Protein AF-A0A838GE31-F1 (afdb_monomer_lite)

Structure (mmCIF, N/CA/C/O backbone):
data_AF-A0A838GE31-F1
#
_entry.id   AF-A0A838GE31-F1
#
loop_
_atom_site.group_PDB
_atom_site.id
_atom_site.type_symbol
_atom_site.label_atom_id
_atom_site.label_alt_id
_atom_site.label_comp_id
_atom_site.label_asym_id
_atom_site.label_entity_id
_atom_site.label_seq_id
_atom_site.pdbx_PDB_ins_code
_atom_site.Cartn_x
_atom_site.Cartn_y
_atom_site.Cartn_z
_atom_site.occupancy
_atom_site.B_iso_or_equiv
_atom_site.auth_seq_id
_atom_site.auth_comp_id
_atom_site.auth_asym_id
_atom_site.auth_atom_id
_atom_site.pdbx_PDB_model_num
ATOM 1 N N . MET A 1 1 ? -0.822 -21.594 9.511 1.00 54.28 1 MET A N 1
ATOM 2 C CA . MET A 1 1 ? -0.424 -20.736 10.646 1.00 54.28 1 MET A CA 1
ATOM 3 C C . MET A 1 1 ? -1.630 -20.541 11.552 1.00 54.28 1 MET A C 1
ATOM 5 O O . MET A 1 1 ? -2.746 -20.704 11.071 1.00 54.28 1 MET A O 1
ATOM 9 N N . GLU A 1 2 ? -1.417 -20.247 12.836 1.00 62.16 2 GLU A N 1
ATOM 10 C CA . GLU A 1 2 ? -2.482 -19.768 13.731 1.00 62.16 2 GLU A CA 1
ATOM 11 C C . GLU A 1 2 ? -3.099 -18.493 13.133 1.00 62.16 2 GLU A C 1
ATOM 13 O O . GLU A 1 2 ? -2.367 -17.633 12.643 1.00 62.16 2 GLU A O 1
ATOM 18 N N . TRP A 1 3 ? -4.428 -18.372 13.136 1.00 70.81 3 TRP A N 1
ATOM 19 C CA . TRP A 1 3 ? -5.084 -17.131 12.733 1.00 70.81 3 TRP A CA 1
ATOM 20 C C . TRP A 1 3 ? -4.933 -16.102 13.855 1.00 70.81 3 TRP A C 1
ATOM 22 O O . TRP A 1 3 ? -5.543 -16.234 14.917 1.00 70.81 3 TRP A O 1
ATOM 32 N N . ILE A 1 4 ? -4.100 -15.088 13.633 1.00 71.12 4 ILE A N 1
ATOM 33 C CA . ILE A 1 4 ? -3.834 -14.041 14.619 1.00 71.12 4 ILE A CA 1
ATOM 34 C C . ILE A 1 4 ? -4.877 -12.938 14.432 1.00 71.12 4 ILE A C 1
ATOM 36 O O . ILE A 1 4 ? -4.842 -12.205 13.447 1.00 71.12 4 ILE A O 1
ATOM 40 N N . GLN A 1 5 ? -5.821 -12.826 15.369 1.00 69.88 5 GLN A N 1
ATOM 41 C CA . GLN A 1 5 ? -6.787 -11.726 15.380 1.00 69.88 5 GLN A CA 1
ATOM 42 C C . GLN A 1 5 ? -6.198 -10.488 16.059 1.00 69.88 5 GLN A C 1
ATOM 44 O O . GLN A 1 5 ? -5.710 -10.569 17.189 1.00 69.88 5 GLN A O 1
ATOM 49 N N . GLY A 1 6 ? -6.287 -9.343 15.383 1.00 76.88 6 GLY A N 1
ATOM 50 C CA . GLY A 1 6 ? -5.852 -8.056 15.915 1.00 76.88 6 GLY A CA 1
ATOM 51 C C . GLY A 1 6 ? -5.566 -7.021 14.826 1.00 76.88 6 GLY A C 1
ATOM 52 O O . GLY A 1 6 ? -5.401 -7.397 13.666 1.00 76.88 6 GLY A O 1
ATOM 53 N N . PRO A 1 7 ? -5.523 -5.720 15.165 1.00 85.69 7 PRO A N 1
ATOM 54 C CA . PRO A 1 7 ? -5.084 -4.686 14.235 1.00 85.69 7 PRO A CA 1
ATOM 55 C C . PRO A 1 7 ? -3.575 -4.785 13.985 1.00 85.69 7 PRO A C 1
ATOM 57 O O . PRO A 1 7 ? -2.829 -5.315 14.812 1.00 85.69 7 PRO A O 1
ATOM 60 N N . THR A 1 8 ? -3.104 -4.207 12.884 1.00 91.19 8 THR A N 1
ATOM 61 C CA . THR A 1 8 ? -1.662 -3.998 12.688 1.00 91.19 8 THR A CA 1
ATOM 62 C C . THR A 1 8 ? -1.122 -2.967 13.684 1.00 91.19 8 THR A C 1
ATOM 64 O O . THR A 1 8 ? -1.875 -2.148 14.221 1.00 91.19 8 THR A O 1
ATOM 67 N N . LEU A 1 9 ? 0.191 -2.955 13.924 1.00 93.38 9 LEU A N 1
ATOM 68 C CA . LEU A 1 9 ? 0.849 -1.940 14.744 1.00 93.38 9 LEU A CA 1
ATOM 69 C C . LEU A 1 9 ? 0.579 -0.542 14.166 1.00 93.38 9 LEU A C 1
ATOM 71 O O . LEU A 1 9 ? 0.251 0.371 14.920 1.00 93.38 9 LEU A O 1
ATOM 75 N N . LEU A 1 10 ? 0.610 -0.389 12.837 1.00 93.81 10 LEU A N 1
ATOM 76 C CA . LEU A 1 10 ? 0.242 0.857 12.153 1.00 93.81 10 LEU A CA 1
ATOM 77 C C . LEU A 1 10 ? -1.173 1.337 12.525 1.00 93.81 10 LEU A C 1
ATOM 79 O O . LEU A 1 10 ? -1.356 2.508 12.868 1.00 93.81 10 LEU A O 1
ATOM 83 N N . GLN A 1 11 ? -2.162 0.441 12.484 1.00 89.25 11 GLN A N 1
ATOM 84 C CA . GLN A 1 11 ? -3.554 0.740 12.836 1.00 89.25 11 GLN A CA 1
ATOM 85 C C . GLN A 1 11 ? -3.720 1.042 14.331 1.00 89.25 11 GLN A C 1
ATOM 87 O O . GLN A 1 11 ? -4.424 1.983 14.703 1.00 89.25 11 GLN A O 1
ATOM 92 N N . GLY A 1 12 ? -3.056 0.268 15.194 1.00 85.69 12 GLY A N 1
ATOM 93 C CA . GLY A 1 12 ? -3.068 0.475 16.641 1.00 85.69 12 GLY A CA 1
ATOM 94 C C . GLY A 1 12 ? -2.509 1.844 17.031 1.00 85.69 12 GLY A C 1
ATOM 95 O O . GLY A 1 12 ? -3.125 2.561 17.821 1.00 85.69 12 GLY A O 1
ATOM 96 N N . ILE A 1 13 ? -1.388 2.242 16.423 1.00 91.62 13 ILE A N 1
ATOM 97 C CA . ILE A 1 13 ? -0.741 3.535 16.669 1.00 91.62 13 ILE A CA 1
ATOM 98 C C . ILE A 1 13 ? -1.543 4.698 16.093 1.00 91.62 13 ILE A C 1
ATOM 100 O O . ILE A 1 13 ? -1.688 5.709 16.775 1.00 91.62 13 ILE A O 1
ATOM 104 N N . ASP A 1 14 ? -2.115 4.570 14.891 1.00 90.88 14 ASP A N 1
ATOM 105 C CA . ASP A 1 14 ? -3.003 5.601 14.334 1.00 90.88 14 ASP A CA 1
ATOM 106 C C . ASP A 1 14 ? -4.206 5.860 15.257 1.00 90.88 14 ASP A C 1
ATOM 108 O O . ASP A 1 14 ? -4.477 7.007 15.624 1.00 90.88 14 ASP A O 1
ATOM 112 N N . ARG A 1 15 ? -4.870 4.796 15.732 1.00 83.62 15 ARG A N 1
ATOM 113 C CA . ARG A 1 15 ? -5.993 4.913 16.672 1.00 83.62 15 ARG A CA 1
ATOM 114 C C . ARG A 1 15 ? -5.573 5.546 17.998 1.00 83.62 15 ARG A C 1
ATOM 116 O O . ARG A 1 15 ? -6.283 6.418 18.507 1.00 83.62 15 ARG A O 1
ATOM 123 N N . ALA A 1 16 ? -4.448 5.114 18.567 1.00 76.25 16 ALA A N 1
ATOM 124 C CA . ALA A 1 16 ? -3.938 5.655 19.824 1.00 76.25 16 ALA A CA 1
ATOM 125 C C . ALA A 1 16 ? -3.561 7.138 19.684 1.00 76.25 16 ALA A C 1
ATOM 127 O O . ALA A 1 16 ? -3.911 7.946 20.541 1.00 76.25 16 ALA A O 1
ATOM 128 N N . ALA A 1 17 ? -2.943 7.526 18.569 1.00 85.25 17 ALA A N 1
ATOM 129 C CA . ALA A 1 17 ? -2.549 8.904 18.318 1.00 85.25 17 ALA A CA 1
ATOM 130 C C . ALA A 1 17 ? -3.751 9.840 18.121 1.00 85.25 17 ALA A C 1
ATOM 132 O O . ALA A 1 17 ? -3.798 10.907 18.732 1.00 85.25 17 ALA A O 1
ATOM 133 N N . ARG A 1 18 ? -4.765 9.424 17.347 1.00 83.31 18 ARG A N 1
ATOM 134 C CA . ARG A 1 18 ? -6.002 10.210 17.149 1.00 83.31 18 ARG A CA 1
ATOM 135 C C . ARG A 1 18 ? -6.793 10.420 18.435 1.00 83.31 18 ARG A C 1
ATOM 137 O O . ARG A 1 18 ? -7.471 11.430 18.577 1.00 83.31 18 ARG A O 1
ATOM 144 N N . THR A 1 19 ? -6.717 9.462 19.354 1.00 75.44 19 THR A N 1
ATOM 145 C CA . THR A 1 19 ? -7.387 9.530 20.660 1.00 75.44 19 THR A CA 1
ATOM 146 C C . THR A 1 19 ? -6.516 10.167 21.746 1.00 75.44 19 THR A C 1
ATOM 148 O O . THR A 1 19 ? -6.958 10.276 22.885 1.00 75.44 19 THR A O 1
ATOM 151 N N . GLY A 1 20 ? -5.287 10.592 21.418 1.00 79.94 20 GLY A N 1
ATOM 152 C CA . GLY A 1 20 ? -4.337 11.166 22.375 1.00 79.94 20 GLY A CA 1
ATOM 153 C C . GLY A 1 20 ? -3.854 10.179 23.446 1.00 79.94 20 GLY A C 1
ATOM 154 O O . GLY A 1 20 ? -3.353 10.596 24.488 1.00 79.94 20 GLY A O 1
ATOM 155 N N . ASN A 1 21 ? -4.006 8.872 23.220 1.00 75.50 21 ASN A N 1
ATOM 156 C CA . ASN A 1 21 ? -3.692 7.833 24.194 1.00 75.50 21 ASN A CA 1
ATOM 157 C C . ASN A 1 21 ? -2.203 7.449 24.154 1.00 75.50 21 ASN A C 1
ATOM 159 O O . ASN A 1 21 ? -1.806 6.422 23.598 1.00 75.50 21 ASN A O 1
ATOM 163 N N . VAL A 1 22 ? -1.377 8.298 24.764 1.00 80.50 22 VAL A N 1
ATOM 164 C CA . VAL A 1 22 ? 0.085 8.138 24.840 1.00 80.50 22 VAL A CA 1
ATOM 165 C C . VAL A 1 22 ? 0.502 6.843 25.546 1.00 80.50 22 VAL A C 1
ATOM 167 O O . VAL A 1 22 ? 1.491 6.226 25.157 1.00 80.50 22 VAL A O 1
ATOM 170 N N . GLU A 1 23 ? -0.252 6.385 26.547 1.00 70.06 23 GLU A N 1
ATOM 171 C CA . GLU A 1 23 ? 0.080 5.162 27.290 1.00 70.06 23 GLU A CA 1
ATOM 172 C C . GLU A 1 23 ? -0.009 3.909 26.411 1.00 70.06 23 GLU A C 1
ATOM 174 O O . GLU A 1 23 ? 0.851 3.033 26.495 1.00 70.06 23 GLU A O 1
ATOM 179 N N . VAL A 1 24 ? -0.978 3.851 25.490 1.00 78.06 24 VAL A N 1
ATOM 180 C CA . VAL A 1 24 ? -1.054 2.766 24.498 1.00 78.06 24 VAL A CA 1
ATOM 181 C C . VAL A 1 24 ? 0.125 2.820 23.526 1.00 78.06 24 VAL A C 1
ATOM 183 O O . VAL A 1 24 ? 0.697 1.778 23.214 1.00 78.06 24 VAL A O 1
ATOM 186 N N . ILE A 1 25 ? 0.544 4.013 23.088 1.00 82.31 25 ILE A N 1
ATOM 187 C CA . ILE A 1 25 ? 1.724 4.172 22.217 1.00 82.31 25 ILE A CA 1
ATOM 188 C C . ILE A 1 25 ? 2.987 3.673 22.933 1.00 82.31 25 ILE A C 1
ATOM 190 O O . ILE A 1 25 ? 3.771 2.920 22.353 1.00 82.31 25 ILE A O 1
ATOM 194 N N . ARG A 1 26 ? 3.161 4.019 24.214 1.00 78.06 26 ARG A N 1
ATOM 195 C CA . ARG A 1 26 ? 4.279 3.539 25.043 1.00 78.06 26 ARG A CA 1
ATOM 196 C C . ARG A 1 26 ? 4.239 2.028 25.250 1.00 78.06 26 ARG A C 1
ATOM 198 O O . ARG A 1 26 ? 5.275 1.378 25.128 1.00 78.06 26 ARG A O 1
ATOM 205 N N . ALA A 1 27 ? 3.064 1.461 25.517 1.00 74.06 27 ALA A N 1
ATOM 206 C CA . ALA A 1 27 ? 2.894 0.021 25.681 1.00 74.06 27 ALA A CA 1
ATOM 207 C C . ALA A 1 27 ? 3.233 -0.746 24.392 1.00 74.06 27 ALA A C 1
ATOM 209 O O . ALA A 1 27 ? 3.962 -1.735 24.439 1.00 74.06 27 ALA A O 1
ATOM 210 N N . LEU A 1 28 ? 2.777 -0.257 23.236 1.00 81.00 28 LEU A N 1
ATOM 211 C CA . LEU A 1 28 ? 3.095 -0.843 21.931 1.00 81.00 28 LEU A CA 1
ATOM 212 C C . LEU A 1 28 ? 4.575 -0.680 21.564 1.00 81.00 28 LEU A C 1
ATOM 214 O O . LEU A 1 28 ? 5.165 -1.599 21.005 1.00 81.00 28 LEU A O 1
ATOM 218 N N . SER A 1 29 ? 5.198 0.440 21.937 1.00 85.44 29 SER A N 1
ATOM 219 C CA . SER A 1 29 ? 6.649 0.636 21.815 1.00 85.44 29 SER A CA 1
ATOM 220 C C . SER A 1 29 ? 7.434 -0.378 22.652 1.00 85.44 29 SER A C 1
ATOM 222 O O . SER A 1 29 ? 8.360 -1.020 22.156 1.00 85.44 29 SER A O 1
ATOM 224 N N . ALA A 1 30 ? 7.013 -0.617 23.896 1.00 77.56 30 ALA A N 1
ATOM 225 C CA . ALA A 1 30 ? 7.620 -1.641 24.741 1.00 77.56 30 ALA A CA 1
ATOM 226 C C . ALA A 1 30 ? 7.423 -3.057 24.170 1.00 77.56 30 ALA A C 1
ATOM 228 O O . ALA A 1 30 ? 8.367 -3.848 24.158 1.00 77.56 30 ALA A O 1
ATOM 229 N N . ALA A 1 31 ? 6.228 -3.367 23.655 1.00 81.56 31 ALA A N 1
ATOM 230 C CA . ALA A 1 31 ? 5.942 -4.644 23.004 1.00 81.56 31 ALA A CA 1
ATOM 231 C C . ALA A 1 31 ? 6.783 -4.849 21.731 1.00 81.56 31 ALA A C 1
ATOM 233 O O . ALA A 1 31 ? 7.245 -5.961 21.482 1.00 81.56 31 ALA A O 1
ATOM 234 N N . PHE A 1 32 ? 7.035 -3.780 20.968 1.00 91.31 32 PHE A N 1
ATOM 235 C CA . PHE A 1 32 ? 7.923 -3.787 19.804 1.00 91.31 32 PHE A CA 1
ATOM 236 C C . PHE A 1 32 ? 9.370 -4.110 20.171 1.00 91.31 32 PHE A C 1
ATOM 238 O O . PHE A 1 32 ? 9.970 -5.011 19.588 1.00 91.31 32 PHE A O 1
ATOM 245 N N . VAL A 1 33 ? 9.922 -3.426 21.175 1.00 86.25 33 VAL A N 1
ATOM 246 C CA . VAL A 1 33 ? 11.281 -3.718 21.652 1.00 86.25 33 VAL A CA 1
ATOM 247 C C . VAL A 1 33 ? 11.375 -5.156 22.170 1.00 86.25 33 VAL A C 1
ATOM 249 O O . VAL A 1 33 ? 12.377 -5.828 21.938 1.00 86.25 33 VAL A O 1
ATOM 252 N N . GLN A 1 34 ? 10.329 -5.653 22.837 1.00 81.50 34 GLN A N 1
ATOM 253 C CA . GLN A 1 34 ? 10.292 -7.026 23.333 1.00 81.50 34 GLN A CA 1
ATOM 254 C C . GLN A 1 34 ? 10.328 -8.055 22.194 1.00 81.50 34 GLN A C 1
ATOM 256 O O . GLN A 1 34 ? 11.232 -8.886 22.185 1.00 81.50 34 GLN A O 1
ATOM 261 N N . ILE A 1 35 ? 9.412 -7.977 21.217 1.00 87.38 35 ILE A N 1
ATOM 262 C CA . ILE A 1 35 ? 9.395 -8.938 20.101 1.00 87.38 35 ILE A CA 1
ATOM 263 C C . ILE A 1 35 ? 10.687 -8.870 19.282 1.00 87.38 35 ILE A C 1
ATOM 265 O O . ILE A 1 35 ? 11.224 -9.910 18.917 1.00 87.38 35 ILE A O 1
ATOM 269 N N . TRP A 1 36 ? 11.235 -7.672 19.058 1.00 88.56 36 TRP A N 1
ATOM 270 C CA . TRP A 1 36 ? 12.509 -7.507 18.360 1.00 88.56 36 TRP A CA 1
ATOM 271 C C . TRP A 1 36 ? 13.638 -8.280 19.052 1.00 88.56 36 TRP A C 1
ATOM 273 O O . TRP A 1 36 ? 14.364 -9.037 18.414 1.00 88.56 36 TRP A O 1
ATOM 283 N N . ASN A 1 37 ? 13.758 -8.137 20.372 1.00 83.69 37 ASN A N 1
ATOM 284 C CA . ASN A 1 37 ? 14.782 -8.834 21.145 1.00 83.69 37 ASN A CA 1
ATOM 285 C C . ASN A 1 37 ? 14.597 -10.346 21.164 1.00 83.69 37 ASN A C 1
ATOM 287 O O . ASN A 1 37 ? 15.590 -11.077 21.154 1.00 83.69 37 ASN A O 1
ATOM 291 N N . ASP A 1 38 ? 13.346 -10.797 21.230 1.00 84.00 38 ASP A N 1
ATOM 292 C CA . ASP A 1 38 ? 13.025 -12.217 21.205 1.00 84.00 38 ASP A CA 1
ATOM 293 C C . ASP A 1 38 ? 13.447 -12.814 19.855 1.00 84.00 38 ASP A C 1
ATOM 295 O O . ASP A 1 38 ? 14.166 -13.809 19.836 1.00 84.00 38 ASP A O 1
ATOM 299 N N . LEU A 1 39 ? 13.116 -12.158 18.735 1.00 85.12 39 LEU A N 1
ATOM 300 C CA . LEU A 1 39 ? 13.509 -12.579 17.384 1.00 85.12 39 LEU A CA 1
ATOM 301 C C . LEU A 1 39 ? 15.026 -12.528 17.161 1.00 85.12 39 LEU A C 1
ATOM 303 O O . LEU A 1 39 ? 15.606 -13.494 16.662 1.00 85.12 39 LEU A O 1
ATOM 307 N N . ALA A 1 40 ? 15.687 -11.453 17.595 1.00 80.56 40 ALA A N 1
ATOM 308 C CA . ALA A 1 40 ? 17.141 -11.327 17.516 1.00 80.56 40 ALA A CA 1
ATOM 309 C C . ALA A 1 40 ? 17.856 -12.451 18.289 1.00 80.56 40 ALA A C 1
ATOM 311 O O . ALA A 1 40 ? 18.908 -12.925 17.865 1.00 80.56 40 ALA A O 1
ATOM 312 N N . GLY A 1 41 ? 17.270 -12.930 19.394 1.00 79.00 41 GLY A N 1
ATOM 313 C CA . GLY A 1 41 ? 17.779 -14.071 20.159 1.00 79.00 41 GLY A CA 1
ATOM 314 C C . GLY A 1 41 ? 17.783 -15.404 19.400 1.00 79.00 41 GLY A C 1
ATOM 315 O O . GLY A 1 41 ? 18.551 -16.293 19.764 1.00 79.00 41 GLY A O 1
ATOM 316 N N . PHE A 1 42 ? 16.974 -15.534 18.345 1.00 81.44 42 PHE A N 1
ATOM 317 C CA . PHE A 1 42 ? 16.889 -16.722 17.487 1.00 81.44 42 PHE A CA 1
ATOM 318 C C . PHE A 1 42 ? 17.565 -16.539 16.125 1.00 81.44 42 PHE A C 1
ATOM 320 O O . PHE A 1 42 ? 17.391 -17.381 15.245 1.00 81.44 42 PHE A O 1
ATOM 327 N N . ASP A 1 43 ? 18.320 -15.451 15.946 1.00 80.94 43 ASP A N 1
ATOM 328 C CA . ASP A 1 43 ? 18.912 -15.078 14.659 1.00 80.94 43 ASP A CA 1
ATOM 329 C C . ASP A 1 43 ? 17.862 -15.002 13.535 1.00 80.94 43 ASP A C 1
ATOM 331 O O . ASP A 1 43 ? 18.103 -15.378 12.389 1.00 80.94 43 ASP A O 1
ATOM 335 N N . PHE A 1 44 ? 16.649 -14.574 13.897 1.00 85.94 44 PHE A N 1
ATOM 336 C CA . PHE A 1 44 ? 15.526 -14.470 12.981 1.00 85.94 44 PHE A CA 1
ATOM 337 C C . PHE A 1 44 ? 15.592 -13.154 12.206 1.00 85.94 44 PHE A C 1
ATOM 339 O O . PHE A 1 44 ? 15.663 -12.072 12.790 1.00 85.94 44 PHE A O 1
ATOM 346 N N . ILE A 1 45 ? 15.507 -13.267 10.887 1.00 87.56 45 ILE A N 1
ATOM 347 C CA . ILE A 1 45 ? 15.432 -12.175 9.923 1.00 87.56 45 ILE A CA 1
ATOM 348 C C . ILE A 1 45 ? 14.071 -12.293 9.242 1.00 87.56 45 ILE A C 1
ATOM 350 O O . ILE A 1 45 ? 13.721 -13.349 8.725 1.00 87.56 45 ILE A O 1
ATOM 354 N N . HIS A 1 46 ? 13.299 -11.218 9.231 1.00 88.06 46 HIS A N 1
ATOM 355 C CA . HIS A 1 46 ? 11.999 -11.151 8.579 1.00 88.06 46 HIS A CA 1
ATOM 356 C C . HIS A 1 46 ? 12.114 -10.860 7.079 1.00 88.06 46 HIS A C 1
ATOM 358 O O . HIS A 1 46 ? 11.345 -11.396 6.286 1.00 88.06 46 HIS A O 1
ATOM 364 N N . GLY A 1 47 ? 13.042 -9.983 6.685 1.00 83.19 47 GLY A N 1
ATOM 365 C CA . GLY A 1 47 ? 13.324 -9.637 5.288 1.00 83.19 47 GLY A CA 1
ATOM 366 C C . GLY A 1 47 ? 12.433 -8.551 4.666 1.00 83.19 47 GLY A C 1
ATOM 367 O O . GLY A 1 47 ? 12.789 -8.044 3.597 1.00 83.19 47 GLY A O 1
ATOM 368 N N . ASP A 1 48 ? 11.334 -8.172 5.327 1.00 85.69 48 ASP A N 1
ATOM 369 C CA . ASP A 1 48 ? 10.493 -6.999 5.018 1.00 85.69 48 ASP A CA 1
ATOM 370 C C . ASP A 1 48 ? 9.781 -6.497 6.288 1.00 85.69 48 ASP A C 1
ATOM 372 O O . ASP A 1 48 ? 8.560 -6.578 6.457 1.00 85.69 48 ASP A O 1
ATOM 376 N N . TYR A 1 49 ? 10.585 -6.056 7.255 1.00 89.06 49 TYR A N 1
ATOM 377 C CA . TYR A 1 49 ? 10.100 -5.647 8.568 1.00 89.06 49 TYR A CA 1
ATOM 378 C C . TYR A 1 49 ? 9.389 -4.281 8.506 1.00 89.06 49 TYR A C 1
ATOM 380 O O . TYR A 1 49 ? 10.020 -3.249 8.292 1.00 89.06 49 TYR A O 1
ATOM 388 N N . THR A 1 50 ? 8.067 -4.248 8.704 1.00 92.25 50 THR A N 1
ATOM 389 C CA . THR A 1 50 ? 7.257 -3.012 8.672 1.00 92.25 50 THR A CA 1
ATOM 390 C C . THR A 1 50 ? 6.237 -2.973 9.811 1.00 92.25 50 THR A C 1
ATOM 392 O O . THR A 1 50 ? 5.886 -4.000 10.391 1.00 92.25 50 THR A O 1
ATOM 395 N N . ALA A 1 51 ? 5.690 -1.791 10.121 1.00 92.38 51 ALA A N 1
ATOM 396 C CA . ALA A 1 51 ? 4.609 -1.670 11.107 1.00 92.38 51 ALA A CA 1
ATOM 397 C C . ALA A 1 51 ? 3.277 -2.304 10.649 1.00 92.38 51 ALA A C 1
ATOM 399 O O . ALA A 1 51 ? 2.372 -2.492 11.464 1.00 92.38 51 ALA A O 1
ATOM 400 N N . GLN A 1 52 ? 3.126 -2.616 9.359 1.00 90.62 52 GLN A N 1
ATOM 401 C CA . GLN A 1 52 ? 1.962 -3.335 8.842 1.00 90.62 52 GLN A CA 1
ATOM 402 C C . GLN A 1 52 ? 2.104 -4.851 9.032 1.00 90.62 52 GLN A C 1
ATOM 404 O O . GLN A 1 52 ? 1.113 -5.516 9.326 1.00 90.62 52 GLN A O 1
ATOM 409 N N . ASN A 1 53 ? 3.338 -5.362 8.984 1.00 92.50 53 ASN A N 1
ATOM 410 C CA . ASN A 1 53 ? 3.672 -6.779 9.166 1.00 92.50 53 ASN A CA 1
ATOM 411 C C . ASN A 1 53 ? 3.766 -7.201 10.645 1.00 92.50 53 ASN A C 1
ATOM 413 O O . ASN A 1 53 ? 4.227 -8.291 10.977 1.00 92.50 53 ASN A O 1
ATOM 417 N N . LEU A 1 54 ? 3.290 -6.347 11.554 1.00 92.69 54 LEU A N 1
ATOM 418 C CA . LEU A 1 54 ? 3.212 -6.602 12.988 1.00 92.69 54 LEU A CA 1
ATOM 419 C C . LEU A 1 54 ? 1.755 -6.506 13.431 1.00 92.69 54 LEU A C 1
ATOM 421 O O . LEU A 1 54 ? 1.162 -5.435 13.352 1.00 92.69 54 LEU A O 1
ATOM 425 N N . LEU A 1 55 ? 1.178 -7.601 13.921 1.00 89.81 55 LEU A N 1
ATOM 426 C CA . LEU A 1 55 ? -0.174 -7.632 14.482 1.00 89.81 55 LEU A CA 1
ATOM 427 C C . LEU A 1 55 ? -0.149 -7.502 16.003 1.00 89.81 55 LEU A C 1
ATOM 429 O O . LEU A 1 55 ? 0.676 -8.122 16.671 1.00 89.81 55 LEU A O 1
ATOM 433 N N . VAL A 1 56 ? -1.094 -6.740 16.550 1.00 83.94 56 VAL A N 1
ATOM 434 C CA . VAL A 1 56 ? -1.316 -6.590 17.991 1.00 83.94 56 VAL A CA 1
ATOM 435 C C . VAL A 1 56 ? -2.315 -7.645 18.455 1.00 83.94 56 VAL A C 1
ATOM 437 O O . VAL A 1 56 ? -3.502 -7.560 18.153 1.00 83.94 56 VAL A O 1
ATOM 440 N N . ARG A 1 57 ? -1.854 -8.637 19.216 1.00 78.62 57 ARG A N 1
ATOM 441 C CA . ARG A 1 57 ? -2.716 -9.657 19.825 1.00 78.62 57 ARG A CA 1
ATOM 442 C C . ARG A 1 57 ? -3.612 -9.041 20.904 1.00 78.62 57 ARG A C 1
ATOM 444 O O . ARG A 1 57 ? -3.288 -8.018 21.503 1.00 78.62 57 ARG A O 1
ATOM 451 N N . SER A 1 58 ? -4.713 -9.720 21.226 1.00 71.69 58 SER A N 1
ATOM 452 C CA . SER A 1 58 ? -5.653 -9.308 22.285 1.00 71.69 58 SER A CA 1
ATOM 453 C C . SER A 1 58 ? -5.012 -9.165 23.673 1.00 71.69 58 SER A C 1
ATOM 455 O O . SER A 1 58 ? -5.504 -8.407 24.503 1.00 71.69 58 SER A O 1
ATOM 457 N N . ASN A 1 59 ? -3.896 -9.857 23.922 1.00 64.88 59 ASN A N 1
ATOM 458 C CA . ASN A 1 59 ? -3.108 -9.754 25.152 1.00 64.88 59 ASN A CA 1
ATOM 459 C C . ASN A 1 59 ? -2.062 -8.616 25.132 1.00 64.88 59 ASN A C 1
ATOM 461 O O . ASN A 1 59 ? -1.264 -8.514 26.061 1.00 64.88 59 ASN A O 1
ATOM 465 N N . GLY A 1 60 ? -2.032 -7.791 24.079 1.00 66.88 60 GLY A N 1
ATOM 466 C CA . GLY A 1 60 ? -1.098 -6.673 23.915 1.00 66.88 60 GLY A CA 1
ATOM 467 C C . GLY A 1 60 ? 0.292 -7.054 23.395 1.00 66.88 60 GLY A C 1
ATOM 468 O O . GLY A 1 60 ? 1.127 -6.171 23.215 1.00 66.88 60 GLY A O 1
ATOM 469 N N . GLN A 1 61 ? 0.560 -8.339 23.137 1.00 78.00 61 GLN A N 1
ATOM 470 C CA . GLN A 1 61 ? 1.805 -8.776 22.501 1.00 78.00 61 GLN A CA 1
ATOM 471 C C . GLN A 1 61 ? 1.759 -8.553 20.989 1.00 78.00 61 GLN A C 1
ATOM 473 O O . GLN A 1 61 ? 0.689 -8.558 20.382 1.00 78.00 61 GLN A O 1
ATOM 478 N N . LEU A 1 62 ? 2.928 -8.406 20.371 1.00 87.62 62 LEU A N 1
ATOM 479 C CA . LEU A 1 62 ? 3.039 -8.345 18.918 1.00 87.62 62 LEU A CA 1
ATOM 480 C C . LEU A 1 62 ? 3.293 -9.731 18.325 1.00 87.62 62 LEU A C 1
ATOM 482 O O . LEU A 1 62 ? 3.824 -10.623 18.988 1.00 87.62 62 LEU A O 1
ATOM 486 N N . ALA A 1 63 ? 2.930 -9.897 17.060 1.00 87.75 63 ALA A N 1
ATOM 487 C CA . ALA A 1 63 ? 3.315 -11.042 16.252 1.00 87.75 63 ALA A CA 1
ATOM 488 C C . ALA A 1 63 ? 3.664 -10.605 14.830 1.00 87.75 63 ALA A C 1
ATOM 490 O O . ALA A 1 63 ? 2.942 -9.800 14.243 1.00 87.75 63 ALA A O 1
ATOM 491 N N . CYS A 1 64 ? 4.741 -11.161 14.279 1.00 89.94 64 CYS A N 1
ATOM 492 C CA . CYS A 1 64 ? 5.100 -10.968 12.878 1.00 89.94 64 CYS A CA 1
ATOM 493 C C . CYS A 1 64 ? 4.190 -11.791 11.962 1.00 89.94 64 CYS A C 1
ATOM 495 O O . CYS A 1 64 ? 3.864 -12.943 12.264 1.00 89.94 64 CYS A O 1
ATOM 497 N N . VAL A 1 65 ? 3.810 -11.195 10.841 1.00 88.00 65 VAL A N 1
ATOM 498 C CA . VAL A 1 65 ? 3.086 -11.827 9.732 1.00 88.00 65 VAL A CA 1
ATOM 499 C C . VAL A 1 65 ? 3.806 -11.509 8.426 1.00 88.00 65 VAL A C 1
ATOM 501 O O . VAL A 1 65 ? 4.749 -10.736 8.437 1.00 88.00 65 VAL A O 1
ATOM 504 N N . ASP A 1 66 ? 3.371 -12.094 7.310 1.00 84.88 66 ASP A N 1
ATOM 505 C CA . ASP A 1 66 ? 4.040 -11.929 6.009 1.00 84.88 66 ASP A CA 1
ATOM 506 C C . ASP A 1 66 ? 5.498 -12.436 6.016 1.00 84.88 66 ASP A C 1
ATOM 508 O O . ASP A 1 66 ? 6.472 -11.720 5.801 1.00 84.88 66 ASP A O 1
ATOM 512 N N . LEU A 1 67 ? 5.648 -13.728 6.328 1.00 85.25 67 LEU A N 1
ATOM 513 C CA . LEU A 1 67 ? 6.943 -14.385 6.540 1.00 85.25 67 LEU A CA 1
ATOM 514 C C . LEU A 1 67 ? 7.577 -14.921 5.243 1.00 85.25 67 LEU A C 1
ATOM 516 O O . LEU A 1 67 ? 8.466 -15.769 5.304 1.00 85.25 67 LEU A O 1
ATOM 520 N N . ASP A 1 68 ? 7.132 -14.455 4.074 1.00 78.94 68 ASP A N 1
ATOM 521 C CA . ASP A 1 68 ? 7.585 -14.957 2.768 1.00 78.94 68 ASP A CA 1
ATOM 522 C C . ASP A 1 68 ? 9.077 -14.667 2.508 1.00 78.94 68 ASP A C 1
ATOM 524 O O . ASP A 1 68 ? 9.751 -15.413 1.791 1.00 78.94 68 ASP A O 1
ATOM 528 N N . GLY A 1 69 ? 9.607 -13.601 3.117 1.00 76.00 69 GLY A N 1
ATOM 529 C CA . GLY A 1 69 ? 11.021 -13.216 3.070 1.00 76.00 69 GLY A CA 1
ATOM 530 C C . GLY A 1 69 ? 11.864 -13.697 4.257 1.00 76.00 69 GLY A C 1
ATOM 531 O O . GLY A 1 69 ? 13.056 -13.383 4.299 1.00 76.00 69 GLY A O 1
ATOM 532 N N . ALA A 1 70 ? 11.274 -14.421 5.215 1.00 85.12 70 ALA A N 1
ATOM 533 C CA . ALA A 1 70 ? 11.920 -14.708 6.492 1.00 85.12 70 ALA A CA 1
ATOM 534 C C . ALA A 1 70 ? 13.003 -15.800 6.396 1.00 85.12 70 ALA A C 1
ATOM 536 O O . ALA A 1 70 ? 12.876 -16.777 5.657 1.00 85.12 70 ALA A O 1
ATOM 537 N N . SER A 1 71 ? 14.061 -15.663 7.196 1.00 81.56 71 SER A N 1
ATOM 538 C CA . SER A 1 71 ? 15.156 -16.630 7.345 1.00 81.56 71 SER A CA 1
ATOM 539 C C . SER A 1 71 ? 15.667 -16.668 8.789 1.00 81.56 71 SER A C 1
ATOM 541 O O . SER A 1 71 ? 15.540 -15.692 9.517 1.00 81.56 71 SER A O 1
ATOM 543 N N . TRP A 1 72 ? 16.248 -17.786 9.213 1.00 84.38 72 TRP A N 1
ATOM 544 C CA . TRP A 1 72 ? 16.876 -17.971 10.527 1.00 84.38 72 TRP A CA 1
ATOM 545 C C . TRP A 1 72 ? 18.043 -18.958 10.396 1.00 84.38 72 TRP A C 1
ATOM 547 O O . TRP A 1 72 ? 18.208 -19.546 9.327 1.00 84.38 72 TRP A O 1
ATOM 557 N N . ALA A 1 73 ? 18.826 -19.163 11.460 1.00 70.44 73 ALA A N 1
ATOM 558 C CA . ALA A 1 73 ? 20.084 -19.931 11.459 1.00 70.44 73 ALA A CA 1
ATOM 559 C C . ALA A 1 73 ? 20.072 -21.295 10.720 1.00 70.44 73 ALA A C 1
ATOM 561 O O . ALA A 1 73 ? 21.112 -21.701 10.204 1.00 70.44 73 ALA A O 1
ATOM 562 N N . ASP A 1 74 ? 18.919 -21.970 10.608 1.00 67.06 74 ASP A N 1
ATOM 563 C CA . ASP A 1 74 ? 18.772 -23.277 9.941 1.00 67.06 74 ASP A CA 1
ATOM 564 C C . ASP A 1 74 ? 17.845 -23.262 8.703 1.00 67.06 74 ASP A C 1
ATOM 566 O O . ASP A 1 74 ? 17.540 -24.316 8.138 1.00 67.06 74 ASP A O 1
ATOM 570 N N . ALA A 1 75 ? 17.367 -22.091 8.268 1.00 65.50 75 ALA A N 1
ATOM 571 C CA . ALA A 1 75 ? 16.475 -21.961 7.116 1.00 65.50 75 ALA A CA 1
ATOM 572 C C . ALA A 1 75 ? 17.199 -21.529 5.836 1.00 65.50 75 ALA A C 1
ATOM 574 O O . ALA A 1 75 ? 18.133 -20.727 5.883 1.00 65.50 75 ALA A O 1
ATOM 575 N N . PRO A 1 76 ? 16.744 -22.004 4.660 1.00 56.41 76 PRO A N 1
ATOM 576 C CA . PRO A 1 76 ? 17.209 -21.462 3.392 1.00 56.41 76 PRO A CA 1
ATOM 577 C C . PRO A 1 76 ? 16.886 -19.964 3.310 1.00 56.41 76 PRO A C 1
ATOM 579 O O . PRO A 1 76 ? 15.779 -19.545 3.641 1.00 56.41 76 PRO A O 1
ATOM 582 N N . LEU A 1 77 ? 17.852 -19.168 2.842 1.00 54.41 77 LEU A N 1
ATOM 583 C CA . LEU A 1 77 ? 17.661 -17.740 2.583 1.00 54.41 77 LEU A CA 1
ATOM 584 C C . LEU A 1 77 ? 16.506 -17.549 1.588 1.00 54.41 77 LEU A C 1
ATOM 586 O O . LEU A 1 77 ? 16.599 -17.974 0.433 1.00 54.41 77 LEU A O 1
ATOM 590 N N . GLY A 1 78 ? 15.423 -16.916 2.040 1.00 48.91 78 GLY A N 1
ATOM 591 C CA . GLY A 1 78 ? 14.325 -16.494 1.177 1.00 48.91 78 GLY A CA 1
ATOM 592 C C . GLY A 1 78 ? 14.762 -15.398 0.190 1.00 48.91 78 GLY A C 1
ATOM 593 O O . GLY A 1 78 ? 15.782 -14.731 0.402 1.00 48.91 78 GLY A O 1
ATOM 594 N N . PRO A 1 79 ? 14.028 -15.188 -0.918 1.00 48.09 79 PRO A N 1
ATOM 595 C CA . PRO A 1 79 ? 14.271 -14.066 -1.815 1.00 48.09 79 PRO A CA 1
ATOM 596 C C . PRO A 1 79 ? 13.966 -12.760 -1.080 1.00 48.09 79 PRO A C 1
ATOM 598 O O . PRO A 1 79 ? 12.818 -12.362 -0.917 1.00 48.09 79 PRO A O 1
ATOM 601 N N . ALA A 1 80 ? 15.011 -12.086 -0.623 1.00 54.12 80 ALA A N 1
ATOM 602 C CA . ALA A 1 80 ? 14.858 -10.890 0.178 1.00 54.12 80 ALA A CA 1
ATOM 603 C C . ALA A 1 80 ? 14.539 -9.689 -0.743 1.00 54.12 80 ALA A C 1
ATOM 605 O O . ALA A 1 80 ? 15.392 -9.267 -1.530 1.00 54.12 80 ALA A O 1
ATOM 606 N N . GLY A 1 81 ? 13.316 -9.149 -0.659 1.00 58.34 81 GLY A N 1
ATOM 607 C CA . GLY A 1 81 ? 12.863 -7.984 -1.433 1.00 58.34 81 GLY A CA 1
ATOM 608 C C . GLY A 1 81 ? 13.692 -6.719 -1.167 1.00 58.34 81 GLY A C 1
ATOM 609 O O . GLY A 1 81 ? 14.576 -6.704 -0.317 1.00 58.34 81 GLY A O 1
ATOM 610 N N . GLU A 1 82 ? 13.440 -5.622 -1.886 1.00 63.31 82 GLU A N 1
ATOM 611 C CA . GLU A 1 82 ? 14.201 -4.374 -1.677 1.00 63.31 82 GLU A CA 1
ATOM 612 C C . GLU A 1 82 ? 13.819 -3.615 -0.384 1.00 63.31 82 GLU A C 1
ATOM 614 O O . GLU A 1 82 ? 14.435 -2.591 -0.087 1.00 63.31 82 GLU A O 1
ATOM 619 N N . GLY A 1 83 ? 12.829 -4.110 0.372 1.00 68.31 83 GLY A N 1
ATOM 620 C CA . GLY A 1 83 ? 12.253 -3.501 1.577 1.00 68.31 83 GLY A CA 1
ATOM 621 C C . GLY A 1 83 ? 11.245 -2.388 1.275 1.00 68.31 83 GLY A C 1
ATOM 622 O O . GLY A 1 83 ? 11.304 -1.742 0.232 1.00 68.31 83 GLY A O 1
ATOM 623 N N . THR A 1 84 ? 10.314 -2.110 2.176 1.00 81.50 84 THR A N 1
ATOM 624 C CA . THR A 1 84 ? 9.342 -1.011 2.012 1.00 81.50 84 THR A CA 1
ATOM 625 C C . THR A 1 84 ? 9.996 0.385 2.032 1.00 81.50 84 THR A C 1
ATOM 627 O O . THR A 1 84 ? 10.741 0.667 2.966 1.00 81.50 84 THR A O 1
ATOM 630 N N . PRO A 1 85 ? 9.714 1.314 1.083 1.00 77.38 85 PRO A N 1
ATOM 631 C CA . PRO A 1 85 ? 10.377 2.627 1.007 1.00 77.38 85 PRO A CA 1
ATOM 632 C C . PRO A 1 85 ? 10.423 3.439 2.314 1.00 77.38 85 PRO A C 1
ATOM 634 O O . PRO A 1 85 ? 11.459 4.022 2.610 1.00 77.38 85 PRO A O 1
ATOM 637 N N . GLY A 1 86 ? 9.341 3.465 3.102 1.00 83.62 86 GLY A N 1
ATOM 638 C CA . GLY A 1 86 ? 9.273 4.192 4.383 1.00 83.62 86 GLY A CA 1
ATOM 639 C C . GLY A 1 86 ? 10.051 3.554 5.542 1.00 83.62 86 GLY A C 1
ATOM 640 O O . GLY A 1 86 ? 10.177 4.160 6.597 1.00 83.62 86 GLY A O 1
ATOM 641 N N . TYR A 1 87 ? 10.587 2.348 5.349 1.00 91.75 87 TYR A N 1
ATOM 642 C CA . TYR A 1 87 ? 11.411 1.623 6.323 1.00 91.75 87 TYR A CA 1
ATOM 643 C C . TYR A 1 87 ? 12.756 1.191 5.715 1.00 91.75 87 TYR A C 1
ATOM 645 O O . TYR A 1 87 ? 13.482 0.388 6.295 1.00 91.75 87 TYR A O 1
ATOM 653 N N . ARG A 1 88 ? 13.095 1.707 4.527 1.00 87.56 88 ARG A N 1
ATOM 654 C CA . ARG A 1 88 ? 14.283 1.323 3.762 1.00 87.56 88 ARG A CA 1
ATOM 655 C C . ARG A 1 88 ? 15.370 2.376 3.912 1.00 87.56 88 ARG A C 1
ATOM 657 O O . ARG A 1 88 ? 15.111 3.569 3.783 1.00 87.56 88 ARG A O 1
ATOM 664 N N . HIS A 1 89 ? 16.600 1.920 4.113 1.00 88.44 89 HIS A N 1
ATOM 665 C CA . HIS A 1 89 ? 17.760 2.803 4.143 1.00 88.44 89 HIS A CA 1
ATOM 666 C C . HIS A 1 89 ? 17.988 3.468 2.761 1.00 88.44 89 HIS A C 1
ATOM 668 O O . HIS A 1 89 ? 17.815 2.791 1.739 1.00 88.44 89 HIS A O 1
ATOM 674 N N . PRO A 1 90 ? 18.404 4.755 2.686 1.00 80.94 90 PRO A N 1
ATOM 675 C CA . PRO A 1 90 ? 18.642 5.453 1.411 1.00 80.94 90 PRO A CA 1
ATOM 676 C C . PRO A 1 90 ? 19.665 4.753 0.498 1.00 80.94 90 PRO A C 1
ATOM 678 O O . PRO A 1 90 ? 19.479 4.639 -0.718 1.00 80.94 90 PRO A O 1
ATOM 681 N N . THR A 1 91 ? 20.734 4.224 1.095 1.00 78.75 91 THR A N 1
ATOM 682 C CA . THR A 1 91 ? 21.647 3.258 0.463 1.00 78.75 91 THR A CA 1
ATOM 683 C C . THR A 1 91 ? 21.038 1.858 0.498 1.00 78.75 91 THR A C 1
ATOM 685 O O . THR A 1 91 ? 20.701 1.355 1.568 1.00 78.75 91 THR A O 1
ATOM 688 N N . LEU A 1 92 ? 20.948 1.200 -0.660 1.00 74.31 92 LEU A N 1
ATOM 689 C CA . LEU A 1 92 ? 20.430 -0.164 -0.765 1.00 74.31 92 LEU A CA 1
ATOM 690 C C . LEU A 1 92 ? 21.478 -1.182 -0.299 1.00 74.31 92 LEU A C 1
ATOM 692 O O . LEU A 1 92 ? 22.538 -1.311 -0.916 1.00 74.31 92 LEU A O 1
ATOM 696 N N . TYR A 1 93 ? 21.154 -1.952 0.738 1.00 78.44 93 TYR A N 1
ATOM 697 C CA . TYR A 1 93 ? 21.979 -3.058 1.230 1.00 78.44 93 TYR A CA 1
ATOM 698 C C . TYR A 1 93 ? 21.403 -4.419 0.816 1.00 78.44 93 TYR A C 1
ATOM 700 O O . TYR A 1 93 ? 20.185 -4.622 0.800 1.00 78.44 93 TYR A O 1
ATOM 708 N N . ARG A 1 94 ? 22.288 -5.365 0.469 1.00 74.94 94 ARG A N 1
ATOM 709 C CA . ARG A 1 94 ? 21.893 -6.760 0.187 1.00 74.94 94 ARG A CA 1
ATOM 710 C C . ARG A 1 94 ? 21.607 -7.570 1.446 1.00 74.94 94 ARG A C 1
ATOM 712 O O . ARG A 1 94 ? 20.839 -8.520 1.380 1.00 74.94 94 ARG A O 1
ATOM 719 N N . ASP A 1 95 ? 22.249 -7.208 2.548 1.00 79.62 95 ASP A N 1
ATOM 720 C CA . ASP A 1 95 ? 22.120 -7.892 3.829 1.00 79.62 95 ASP A CA 1
ATOM 721 C C . ASP A 1 95 ? 20.716 -7.663 4.412 1.00 79.62 95 ASP A C 1
ATOM 723 O O . ASP A 1 95 ? 20.331 -6.529 4.701 1.00 79.62 95 ASP A O 1
ATOM 727 N N . ALA A 1 96 ? 19.938 -8.739 4.541 1.00 81.69 96 ALA A N 1
ATOM 728 C CA . ALA A 1 96 ? 18.569 -8.680 5.039 1.00 81.69 96 ALA A CA 1
ATOM 729 C C . ALA A 1 96 ? 18.500 -8.362 6.543 1.00 81.69 96 ALA A C 1
ATOM 731 O O . ALA A 1 96 ? 17.601 -7.630 6.951 1.00 81.69 96 ALA A O 1
ATOM 732 N N . ALA A 1 97 ? 19.473 -8.815 7.343 1.00 84.50 97 ALA A N 1
ATOM 733 C CA . ALA A 1 97 ? 19.543 -8.489 8.767 1.00 84.50 97 ALA A CA 1
ATOM 734 C C . ALA A 1 97 ? 19.796 -6.991 8.972 1.00 84.50 97 ALA A C 1
ATOM 736 O O . ALA A 1 97 ? 19.167 -6.359 9.820 1.00 84.50 97 ALA A O 1
ATOM 737 N N . LEU A 1 98 ? 20.668 -6.395 8.149 1.00 85.94 98 LEU A N 1
ATOM 738 C CA . LEU A 1 98 ? 20.917 -4.953 8.190 1.00 85.94 98 LEU A CA 1
ATOM 739 C C . LEU A 1 98 ? 19.677 -4.138 7.798 1.00 85.94 98 LEU A C 1
ATOM 741 O O . LEU A 1 98 ? 19.412 -3.088 8.386 1.00 85.94 98 LEU A O 1
ATOM 745 N N . ARG A 1 99 ? 18.910 -4.611 6.809 1.00 88.00 99 ARG A N 1
ATOM 746 C CA . ARG A 1 99 ? 17.663 -3.948 6.404 1.00 88.00 99 ARG A CA 1
ATOM 747 C C . ARG A 1 99 ? 16.612 -3.989 7.503 1.00 88.00 99 ARG A C 1
ATOM 749 O O . ARG A 1 99 ? 16.032 -2.947 7.793 1.00 88.00 99 ARG A O 1
ATOM 756 N N . ASP A 1 100 ? 16.420 -5.138 8.143 1.00 90.12 100 ASP A N 1
ATOM 757 C CA . ASP A 1 100 ? 15.491 -5.259 9.268 1.00 90.12 100 ASP A CA 1
ATOM 758 C C . ASP A 1 100 ? 15.938 -4.404 10.460 1.00 90.12 100 ASP A C 1
ATOM 760 O O . ASP A 1 100 ? 15.105 -3.755 11.088 1.00 90.12 100 ASP A O 1
ATOM 764 N N . ALA A 1 101 ? 17.246 -4.324 10.736 1.00 91.19 101 ALA A N 1
ATOM 765 C CA . ALA A 1 101 ? 17.786 -3.456 11.783 1.00 91.19 101 ALA A CA 1
ATOM 766 C C . ALA A 1 101 ? 17.481 -1.974 11.516 1.00 91.19 101 ALA A C 1
ATOM 768 O O . ALA A 1 101 ? 17.013 -1.267 12.410 1.00 91.19 101 ALA A O 1
ATOM 769 N N . PHE A 1 102 ? 17.675 -1.507 10.278 1.00 93.38 102 PHE A N 1
ATOM 770 C CA . PHE A 1 102 ? 17.317 -0.139 9.906 1.00 93.38 102 PHE A CA 1
ATOM 771 C C . PHE A 1 102 ? 15.805 0.106 9.995 1.00 93.38 102 PHE A C 1
ATOM 773 O O . PHE A 1 102 ? 15.373 1.105 10.567 1.00 93.38 102 PHE A O 1
ATOM 780 N N . ALA A 1 103 ? 14.989 -0.815 9.485 1.00 93.94 103 ALA A N 1
ATOM 781 C CA . ALA A 1 103 ? 13.538 -0.710 9.576 1.00 93.94 103 ALA A CA 1
ATOM 782 C C . ALA A 1 103 ? 13.061 -0.641 11.034 1.00 93.94 103 ALA A C 1
ATOM 784 O O . ALA A 1 103 ? 12.207 0.174 11.388 1.00 93.94 103 ALA A O 1
ATOM 785 N N . ALA A 1 104 ? 13.656 -1.450 11.909 1.00 93.44 104 ALA A N 1
ATOM 786 C CA . ALA A 1 104 ? 13.325 -1.458 13.319 1.00 93.44 104 ALA A CA 1
ATOM 787 C C . ALA A 1 104 ? 13.768 -0.174 14.040 1.00 93.44 104 ALA A C 1
ATOM 789 O O . ALA A 1 104 ? 13.017 0.332 14.878 1.00 93.44 104 ALA A O 1
ATOM 790 N N . LEU A 1 105 ? 14.913 0.407 13.658 1.00 94.81 105 LEU A N 1
ATOM 791 C CA . LEU A 1 105 ? 15.344 1.741 14.091 1.00 94.81 105 LEU A CA 1
ATOM 792 C C . LEU A 1 105 ? 14.335 2.828 13.680 1.00 94.81 105 LEU A C 1
ATOM 794 O O . LEU A 1 105 ? 13.983 3.682 14.497 1.00 94.81 105 LEU A O 1
ATOM 798 N N . VAL A 1 106 ? 13.818 2.782 12.449 1.00 96.69 106 VAL A N 1
ATOM 799 C CA . VAL A 1 106 ? 12.765 3.703 11.987 1.00 96.69 106 VAL A CA 1
ATOM 800 C C . VAL A 1 106 ? 11.486 3.532 12.811 1.00 96.69 106 VAL A C 1
ATOM 802 O O . VAL A 1 106 ? 10.910 4.529 13.260 1.00 96.69 106 VAL A O 1
ATOM 805 N N . ILE A 1 107 ? 11.044 2.291 13.051 1.00 96.00 107 ILE A N 1
ATOM 806 C CA . ILE A 1 107 ? 9.823 2.004 13.820 1.00 96.00 107 ILE A CA 1
ATOM 807 C C . ILE A 1 107 ? 9.961 2.513 15.255 1.00 96.00 107 ILE A C 1
ATOM 809 O O . ILE A 1 107 ? 9.137 3.315 15.690 1.00 96.00 107 ILE A O 1
ATOM 813 N N . VAL A 1 108 ? 11.000 2.107 15.988 1.00 94.31 108 VAL A N 1
ATOM 814 C CA . VAL A 1 108 ? 11.150 2.477 17.405 1.00 94.31 108 VAL A CA 1
ATOM 815 C C . VAL A 1 108 ? 11.312 3.988 17.590 1.00 94.31 108 VAL A C 1
ATOM 817 O O . VAL A 1 108 ? 10.734 4.555 18.517 1.00 94.31 108 VAL A O 1
ATOM 820 N N . THR A 1 109 ? 12.012 4.659 16.669 1.00 95.88 109 THR A N 1
ATOM 821 C CA . THR A 1 109 ? 12.167 6.121 16.692 1.00 95.88 109 THR A CA 1
ATOM 822 C C . THR A 1 109 ? 10.834 6.808 16.409 1.00 95.88 109 THR A C 1
ATOM 824 O O . THR A 1 109 ? 10.449 7.722 17.136 1.00 95.88 109 THR A O 1
ATOM 827 N N . SER A 1 110 ? 10.069 6.326 15.422 1.00 97.38 110 SER A N 1
ATOM 828 C CA . SER A 1 110 ? 8.716 6.827 15.144 1.00 97.38 110 SER A CA 1
ATOM 829 C C . SER A 1 110 ? 7.800 6.663 16.359 1.00 97.38 110 SER A C 1
ATOM 831 O O . SER A 1 110 ? 7.110 7.602 16.738 1.00 97.38 110 SER A O 1
ATOM 833 N N . LEU A 1 111 ? 7.816 5.500 17.017 1.00 94.88 111 LEU A N 1
ATOM 834 C CA . LEU A 1 111 ? 7.006 5.240 18.210 1.00 94.88 111 LEU A CA 1
ATOM 835 C C . LEU A 1 111 ? 7.383 6.155 19.382 1.00 94.88 111 LEU A C 1
ATOM 837 O O . LEU A 1 111 ? 6.492 6.658 20.063 1.00 94.88 111 LEU A O 1
ATOM 841 N N . ALA A 1 112 ? 8.678 6.401 19.603 1.00 92.94 112 ALA A N 1
ATOM 842 C CA . ALA A 1 112 ? 9.145 7.322 20.638 1.00 92.94 112 ALA A CA 1
ATOM 843 C C . ALA A 1 112 ? 8.686 8.764 20.366 1.00 92.94 112 ALA A C 1
ATOM 845 O O . ALA A 1 112 ? 8.119 9.409 21.247 1.00 92.94 112 ALA A O 1
ATOM 846 N N . VAL A 1 113 ? 8.829 9.237 19.123 1.00 96.81 113 VAL A N 1
ATOM 847 C CA . VAL A 1 113 ? 8.343 10.564 18.714 1.00 96.81 113 VAL A CA 1
ATOM 848 C C . VAL A 1 113 ? 6.833 10.678 18.881 1.00 96.81 113 VAL A C 1
ATOM 850 O O . VAL A 1 113 ? 6.350 11.682 19.392 1.00 96.81 113 VAL A O 1
ATOM 853 N N . LEU A 1 114 ? 6.074 9.654 18.492 1.00 95.88 114 LEU A N 1
ATOM 854 C CA . LEU A 1 114 ? 4.618 9.665 18.620 1.00 95.88 114 LEU A CA 1
ATOM 855 C C . LEU A 1 114 ? 4.141 9.540 20.071 1.00 95.88 114 LEU A C 1
ATOM 857 O O . LEU A 1 114 ? 3.029 9.966 20.368 1.00 95.88 114 LEU A O 1
ATOM 861 N N . ALA A 1 115 ? 4.957 8.997 20.977 1.00 90.50 115 ALA A N 1
ATOM 862 C CA . ALA A 1 115 ? 4.659 9.013 22.405 1.00 90.50 115 ALA A CA 1
ATOM 863 C C . ALA A 1 115 ? 4.813 10.425 22.997 1.00 90.50 115 ALA A C 1
ATOM 865 O O . ALA A 1 115 ? 4.056 10.800 23.890 1.00 90.50 115 ALA A O 1
ATOM 866 N N . ASP A 1 116 ? 5.765 11.211 22.490 1.00 92.56 116 ASP A N 1
ATOM 867 C CA . ASP A 1 116 ? 5.991 12.595 22.923 1.00 92.56 116 ASP A CA 1
ATOM 868 C C . ASP A 1 116 ? 5.037 13.582 22.224 1.00 92.56 116 ASP A C 1
ATOM 870 O O . ASP A 1 116 ? 4.536 14.521 22.843 1.00 92.56 116 ASP A O 1
ATOM 874 N N . ALA A 1 117 ? 4.735 13.347 20.944 1.00 94.88 117 ALA A N 1
ATOM 875 C CA . ALA A 1 117 ? 3.921 14.220 20.103 1.00 94.88 117 ALA A CA 1
ATOM 876 C C . ALA A 1 117 ? 2.950 13.428 19.194 1.00 94.88 117 ALA A C 1
ATOM 878 O O . ALA A 1 117 ? 3.143 13.357 17.974 1.00 94.88 117 ALA A O 1
ATOM 879 N N . PRO A 1 118 ? 1.843 12.884 19.745 1.00 92.56 118 PRO A N 1
ATOM 880 C CA . PRO A 1 118 ? 0.907 12.038 18.994 1.00 92.56 118 PRO A CA 1
ATOM 881 C C . PRO A 1 118 ? 0.291 12.715 17.764 1.00 92.56 118 PRO A C 1
ATOM 883 O O . PRO A 1 118 ? 0.033 12.065 16.753 1.00 92.56 118 PRO A O 1
ATOM 886 N N . ALA A 1 119 ? 0.094 14.036 17.811 1.00 90.38 119 ALA A N 1
ATOM 887 C CA . ALA A 1 119 ? -0.503 14.805 16.718 1.00 90.38 119 ALA A CA 1
ATOM 888 C C . ALA A 1 119 ? 0.302 14.736 15.403 1.00 90.38 119 ALA A C 1
ATOM 890 O O . ALA A 1 119 ? -0.266 14.922 14.324 1.00 90.38 119 ALA A O 1
ATOM 891 N N . LEU A 1 120 ? 1.605 14.432 15.469 1.00 90.81 120 LEU A N 1
ATOM 892 C CA . LEU A 1 120 ? 2.443 14.266 14.279 1.00 90.81 120 LEU A CA 1
ATOM 893 C C . LEU A 1 120 ? 1.998 13.074 13.420 1.00 90.81 120 LEU A C 1
ATOM 895 O O . LEU A 1 120 ? 2.134 13.134 12.199 1.00 90.81 120 LEU A O 1
ATOM 899 N N . ARG A 1 121 ? 1.381 12.043 14.021 1.00 94.44 121 ARG A N 1
ATOM 900 C CA . ARG A 1 121 ? 0.876 10.864 13.300 1.00 94.44 121 ARG A CA 1
ATOM 901 C C . ARG A 1 121 ? -0.171 11.227 12.255 1.00 94.44 121 ARG A C 1
ATOM 903 O O . ARG A 1 121 ? -0.102 10.720 11.140 1.00 94.44 121 ARG A O 1
ATOM 910 N N . THR A 1 122 ? -1.128 12.079 12.620 1.00 85.50 122 THR A N 1
ATOM 911 C CA . THR A 1 122 ? -2.229 12.502 11.739 1.00 85.50 122 THR A CA 1
ATOM 912 C C . THR A 1 122 ? -1.743 13.456 10.650 1.00 85.50 122 THR A C 1
ATOM 914 O O . THR A 1 122 ? -2.317 13.502 9.568 1.00 85.50 122 THR A O 1
ATOM 917 N N . ARG A 1 123 ? -0.700 14.243 10.943 1.00 82.69 123 ARG A N 1
ATOM 918 C CA . ARG A 1 123 ? -0.199 15.292 10.047 1.00 82.69 123 ARG A CA 1
ATOM 919 C C . ARG A 1 123 ? 0.802 14.776 9.012 1.00 82.69 123 ARG A C 1
ATOM 921 O O . ARG A 1 123 ? 0.816 15.305 7.906 1.00 82.69 123 ARG A O 1
ATOM 928 N N . TYR A 1 124 ? 1.634 13.800 9.376 1.00 86.19 124 TYR A N 1
ATOM 929 C CA . TYR A 1 124 ? 2.770 13.366 8.552 1.00 86.19 124 TYR A CA 1
ATOM 930 C C . TYR A 1 124 ? 2.805 11.864 8.255 1.00 86.19 124 TYR A C 1
ATOM 932 O O . TYR A 1 124 ? 3.366 11.480 7.235 1.00 86.19 124 TYR A O 1
ATOM 940 N N . GLY A 1 125 ? 2.218 11.018 9.108 1.00 86.69 125 GLY A N 1
ATOM 941 C CA . GLY A 1 125 ? 2.186 9.576 8.865 1.00 86.69 125 GLY A CA 1
ATOM 942 C C . GLY A 1 125 ? 1.201 9.198 7.759 1.00 86.69 125 GLY A C 1
ATOM 943 O O . GLY A 1 125 ? 0.174 9.857 7.574 1.00 86.69 125 GLY A O 1
ATOM 944 N N . ASP A 1 126 ? 1.463 8.088 7.073 1.00 83.50 126 ASP A N 1
ATOM 945 C CA . ASP A 1 126 ? 0.569 7.598 6.024 1.00 83.50 126 ASP A CA 1
ATOM 946 C C . ASP A 1 126 ? -0.774 7.134 6.608 1.00 83.50 126 ASP A C 1
ATOM 948 O O . ASP A 1 126 ? -0.842 6.710 7.767 1.00 83.50 126 ASP A O 1
ATOM 952 N N . PRO A 1 127 ? -1.877 7.170 5.845 1.00 79.06 127 PRO A N 1
ATOM 953 C CA . PRO A 1 127 ? -3.137 6.573 6.273 1.00 79.06 127 PRO A CA 1
ATOM 954 C C . PRO A 1 127 ? -2.960 5.114 6.740 1.00 79.06 127 PRO A C 1
ATOM 956 O O . PRO A 1 127 ? -2.200 4.365 6.131 1.00 79.06 127 PRO A O 1
ATOM 959 N N . PRO A 1 128 ? -3.679 4.652 7.781 1.00 78.62 128 PRO A N 1
ATOM 960 C CA . PRO A 1 128 ? -3.585 3.264 8.252 1.00 78.62 128 PRO A CA 1
ATOM 961 C C . PRO A 1 128 ? -4.091 2.225 7.232 1.00 78.62 128 PRO A C 1
ATOM 963 O O . PRO A 1 128 ? -3.903 1.029 7.440 1.00 78.62 128 PRO A O 1
ATOM 966 N N . SER A 1 129 ? -4.753 2.670 6.158 1.00 73.75 129 SER A N 1
ATOM 967 C CA . SER A 1 129 ? -5.170 1.862 5.006 1.00 73.75 129 SER A CA 1
ATOM 968 C C . SER A 1 129 ? -4.120 1.796 3.891 1.00 73.75 129 SER A C 1
ATOM 970 O O . SER A 1 129 ? -4.299 1.032 2.941 1.00 73.75 129 SER A O 1
ATOM 972 N N . SER A 1 130 ? -3.040 2.580 3.977 1.00 72.75 130 SER A N 1
ATOM 973 C CA . SER A 1 130 ? -1.949 2.536 3.007 1.00 72.75 130 SER A CA 1
ATOM 974 C C . SER A 1 130 ? -1.221 1.204 3.096 1.00 72.75 130 SER A C 1
ATOM 976 O O . SER A 1 130 ? -0.755 0.812 4.166 1.00 72.75 130 SER A O 1
ATOM 978 N N . ILE A 1 131 ? -1.101 0.538 1.949 1.00 69.38 131 ILE A N 1
ATOM 979 C CA . ILE A 1 131 ? -0.198 -0.601 1.791 1.00 69.38 131 ILE A CA 1
ATOM 980 C C . ILE A 1 131 ? 1.223 -0.077 2.003 1.00 69.38 131 ILE A C 1
ATOM 982 O O . ILE A 1 131 ? 1.614 0.907 1.372 1.00 69.38 131 ILE A O 1
ATOM 986 N N . ASP A 1 132 ? 1.946 -0.716 2.912 1.00 70.56 132 ASP A N 1
ATOM 987 C CA . ASP A 1 132 ? 3.316 -0.413 3.305 1.00 70.56 132 ASP A CA 1
ATOM 988 C C . ASP A 1 132 ? 3.492 0.994 3.911 1.00 70.56 132 ASP A C 1
ATOM 990 O O . ASP A 1 132 ? 4.533 1.640 3.770 1.00 70.56 132 ASP A O 1
ATOM 994 N N . GLY A 1 133 ? 2.450 1.484 4.596 1.00 81.12 133 GLY A N 1
ATOM 995 C CA . GLY A 1 133 ? 2.398 2.837 5.152 1.00 81.12 133 GLY A CA 1
ATOM 996 C C . GLY A 1 133 ? 3.455 3.122 6.227 1.00 81.12 133 GLY A C 1
ATOM 997 O O . GLY A 1 133 ? 3.682 2.330 7.152 1.00 81.12 133 GLY A O 1
ATOM 998 N N . ALA A 1 134 ? 4.067 4.303 6.147 1.00 88.81 134 ALA A N 1
ATOM 999 C CA . ALA A 1 134 ? 4.986 4.807 7.157 1.00 88.81 134 ALA A CA 1
ATOM 1000 C C . ALA A 1 134 ? 4.249 5.275 8.424 1.00 88.81 134 ALA A C 1
ATOM 1002 O O . ALA A 1 134 ? 3.237 5.977 8.361 1.00 88.81 134 ALA A O 1
ATOM 1003 N N . LEU A 1 135 ? 4.801 4.944 9.598 1.00 94.12 135 LEU A N 1
ATOM 1004 C CA . LEU A 1 135 ? 4.302 5.448 10.884 1.00 94.12 135 LEU A CA 1
ATOM 1005 C C . LEU A 1 135 ? 4.424 6.973 10.997 1.00 94.12 135 LEU A C 1
ATOM 1007 O O . LEU A 1 135 ? 3.520 7.620 11.529 1.00 94.12 135 LEU A O 1
ATOM 1011 N N . LEU A 1 136 ? 5.550 7.529 10.541 1.00 95.88 136 LEU A N 1
ATOM 1012 C CA . LEU A 1 136 ? 5.848 8.955 10.666 1.00 95.88 136 LEU A CA 1
ATOM 1013 C C . LEU A 1 136 ? 6.764 9.482 9.554 1.00 95.88 136 LEU A C 1
ATOM 1015 O O . LEU A 1 136 ? 6.434 10.491 8.942 1.00 95.88 136 LEU A O 1
ATOM 1019 N N . PHE A 1 137 ? 7.903 8.827 9.313 1.00 92.12 137 PHE A N 1
ATOM 1020 C CA . PHE A 1 137 ? 8.900 9.289 8.343 1.00 92.12 137 PHE A CA 1
ATOM 1021 C C . PHE A 1 137 ? 8.681 8.649 6.976 1.00 92.12 137 PHE A C 1
ATOM 1023 O O . PHE A 1 137 ? 8.670 7.426 6.852 1.00 92.12 137 PHE A O 1
ATOM 1030 N N . SER A 1 138 ? 8.543 9.470 5.939 1.00 83.25 138 SER A N 1
ATOM 1031 C CA . SER A 1 138 ? 8.506 8.986 4.562 1.00 83.25 138 SER A CA 1
ATOM 1032 C C . SER A 1 138 ? 9.910 8.629 4.062 1.00 83.25 138 SER A C 1
ATOM 1034 O O . SER A 1 138 ? 10.922 9.040 4.630 1.00 83.25 138 SER A O 1
ATOM 1036 N N . ALA A 1 139 ? 9.990 7.941 2.920 1.00 76.38 139 ALA A N 1
ATOM 1037 C CA . ALA A 1 139 ? 11.267 7.672 2.253 1.00 76.38 139 ALA A CA 1
ATOM 1038 C C . ALA A 1 139 ? 12.075 8.955 1.954 1.00 76.38 139 ALA A C 1
ATOM 1040 O O . ALA A 1 139 ? 13.301 8.918 1.909 1.00 76.38 139 ALA A O 1
ATOM 1041 N N . TRP A 1 140 ? 11.400 10.094 1.759 1.00 65.06 140 TRP A N 1
ATOM 1042 C CA . TRP A 1 140 ? 12.049 11.382 1.501 1.00 65.06 140 TRP A CA 1
ATOM 1043 C C . TRP A 1 140 ? 12.654 11.992 2.758 1.00 65.06 140 TRP A C 1
ATOM 1045 O O . TRP A 1 140 ? 13.739 12.561 2.690 1.00 65.06 140 TRP A O 1
ATOM 1055 N N . ASP A 1 141 ? 11.979 11.833 3.896 1.00 82.88 141 ASP A N 1
ATOM 1056 C CA . ASP A 1 141 ? 12.496 12.282 5.188 1.00 82.88 141 ASP A CA 1
ATOM 1057 C C . ASP A 1 141 ? 13.757 11.507 5.568 1.00 82.88 141 ASP A C 1
ATOM 1059 O O . ASP A 1 141 ? 14.702 12.078 6.099 1.00 82.88 141 ASP A O 1
ATOM 1063 N N . LEU A 1 142 ? 13.790 10.212 5.243 1.00 86.25 142 LEU A N 1
ATOM 1064 C CA . LEU A 1 142 ? 14.951 9.356 5.467 1.00 86.25 142 LEU A CA 1
ATOM 1065 C C . LEU A 1 142 ? 16.084 9.624 4.466 1.00 86.25 142 LEU A C 1
ATOM 1067 O O . LEU A 1 142 ? 17.245 9.432 4.809 1.00 86.25 142 LEU A O 1
ATOM 1071 N N . ALA A 1 143 ? 15.777 10.067 3.242 1.00 74.94 143 ALA A N 1
ATOM 1072 C CA . ALA A 1 143 ? 16.786 10.342 2.217 1.00 74.94 143 ALA A CA 1
ATOM 1073 C C . ALA A 1 143 ? 17.674 11.554 2.541 1.00 74.94 143 ALA A C 1
ATOM 1075 O O . ALA A 1 143 ? 18.849 11.549 2.176 1.00 74.94 143 ALA A O 1
ATOM 1076 N N . ASP A 1 144 ? 17.124 12.577 3.201 1.00 76.25 144 ASP A N 1
ATOM 1077 C CA . ASP A 1 144 ? 17.888 13.713 3.728 1.00 76.25 144 ASP A CA 1
ATOM 1078 C C . ASP A 1 144 ? 17.208 14.282 4.992 1.00 76.25 144 ASP A C 1
ATOM 1080 O O . ASP A 1 144 ? 16.409 15.227 4.914 1.00 76.25 144 ASP A O 1
ATOM 1084 N N . PRO A 1 145 ? 17.514 13.721 6.177 1.00 82.31 145 PRO A N 1
ATOM 1085 C CA . PRO A 1 145 ? 16.903 14.153 7.433 1.00 82.31 145 PRO A CA 1
ATOM 1086 C C . PRO A 1 145 ? 17.218 15.609 7.792 1.00 82.31 145 PRO A C 1
ATOM 1088 O O . PRO A 1 145 ? 16.415 16.263 8.455 1.00 82.31 145 PRO A O 1
ATOM 1091 N N . THR A 1 146 ? 18.347 16.148 7.311 1.00 79.69 146 THR A N 1
ATOM 1092 C CA . THR A 1 146 ? 18.819 17.499 7.664 1.00 79.69 146 THR A CA 1
ATOM 1093 C C . THR A 1 146 ? 17.915 18.607 7.125 1.00 79.69 146 THR A C 1
ATOM 1095 O O . THR A 1 146 ? 17.845 19.694 7.701 1.00 79.69 146 THR A O 1
ATOM 1098 N N . ILE A 1 147 ? 17.195 18.329 6.034 1.00 68.62 147 ILE A N 1
ATOM 1099 C CA . ILE A 1 147 ? 16.233 19.250 5.414 1.00 68.62 147 ILE A CA 1
ATOM 1100 C C . ILE A 1 147 ? 14.777 18.823 5.629 1.00 68.62 147 ILE A C 1
ATOM 1102 O O . ILE A 1 147 ? 13.860 19.537 5.214 1.00 68.62 147 ILE A O 1
ATOM 1106 N N . SER A 1 148 ? 14.539 17.669 6.259 1.00 81.75 148 SER A N 1
ATOM 1107 C CA . SER A 1 148 ? 13.191 17.165 6.505 1.00 81.75 148 SER A CA 1
ATOM 1108 C C . SER A 1 148 ? 12.469 18.031 7.538 1.00 81.75 148 SER A C 1
ATOM 1110 O O . SER A 1 148 ? 12.859 18.141 8.704 1.00 81.75 148 SER A O 1
ATOM 1112 N N . GLY A 1 149 ? 11.338 18.605 7.120 1.00 76.12 149 GLY A N 1
ATOM 1113 C CA . GLY A 1 149 ? 10.446 19.330 8.024 1.00 76.12 149 GLY A CA 1
ATOM 1114 C C . GLY A 1 149 ? 9.855 18.433 9.117 1.00 76.12 149 GLY A C 1
ATOM 1115 O O . GLY A 1 149 ? 9.582 18.916 10.217 1.00 76.12 149 GLY A O 1
ATOM 1116 N N . VAL A 1 150 ? 9.697 17.131 8.846 1.00 88.00 150 VAL A N 1
ATOM 1117 C CA . VAL A 1 150 ? 9.203 16.153 9.824 1.00 88.00 150 VAL A CA 1
ATOM 1118 C C . VAL A 1 150 ? 10.257 15.900 10.899 1.00 88.00 150 VAL A C 1
ATOM 1120 O O . VAL A 1 150 ? 9.917 15.985 12.078 1.00 88.00 150 VAL A O 1
ATOM 1123 N N . PHE A 1 151 ? 11.528 15.685 10.529 1.00 90.69 151 PHE A N 1
ATOM 1124 C CA . PHE A 1 151 ? 12.634 15.554 11.493 1.00 90.69 151 PHE A CA 1
ATOM 1125 C C . PHE A 1 151 ? 12.796 16.811 12.343 1.00 90.69 151 PHE A C 1
ATOM 1127 O O . PHE A 1 151 ? 12.825 16.716 13.569 1.00 90.69 151 PHE A O 1
ATOM 1134 N N . ALA A 1 152 ? 12.813 17.994 11.723 1.00 89.00 152 ALA A N 1
ATOM 1135 C CA . ALA A 1 152 ? 12.920 19.256 12.453 1.00 89.00 152 ALA A CA 1
ATOM 1136 C C . ALA A 1 152 ? 11.762 19.437 13.452 1.00 89.00 152 ALA A C 1
ATOM 1138 O O . ALA A 1 152 ? 11.968 19.828 14.606 1.00 89.00 152 ALA A O 1
ATOM 1139 N N . LYS A 1 153 ? 10.531 19.107 13.036 1.00 91.38 153 LYS A N 1
ATOM 1140 C CA . LYS A 1 153 ? 9.358 19.204 13.908 1.00 91.38 153 LYS A CA 1
ATOM 1141 C C . LYS A 1 153 ? 9.402 18.176 15.038 1.00 91.38 153 LYS A C 1
ATOM 1143 O O . LYS A 1 153 ? 9.160 18.561 16.181 1.00 91.38 153 LYS A O 1
ATOM 1148 N N . ALA A 1 154 ? 9.755 16.927 14.736 1.00 94.12 154 ALA A N 1
ATOM 1149 C CA . ALA A 1 154 ? 9.940 15.864 15.718 1.00 94.12 154 ALA A CA 1
ATOM 1150 C C . ALA A 1 154 ? 10.999 16.256 16.757 1.00 94.12 154 ALA A C 1
ATOM 1152 O O . ALA A 1 154 ? 10.716 16.223 17.949 1.00 94.12 154 ALA A O 1
ATOM 1153 N N . MET A 1 155 ? 12.162 16.746 16.318 1.00 94.69 155 MET A N 1
ATOM 1154 C CA . MET A 1 155 ? 13.254 17.192 17.188 1.00 94.69 155 MET A CA 1
ATOM 1155 C C . MET A 1 155 ? 12.814 18.303 18.152 1.00 94.69 155 MET A C 1
ATOM 1157 O O . MET A 1 155 ? 13.135 18.267 19.339 1.00 94.69 155 MET A O 1
ATOM 1161 N N . SER A 1 156 ? 12.017 19.263 17.667 1.00 92.94 156 SER A N 1
ATOM 1162 C CA . SER A 1 156 ? 11.514 20.380 18.483 1.00 92.94 156 SER A CA 1
ATOM 1163 C C . SER A 1 156 ? 10.467 19.987 19.535 1.00 92.94 156 SER A C 1
ATOM 1165 O O . SER A 1 156 ? 10.240 20.747 20.474 1.00 92.94 156 SER A O 1
ATOM 1167 N N . GLN A 1 157 ? 9.799 18.842 19.361 1.00 91.94 157 GLN A N 1
ATOM 1168 C CA . GLN A 1 157 ? 8.714 18.372 20.235 1.00 91.94 157 GLN A CA 1
ATOM 1169 C C . GLN A 1 157 ? 9.100 17.142 21.066 1.00 91.94 157 GLN A C 1
ATOM 1171 O O . GLN A 1 157 ? 8.363 16.761 21.972 1.00 91.94 157 GLN A O 1
ATOM 1176 N N . ALA A 1 158 ? 10.244 16.532 20.763 1.00 92.31 158 ALA A N 1
ATOM 1177 C CA . ALA A 1 158 ? 10.763 15.346 21.420 1.00 92.31 158 ALA A CA 1
ATOM 1178 C C . ALA A 1 158 ? 11.372 15.658 22.795 1.00 92.31 158 ALA A C 1
ATOM 1180 O O . ALA A 1 158 ? 12.002 16.694 23.011 1.00 92.31 158 ALA A O 1
ATOM 1181 N N . THR A 1 159 ? 11.243 14.707 23.719 1.00 91.75 159 THR A N 1
ATOM 1182 C CA . THR A 1 159 ? 12.028 14.682 24.959 1.00 91.75 159 THR A CA 1
ATOM 1183 C C . THR A 1 159 ? 13.507 14.426 24.663 1.00 91.75 159 THR A C 1
ATOM 1185 O O . THR A 1 159 ? 13.847 13.866 23.624 1.00 91.75 159 THR A O 1
ATOM 1188 N N . GLN A 1 160 ? 14.403 14.748 25.604 1.00 88.19 160 GLN A N 1
ATOM 1189 C CA . GLN A 1 160 ? 15.848 14.524 25.433 1.00 88.19 160 GLN A CA 1
ATOM 1190 C C . GLN A 1 160 ? 16.187 13.072 25.048 1.00 88.19 160 GLN A C 1
ATOM 1192 O O . GLN A 1 160 ? 17.056 12.838 24.215 1.00 88.19 160 GLN A O 1
ATOM 1197 N N . SER A 1 161 ? 15.492 12.089 25.629 1.00 86.25 161 SER A N 1
ATOM 1198 C CA . SER A 1 161 ? 15.668 10.673 25.284 1.00 86.25 161 SER A CA 1
ATOM 1199 C C . SER A 1 161 ? 15.269 10.365 23.842 1.00 86.25 161 SER A C 1
ATOM 1201 O O . SER A 1 161 ? 15.957 9.607 23.167 1.00 86.25 161 SER A O 1
ATOM 1203 N N . THR A 1 162 ? 14.183 10.966 23.357 1.00 91.94 162 THR A N 1
ATOM 1204 C CA . THR A 1 162 ? 13.704 10.788 21.982 1.00 91.94 162 THR A CA 1
ATOM 1205 C C . THR A 1 162 ? 14.576 11.548 20.979 1.00 91.94 162 THR A C 1
ATOM 1207 O O . THR A 1 162 ? 14.797 11.059 19.874 1.00 91.94 162 THR A O 1
ATOM 1210 N N . GLN A 1 163 ? 15.142 12.696 21.365 1.00 92.69 163 GLN A N 1
ATOM 1211 C CA . GLN A 1 163 ? 16.105 13.440 20.544 1.00 92.69 163 GLN A CA 1
ATOM 1212 C C . GLN A 1 163 ? 17.359 12.611 20.247 1.00 92.69 163 GLN A C 1
ATOM 1214 O O . GLN A 1 163 ? 17.791 12.562 19.103 1.00 92.69 163 GLN A O 1
ATOM 1219 N N . VAL A 1 164 ? 17.876 11.863 21.228 1.00 90.19 164 VAL A N 1
ATOM 1220 C CA . VAL A 1 164 ? 19.016 10.952 21.008 1.00 90.19 164 VAL A CA 1
ATOM 1221 C C . VAL A 1 164 ? 18.686 9.863 19.976 1.00 90.19 164 VAL A C 1
ATOM 1223 O O . VAL A 1 164 ? 19.533 9.523 19.151 1.00 90.19 164 VAL A O 1
ATOM 1226 N N . LEU A 1 165 ? 17.455 9.333 19.978 1.00 91.38 165 LEU A N 1
ATOM 1227 C CA . LEU A 1 165 ? 17.011 8.361 18.969 1.00 91.38 165 LEU A CA 1
ATOM 1228 C C . LEU A 1 165 ? 16.911 8.994 17.576 1.00 91.38 165 LEU A C 1
ATOM 1230 O O . LEU A 1 165 ? 17.350 8.394 16.599 1.00 91.38 165 LEU A O 1
ATOM 1234 N N . LEU A 1 166 ? 16.378 10.216 17.492 1.00 95.56 166 LEU A N 1
ATOM 1235 C CA . LEU A 1 166 ? 16.303 10.985 16.249 1.00 95.56 166 LEU A CA 1
ATOM 1236 C C . LEU A 1 166 ? 17.692 11.280 15.672 1.00 95.56 166 LEU A C 1
ATOM 123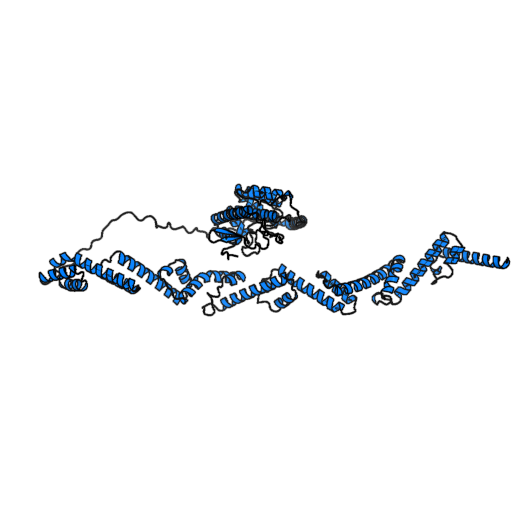8 O O . LEU A 1 166 ? 17.903 11.056 14.486 1.00 95.56 166 LEU A O 1
ATOM 1242 N N . GLU A 1 167 ? 18.644 11.714 16.501 1.00 94.56 167 GLU A N 1
ATOM 1243 C CA . GLU A 1 167 ? 20.041 11.938 16.103 1.00 94.56 167 GLU A CA 1
ATOM 1244 C C . GLU A 1 167 ? 20.722 10.635 15.656 1.00 94.56 167 GLU A C 1
ATOM 1246 O O . GLU A 1 167 ? 21.527 10.623 14.724 1.00 94.56 167 GLU A O 1
ATOM 1251 N N . GLY A 1 168 ? 20.409 9.515 16.317 1.00 93.81 168 GLY A N 1
ATOM 1252 C CA . GLY A 1 168 ? 20.861 8.186 15.912 1.00 93.81 168 GLY A CA 1
ATOM 1253 C C . GLY A 1 168 ? 20.326 7.789 14.537 1.00 93.81 168 GLY A C 1
ATOM 1254 O O . GLY A 1 168 ? 21.103 7.371 13.682 1.00 93.81 168 GLY A O 1
ATOM 1255 N N . LEU A 1 169 ? 19.022 7.963 14.304 1.00 96.19 169 LEU A N 1
ATOM 1256 C CA . LEU A 1 169 ? 18.392 7.683 13.014 1.00 96.19 169 LEU A CA 1
ATOM 1257 C C . LEU A 1 169 ? 18.914 8.615 11.910 1.00 96.19 169 LEU A C 1
ATOM 1259 O O . LEU A 1 169 ? 19.195 8.145 10.814 1.00 96.19 169 LEU A O 1
ATOM 1263 N N . GLU A 1 170 ? 19.111 9.904 12.195 1.00 94.88 170 GLU A N 1
ATOM 1264 C CA . GLU A 1 170 ? 19.713 10.857 11.256 1.00 94.88 170 GLU A CA 1
ATOM 1265 C C . GLU A 1 170 ? 21.117 10.412 10.824 1.00 94.88 170 GLU A C 1
ATOM 1267 O O . GLU A 1 170 ? 21.393 10.314 9.625 1.00 94.88 170 GLU A O 1
ATOM 1272 N N . ARG A 1 171 ? 21.989 10.071 11.785 1.00 93.19 171 ARG A N 1
ATOM 1273 C CA . ARG A 1 171 ? 23.326 9.535 11.481 1.00 93.19 171 ARG A CA 1
ATOM 1274 C C . ARG A 1 171 ? 23.250 8.238 10.688 1.00 93.19 171 ARG A C 1
ATOM 1276 O O . ARG A 1 171 ? 24.005 8.080 9.736 1.00 93.19 171 ARG A O 1
ATOM 1283 N N . ALA A 1 172 ? 22.331 7.342 11.044 1.00 93.19 172 ALA A N 1
ATOM 1284 C CA . ALA A 1 172 ? 22.132 6.089 10.329 1.00 93.19 172 ALA A CA 1
ATOM 1285 C C . ALA A 1 172 ? 21.705 6.324 8.872 1.00 93.19 172 ALA A C 1
ATOM 1287 O O . ALA A 1 172 ? 22.238 5.661 7.998 1.00 93.19 172 ALA A O 1
ATOM 1288 N N . CYS A 1 173 ? 20.811 7.279 8.595 1.00 90.44 173 CYS A N 1
ATOM 1289 C CA . CYS A 1 173 ? 20.362 7.614 7.238 1.00 90.44 173 CYS A CA 1
ATOM 1290 C C . CYS A 1 173 ? 21.470 8.201 6.349 1.00 90.44 173 CYS A C 1
ATOM 1292 O O . CYS A 1 173 ? 21.532 7.904 5.155 1.00 90.44 173 CYS A O 1
ATOM 1294 N N . LEU A 1 174 ? 22.311 9.070 6.920 1.00 86.31 174 LEU A N 1
ATOM 1295 C CA . LEU A 1 174 ? 23.389 9.765 6.203 1.00 86.31 174 LEU A CA 1
ATOM 1296 C C . LEU A 1 174 ? 24.680 8.938 6.115 1.00 86.31 174 LEU A C 1
ATOM 1298 O O . LEU A 1 174 ? 25.566 9.241 5.313 1.00 86.31 174 LEU A O 1
ATOM 1302 N N . GLY A 1 175 ? 24.801 7.942 6.986 1.00 85.25 175 GLY A N 1
ATOM 1303 C CA . GLY A 1 175 ? 26.005 7.171 7.215 1.00 85.25 175 GLY A CA 1
ATOM 1304 C C . GLY A 1 175 ? 26.088 5.876 6.414 1.00 85.25 175 GLY A C 1
ATOM 1305 O O . GLY A 1 175 ? 25.495 5.692 5.348 1.00 85.25 175 GLY A O 1
ATOM 1306 N N . ASN A 1 176 ? 26.901 4.965 6.934 1.00 83.94 176 ASN A N 1
ATOM 1307 C CA . ASN A 1 176 ? 27.104 3.630 6.391 1.00 83.94 176 ASN A CA 1
ATOM 1308 C C . ASN A 1 176 ? 26.494 2.564 7.318 1.00 83.94 176 ASN A C 1
ATOM 1310 O O . ASN A 1 176 ? 25.829 2.876 8.303 1.00 83.94 176 ASN A O 1
ATOM 1314 N N . ALA A 1 177 ? 26.720 1.285 7.007 1.00 86.38 177 ALA A N 1
ATOM 1315 C CA . ALA A 1 177 ? 26.212 0.179 7.811 1.00 86.38 177 ALA A CA 1
ATOM 1316 C C . ALA A 1 177 ? 26.566 0.320 9.303 1.00 86.38 177 ALA A C 1
ATOM 1318 O O . ALA A 1 177 ? 25.698 0.103 10.141 1.00 86.38 177 ALA A O 1
ATOM 1319 N N . GLN A 1 178 ? 27.787 0.745 9.645 1.00 87.12 178 GLN A N 1
ATOM 1320 C CA . GLN A 1 178 ? 28.219 0.925 11.033 1.00 87.12 178 GLN A CA 1
ATOM 1321 C C . GLN A 1 178 ? 27.351 1.933 11.795 1.00 87.12 178 GLN A C 1
ATOM 1323 O O . GLN A 1 178 ? 27.027 1.695 12.953 1.00 87.12 178 GLN A O 1
ATOM 1328 N N . ASP A 1 179 ? 26.910 3.013 11.148 1.00 90.06 179 ASP A N 1
ATOM 1329 C CA . ASP A 1 179 ? 26.071 4.028 11.792 1.00 90.06 179 ASP A CA 1
ATOM 1330 C C . ASP A 1 179 ? 24.691 3.466 12.177 1.00 90.06 179 ASP A C 1
ATOM 1332 O O . ASP A 1 179 ? 24.133 3.841 13.208 1.00 90.06 179 ASP A O 1
ATOM 1336 N N . ILE A 1 180 ? 24.170 2.502 11.406 1.00 90.50 180 ILE A N 1
ATOM 1337 C CA . ILE A 1 180 ? 22.946 1.758 11.743 1.00 90.50 180 ILE A CA 1
ATOM 1338 C C . ILE A 1 180 ? 23.180 0.897 12.991 1.00 90.50 180 ILE A C 1
ATOM 1340 O O . ILE A 1 180 ? 22.352 0.903 13.905 1.00 90.50 180 ILE A O 1
ATOM 1344 N N . PHE A 1 181 ? 24.308 0.180 13.053 1.00 86.88 181 PHE A N 1
ATOM 1345 C CA . PHE A 1 181 ? 24.682 -0.638 14.213 1.00 86.88 181 PHE A CA 1
ATOM 1346 C C . PHE A 1 181 ? 24.847 0.214 15.472 1.00 86.88 181 PHE A C 1
ATOM 1348 O O . PHE A 1 181 ? 24.295 -0.128 16.518 1.00 86.88 181 PHE A O 1
ATOM 1355 N N . ASP A 1 182 ? 25.554 1.337 15.367 1.00 87.69 182 ASP A N 1
ATOM 1356 C CA . ASP A 1 182 ? 25.793 2.253 16.481 1.00 87.69 182 ASP A CA 1
ATOM 1357 C C . ASP A 1 182 ? 24.481 2.875 16.977 1.00 87.69 182 ASP A C 1
ATOM 1359 O O . ASP A 1 182 ? 24.246 2.958 18.186 1.00 87.69 182 ASP A O 1
ATOM 1363 N N . ALA A 1 183 ? 23.595 3.273 16.057 1.00 89.62 183 ALA A N 1
ATOM 1364 C CA . ALA A 1 183 ? 22.278 3.794 16.399 1.00 89.62 183 ALA A CA 1
ATOM 1365 C C . ALA A 1 183 ? 21.426 2.733 17.104 1.00 89.62 183 ALA A C 1
ATOM 1367 O O . ALA A 1 183 ? 20.918 2.997 18.193 1.00 89.62 183 ALA A O 1
ATOM 1368 N N . CYS A 1 184 ? 21.336 1.516 16.561 1.00 86.88 184 CYS A N 1
ATOM 1369 C CA . CYS A 1 184 ? 20.598 0.417 17.188 1.00 86.88 184 CYS A CA 1
ATOM 1370 C C . CYS A 1 184 ? 21.172 0.044 18.564 1.00 86.88 184 CYS A C 1
ATOM 1372 O O . CYS A 1 184 ? 20.418 -0.146 19.515 1.00 86.88 184 CYS A O 1
ATOM 1374 N N . GLY A 1 185 ? 22.501 -0.016 18.694 1.00 81.81 185 GLY A N 1
ATOM 1375 C CA . GLY A 1 185 ? 23.192 -0.328 19.947 1.00 81.81 185 GLY A CA 1
ATOM 1376 C C . GLY A 1 185 ? 23.022 0.740 21.031 1.00 81.81 185 GLY A C 1
ATOM 1377 O O . GLY A 1 185 ? 23.144 0.435 22.217 1.00 81.81 185 GLY A O 1
ATOM 1378 N N . SER A 1 186 ? 22.704 1.981 20.648 1.00 78.81 186 SER A N 1
ATOM 1379 C CA . SER A 1 186 ? 22.412 3.066 21.592 1.00 78.81 186 SER A CA 1
ATOM 1380 C C . SER A 1 186 ? 21.013 2.977 22.220 1.00 78.81 186 SER A C 1
ATOM 1382 O O . SER A 1 186 ? 20.752 3.614 23.244 1.00 78.81 186 SER A O 1
ATOM 1384 N N . ILE A 1 187 ? 20.111 2.167 21.652 1.00 80.06 187 ILE A N 1
ATOM 1385 C CA . ILE A 1 187 ? 18.742 2.013 22.146 1.00 80.06 187 ILE A CA 1
ATOM 1386 C C . ILE A 1 187 ? 18.733 1.063 23.341 1.00 80.06 187 ILE A C 1
ATOM 1388 O O . ILE A 1 187 ? 19.093 -0.113 23.258 1.00 80.06 187 ILE A O 1
ATOM 1392 N N . HIS A 1 188 ? 18.269 1.566 24.483 1.00 69.56 188 HIS A N 1
ATOM 1393 C CA . HIS A 1 188 ? 18.208 0.785 25.710 1.00 69.56 188 HIS A CA 1
ATOM 1394 C C . HIS A 1 188 ? 17.377 -0.498 25.525 1.00 69.56 188 HIS A C 1
ATOM 1396 O O . HIS A 1 188 ? 16.202 -0.445 25.163 1.00 69.56 188 HIS A O 1
ATOM 1402 N N . ARG A 1 189 ? 17.993 -1.645 25.852 1.00 68.38 189 ARG A N 1
ATOM 1403 C CA . ARG A 1 189 ? 17.468 -3.016 25.691 1.00 68.38 189 ARG A CA 1
ATOM 1404 C C . ARG A 1 189 ? 17.317 -3.506 24.254 1.00 68.38 189 ARG A C 1
ATOM 1406 O O . ARG A 1 189 ? 16.849 -4.620 24.116 1.00 68.38 189 ARG A O 1
ATOM 1413 N N . PHE A 1 190 ? 17.722 -2.780 23.221 1.00 75.75 190 PHE A N 1
ATOM 1414 C CA . PHE A 1 190 ? 17.612 -3.244 21.836 1.00 75.75 190 PHE A CA 1
ATOM 1415 C C . PHE A 1 190 ? 18.810 -4.136 21.465 1.00 75.75 190 PHE A C 1
ATOM 1417 O O . PHE A 1 190 ? 19.960 -3.709 21.562 1.00 75.75 190 PHE A O 1
ATOM 1424 N N . ARG A 1 191 ? 18.570 -5.402 21.100 1.00 70.50 191 ARG A N 1
ATOM 1425 C CA . ARG A 1 191 ? 19.618 -6.372 20.728 1.00 70.50 191 ARG A CA 1
ATOM 1426 C C . ARG A 1 191 ? 19.683 -6.553 19.219 1.00 70.50 191 ARG A C 1
ATOM 1428 O O . ARG A 1 191 ? 18.655 -6.733 18.584 1.00 70.50 191 ARG A O 1
ATOM 1435 N N . LEU A 1 192 ? 20.885 -6.552 18.653 1.00 70.62 192 LEU A N 1
ATOM 1436 C CA . LEU A 1 192 ? 21.094 -6.883 17.242 1.00 70.62 192 LEU A CA 1
ATOM 1437 C C . LEU A 1 192 ? 21.214 -8.408 17.043 1.00 70.62 192 LEU A C 1
ATOM 1439 O O . LEU A 1 192 ? 21.707 -9.083 17.955 1.00 70.62 192 LEU A O 1
ATOM 1443 N N . PRO A 1 193 ? 20.789 -8.955 15.885 1.00 63.91 193 PRO A N 1
ATOM 1444 C CA . PRO A 1 193 ? 20.970 -10.370 15.558 1.00 63.91 193 PRO A CA 1
ATOM 1445 C C . PRO A 1 193 ? 22.460 -10.764 15.539 1.00 63.91 193 PRO A C 1
ATOM 1447 O O . PRO A 1 193 ? 23.270 -9.993 15.018 1.00 63.91 193 PRO A O 1
ATOM 1450 N N . PRO A 1 194 ? 22.852 -11.947 16.054 1.00 63.00 194 PRO A N 1
ATOM 1451 C CA . PRO A 1 194 ? 24.249 -12.394 16.065 1.00 63.00 194 PRO A CA 1
ATOM 1452 C C . PRO A 1 194 ? 24.889 -12.521 14.674 1.00 63.00 194 PRO A C 1
ATOM 1454 O O . PRO A 1 194 ? 26.101 -12.352 14.553 1.00 63.00 194 PRO A O 1
ATOM 1457 N N . SER A 1 195 ? 24.099 -12.824 13.638 1.00 63.09 195 SER A N 1
ATOM 1458 C CA . SER A 1 195 ? 24.571 -12.919 12.248 1.00 63.09 195 SER A CA 1
ATOM 1459 C C . SER A 1 195 ? 24.854 -11.570 11.586 1.00 63.09 195 SER A C 1
ATOM 1461 O O . SER A 1 195 ? 25.535 -11.528 10.560 1.00 63.09 195 SER A O 1
ATOM 1463 N N . ALA A 1 196 ? 24.361 -10.464 12.151 1.00 63.59 196 ALA A N 1
ATOM 1464 C CA . ALA A 1 196 ? 24.516 -9.145 11.562 1.00 63.59 196 ALA A CA 1
ATOM 1465 C C . ALA A 1 196 ? 25.961 -8.651 11.753 1.00 63.59 196 ALA A C 1
ATOM 1467 O O . ALA A 1 196 ? 26.433 -8.496 12.880 1.00 63.59 196 ALA A O 1
ATOM 1468 N N . SER A 1 197 ? 26.666 -8.362 10.653 1.00 67.44 197 SER A N 1
ATOM 1469 C CA . SER A 1 197 ? 28.028 -7.814 10.692 1.00 67.44 197 SER A CA 1
ATOM 1470 C C . SER A 1 197 ? 28.190 -6.630 9.737 1.00 67.44 197 SER A C 1
ATOM 1472 O O . SER A 1 197 ? 27.896 -6.774 8.548 1.00 67.44 197 SER A O 1
ATOM 1474 N N . PRO A 1 198 ? 28.722 -5.481 10.197 1.00 65.00 198 PRO A N 1
ATOM 1475 C CA . PRO A 1 198 ? 28.947 -4.320 9.337 1.00 65.00 198 PRO A CA 1
ATOM 1476 C C . PRO A 1 198 ? 30.005 -4.591 8.252 1.00 65.00 198 PRO A C 1
ATOM 1478 O O . PRO A 1 198 ? 29.899 -4.059 7.148 1.00 65.00 198 PRO A O 1
ATOM 1481 N N . GLU A 1 199 ? 30.978 -5.472 8.514 1.00 58.62 199 GLU A N 1
ATOM 1482 C CA . GLU A 1 199 ? 32.097 -5.785 7.607 1.00 58.62 199 GLU A CA 1
ATOM 1483 C C . GLU A 1 199 ? 31.695 -6.657 6.403 1.00 58.62 199 GLU A C 1
ATOM 1485 O O . GLU A 1 199 ? 32.408 -6.706 5.402 1.00 58.62 199 GLU A O 1
ATOM 1490 N N . SER A 1 200 ? 30.543 -7.334 6.475 1.00 54.91 200 SER A N 1
ATOM 1491 C CA . SER A 1 200 ? 30.066 -8.277 5.445 1.00 54.91 200 SER A CA 1
ATOM 1492 C C . SER A 1 200 ? 29.076 -7.646 4.453 1.00 54.91 200 SER A C 1
ATOM 1494 O O . SER A 1 200 ? 28.490 -8.330 3.609 1.00 54.91 200 SER A O 1
ATOM 1496 N N . THR A 1 201 ? 28.871 -6.330 4.536 1.00 63.31 201 THR A N 1
ATOM 1497 C CA . THR A 1 201 ? 27.774 -5.640 3.850 1.00 63.31 201 THR A CA 1
ATOM 1498 C C . THR A 1 201 ? 28.157 -5.240 2.425 1.00 63.31 201 THR A C 1
ATOM 1500 O O . THR A 1 201 ? 29.033 -4.415 2.182 1.00 63.31 201 THR A O 1
ATOM 1503 N N . THR A 1 202 ? 27.478 -5.821 1.431 1.00 57.00 202 THR A N 1
ATOM 1504 C CA . THR A 1 202 ? 27.602 -5.380 0.031 1.00 57.00 202 THR A CA 1
ATOM 1505 C C . THR A 1 202 ? 26.473 -4.404 -0.290 1.00 57.00 202 THR A C 1
ATOM 1507 O O . THR A 1 202 ? 25.295 -4.779 -0.249 1.00 57.00 202 THR A O 1
ATOM 1510 N N . SER A 1 203 ? 26.813 -3.157 -0.622 1.00 54.28 203 SER A N 1
ATOM 1511 C CA . SER A 1 203 ? 25.844 -2.169 -1.106 1.00 54.28 203 SER A CA 1
ATOM 1512 C C . SER A 1 203 ? 25.548 -2.365 -2.598 1.00 54.28 203 SER A C 1
ATOM 1514 O O . SER A 1 203 ? 26.386 -2.812 -3.384 1.00 54.28 203 SER A O 1
ATOM 1516 N N . MET A 1 204 ? 24.318 -2.063 -3.000 1.00 51.12 204 MET A N 1
ATOM 1517 C CA . MET A 1 204 ? 23.921 -1.911 -4.401 1.00 51.12 204 MET A CA 1
ATOM 1518 C C . MET A 1 204 ? 23.893 -0.424 -4.756 1.00 51.12 204 MET A C 1
ATOM 1520 O O . MET A 1 204 ? 23.799 0.418 -3.866 1.00 51.12 204 MET A O 1
ATOM 1524 N N . SER A 1 205 ? 23.961 -0.085 -6.051 1.00 42.69 205 SER A N 1
ATOM 1525 C CA . SER A 1 205 ? 23.776 1.296 -6.511 1.00 42.69 205 SER A CA 1
ATOM 1526 C C . SER A 1 205 ? 22.424 1.810 -6.011 1.00 42.69 205 SER A C 1
ATOM 1528 O O . SER A 1 205 ? 21.378 1.406 -6.525 1.00 42.69 205 SER A O 1
ATOM 1530 N N . GLY A 1 206 ? 22.465 2.630 -4.960 1.00 41.59 206 GLY A N 1
ATOM 1531 C CA . GLY A 1 206 ? 21.292 3.202 -4.316 1.00 41.59 206 GLY A CA 1
ATOM 1532 C C . GLY A 1 206 ? 20.564 4.177 -5.230 1.00 41.59 206 GLY A C 1
ATOM 1533 O O . GLY A 1 206 ? 20.990 4.469 -6.352 1.00 41.59 206 GLY A O 1
ATOM 1534 N N . TRP A 1 207 ? 19.452 4.708 -4.734 1.00 35.72 207 TRP A N 1
ATOM 1535 C CA . TRP A 1 207 ? 18.782 5.811 -5.404 1.00 35.72 207 TRP A CA 1
ATOM 1536 C C . TRP A 1 207 ? 19.773 6.969 -5.546 1.00 35.72 207 TRP A C 1
ATOM 1538 O O . TRP A 1 207 ? 20.309 7.459 -4.556 1.00 35.72 207 TRP A O 1
ATOM 1548 N N . ASN A 1 208 ? 20.029 7.427 -6.773 1.00 40.38 208 ASN A N 1
ATOM 1549 C CA . ASN A 1 208 ? 20.786 8.659 -6.971 1.00 40.38 208 ASN A CA 1
ATOM 1550 C C . ASN A 1 208 ? 19.848 9.840 -6.679 1.00 40.38 208 ASN A C 1
ATOM 1552 O O . ASN A 1 208 ? 19.244 10.418 -7.586 1.00 40.38 208 ASN A O 1
ATOM 1556 N N . VAL A 1 209 ? 19.651 10.118 -5.387 1.00 36.78 209 VAL A N 1
ATOM 1557 C CA . VAL A 1 209 ? 18.736 11.156 -4.891 1.00 36.78 209 VAL A CA 1
ATOM 1558 C C . VAL A 1 209 ? 19.307 12.554 -5.120 1.00 36.78 209 VAL A C 1
ATOM 1560 O O . VAL A 1 209 ? 18.537 13.494 -5.274 1.00 36.78 209 VAL A O 1
ATOM 1563 N N . GLY A 1 210 ? 20.633 12.696 -5.247 1.00 39.25 210 GLY A N 1
ATOM 1564 C CA . GLY A 1 210 ? 21.316 13.981 -5.447 1.00 39.25 210 GLY A CA 1
ATOM 1565 C C . GLY A 1 210 ? 20.718 14.824 -6.585 1.00 39.25 210 GLY A C 1
ATOM 1566 O O . GLY A 1 210 ? 20.279 15.940 -6.337 1.00 39.25 210 GLY A O 1
ATOM 1567 N N . PRO A 1 211 ? 20.572 14.297 -7.815 1.00 38.97 211 PRO A N 1
ATOM 1568 C CA . PRO A 1 211 ? 19.911 15.003 -8.913 1.00 38.97 211 PRO A CA 1
ATOM 1569 C C . PRO A 1 211 ? 18.416 15.291 -8.695 1.00 38.97 211 PRO A C 1
ATOM 1571 O O . PRO A 1 211 ? 17.881 16.196 -9.326 1.00 38.97 211 PRO A O 1
ATOM 1574 N N . VAL A 1 212 ? 17.706 14.512 -7.870 1.00 35.25 212 VAL A N 1
ATOM 1575 C CA . VAL A 1 212 ? 16.279 14.730 -7.553 1.00 35.25 212 VAL A CA 1
ATOM 1576 C C . VAL A 1 212 ? 16.135 15.856 -6.530 1.00 35.25 212 VAL A C 1
ATOM 1578 O O . VAL A 1 212 ? 15.345 16.771 -6.750 1.00 35.25 212 VAL A O 1
ATOM 1581 N N . VAL A 1 213 ? 16.950 15.826 -5.475 1.00 37.22 213 VAL A N 1
ATOM 1582 C CA . VAL A 1 213 ? 17.041 16.858 -4.436 1.00 37.22 213 VAL A CA 1
ATOM 1583 C C . VAL A 1 213 ? 17.529 18.178 -5.032 1.00 37.22 213 VAL A C 1
ATOM 1585 O O . VAL A 1 213 ? 16.937 19.212 -4.748 1.00 37.22 213 VAL A O 1
ATOM 1588 N N . GLU A 1 214 ? 18.506 18.163 -5.944 1.00 39.94 214 GLU A N 1
ATOM 1589 C CA . GLU A 1 214 ? 18.984 19.372 -6.632 1.00 39.94 214 GLU A CA 1
ATOM 1590 C C . GLU A 1 214 ? 17.905 19.972 -7.557 1.00 39.94 214 GLU A C 1
ATOM 1592 O O . GLU A 1 214 ? 17.715 21.187 -7.596 1.00 39.94 214 GLU A O 1
ATOM 1597 N N . ARG A 1 215 ? 17.116 19.126 -8.244 1.00 38.97 215 ARG A N 1
ATOM 1598 C CA . ARG A 1 215 ? 15.954 19.568 -9.040 1.00 38.97 215 ARG A CA 1
ATOM 1599 C C . ARG A 1 215 ? 14.834 20.144 -8.176 1.00 38.97 215 ARG A C 1
ATOM 1601 O O . ARG A 1 215 ? 14.205 21.110 -8.593 1.00 38.97 215 ARG A O 1
ATOM 1608 N N . MET A 1 216 ? 14.580 19.587 -6.992 1.00 34.09 216 MET A N 1
ATOM 1609 C CA . MET A 1 216 ? 13.593 20.131 -6.054 1.00 34.09 216 MET A CA 1
ATOM 1610 C C . MET A 1 216 ? 14.099 21.416 -5.391 1.00 34.09 216 MET A C 1
ATOM 1612 O O . MET A 1 216 ? 13.344 22.376 -5.301 1.00 34.09 216 MET A O 1
ATOM 1616 N N . ARG A 1 217 ? 15.382 21.503 -5.028 1.00 37.19 217 ARG A N 1
ATOM 1617 C CA . ARG A 1 217 ? 16.017 22.729 -4.520 1.00 37.19 217 ARG A CA 1
ATOM 1618 C C . ARG A 1 217 ? 15.915 23.870 -5.538 1.00 37.19 217 ARG A C 1
ATOM 1620 O O . ARG A 1 217 ? 15.557 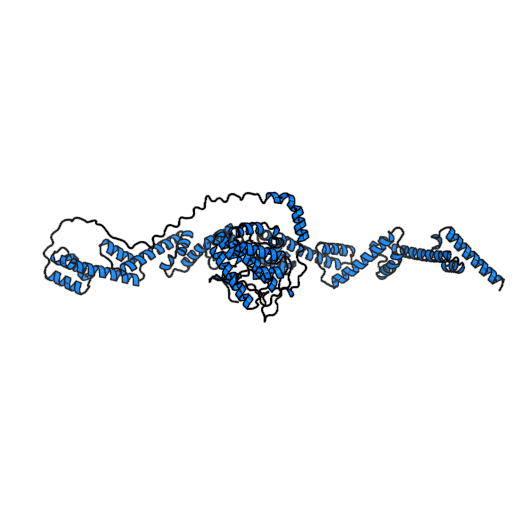24.978 -5.160 1.00 37.19 217 ARG A O 1
ATOM 1627 N N . ALA A 1 218 ? 16.131 23.577 -6.823 1.00 38.16 218 ALA A N 1
ATOM 1628 C CA . ALA A 1 218 ? 15.949 24.530 -7.919 1.00 38.16 218 ALA A CA 1
ATOM 1629 C C . ALA A 1 218 ? 14.473 24.866 -8.218 1.00 38.16 218 ALA A C 1
ATOM 1631 O O . ALA A 1 218 ? 14.185 25.952 -8.708 1.00 38.16 218 ALA A O 1
ATOM 1632 N N . HIS A 1 219 ? 13.533 23.951 -7.948 1.00 32.78 219 HIS A N 1
ATOM 1633 C CA . HIS A 1 219 ? 12.099 24.163 -8.187 1.00 32.78 219 HIS A CA 1
ATOM 1634 C C . HIS A 1 219 ? 11.387 24.874 -7.023 1.00 32.78 219 HIS A C 1
ATOM 1636 O O . HIS A 1 219 ? 10.394 25.558 -7.250 1.00 32.78 219 HIS A O 1
ATOM 1642 N N . TYR A 1 220 ? 11.887 24.729 -5.791 1.00 35.28 220 TYR A N 1
ATOM 1643 C CA . TYR A 1 220 ? 11.207 25.175 -4.572 1.00 35.28 220 TYR A CA 1
ATOM 1644 C C . TYR A 1 220 ? 11.918 26.301 -3.804 1.00 35.28 220 TYR A C 1
ATOM 1646 O O . TYR A 1 220 ? 11.341 26.777 -2.822 1.00 35.28 220 TYR A O 1
ATOM 1654 N N . SER A 1 221 ? 13.095 26.786 -4.238 1.00 31.52 221 SER A N 1
ATOM 1655 C CA . SER A 1 221 ? 13.818 27.883 -3.556 1.00 31.52 221 SER A CA 1
ATOM 1656 C C . SER A 1 221 ? 12.998 29.168 -3.397 1.00 31.52 221 SER A C 1
ATOM 1658 O O . SER A 1 221 ? 13.206 29.893 -2.430 1.00 31.52 221 SER A O 1
ATOM 1660 N N . ASP A 1 222 ? 12.032 29.421 -4.285 1.00 33.78 222 ASP A N 1
ATOM 1661 C CA . ASP A 1 222 ? 11.217 30.646 -4.260 1.00 33.78 222 ASP A CA 1
ATOM 1662 C C . ASP A 1 222 ? 9.940 30.517 -3.411 1.00 33.78 222 ASP A C 1
ATOM 1664 O O . ASP A 1 222 ? 9.314 31.514 -3.059 1.00 33.78 222 ASP A O 1
ATOM 1668 N N . THR A 1 223 ? 9.553 29.296 -3.032 1.00 33.38 223 THR A N 1
ATOM 1669 C CA . THR A 1 223 ? 8.301 29.026 -2.293 1.00 33.38 223 THR A CA 1
ATOM 1670 C C . THR A 1 223 ? 8.513 28.554 -0.855 1.00 33.38 223 THR A C 1
ATOM 1672 O O . THR A 1 223 ? 7.591 28.631 -0.041 1.00 33.38 223 THR A O 1
ATOM 1675 N N . TRP A 1 224 ? 9.709 28.078 -0.502 1.00 28.08 224 TRP A N 1
ATOM 1676 C CA . TRP A 1 224 ? 9.924 27.396 0.779 1.00 28.08 224 TRP A CA 1
ATOM 1677 C C . TRP A 1 224 ? 10.137 28.322 1.983 1.00 28.08 224 TRP A C 1
ATOM 1679 O O . TRP A 1 224 ? 9.824 27.943 3.110 1.00 28.08 224 TRP A O 1
ATOM 1689 N N . THR A 1 225 ? 10.537 29.576 1.771 1.00 31.75 225 THR A N 1
ATOM 1690 C CA . THR A 1 225 ? 10.622 30.583 2.847 1.00 31.75 225 THR A CA 1
ATOM 1691 C C . THR A 1 225 ? 9.246 31.014 3.373 1.00 31.75 225 THR A C 1
ATOM 1693 O O . THR A 1 225 ? 9.160 31.641 4.426 1.00 31.75 225 THR A O 1
ATOM 1696 N N . SER A 1 226 ? 8.160 30.661 2.673 1.00 34.22 226 SER A N 1
ATOM 1697 C CA . SER A 1 226 ? 6.787 31.018 3.046 1.00 34.22 226 SER A CA 1
ATOM 1698 C C . SER A 1 226 ? 6.063 29.950 3.872 1.00 34.22 226 SER A C 1
ATOM 1700 O O . SER A 1 226 ? 5.116 30.298 4.572 1.00 34.22 226 SER A O 1
ATOM 1702 N N . VAL A 1 227 ? 6.455 28.672 3.809 1.00 31.89 227 VAL A N 1
ATOM 1703 C CA . VAL A 1 227 ? 5.699 27.581 4.468 1.00 31.89 227 VAL A CA 1
ATOM 1704 C C . VAL A 1 227 ? 6.146 27.359 5.916 1.00 31.89 227 VAL A C 1
ATOM 1706 O O . VAL A 1 227 ? 5.342 26.960 6.752 1.00 31.89 227 VAL A O 1
ATOM 1709 N N . ALA A 1 228 ? 7.385 27.730 6.254 1.00 33.25 228 ALA A N 1
ATOM 1710 C CA . ALA A 1 228 ? 7.882 27.714 7.633 1.00 33.25 228 ALA A CA 1
ATOM 1711 C C . ALA A 1 228 ? 7.199 28.752 8.556 1.00 33.25 228 ALA A C 1
ATOM 1713 O O . ALA A 1 228 ? 7.351 28.669 9.770 1.00 33.25 228 ALA A O 1
ATOM 1714 N N . ASN A 1 229 ? 6.439 29.703 7.993 1.00 35.47 229 ASN A N 1
ATOM 1715 C CA . ASN A 1 229 ? 5.782 30.800 8.715 1.00 35.47 229 ASN A CA 1
ATOM 1716 C C . ASN A 1 229 ? 4.264 30.886 8.480 1.00 35.47 229 ASN A C 1
ATOM 1718 O O . ASN A 1 229 ? 3.663 31.915 8.785 1.00 35.47 229 ASN A O 1
ATOM 1722 N N . VAL A 1 230 ? 3.620 29.838 7.956 1.00 32.91 230 VAL A N 1
ATOM 1723 C CA . VAL A 1 230 ? 2.150 29.789 7.959 1.00 32.91 230 VAL A CA 1
ATOM 1724 C C . VAL A 1 230 ? 1.712 29.544 9.406 1.00 32.91 230 VAL A C 1
ATOM 1726 O O . VAL A 1 230 ? 2.057 28.493 9.952 1.00 32.91 230 VAL A O 1
ATOM 1729 N N . PRO A 1 231 ? 0.996 30.481 10.061 1.00 37.75 231 PRO A N 1
ATOM 1730 C CA . PRO A 1 231 ? 0.413 30.206 11.365 1.00 37.75 231 PRO A CA 1
ATOM 1731 C C . PRO A 1 231 ? -0.534 29.022 11.205 1.00 37.75 231 PRO A C 1
ATOM 1733 O O . PRO A 1 231 ? -1.276 28.969 10.218 1.00 37.75 231 PRO A O 1
ATOM 1736 N N . ASP A 1 232 ? -0.495 28.079 12.149 1.00 33.31 232 ASP A N 1
ATOM 1737 C CA . ASP A 1 232 ? -1.439 26.966 12.162 1.00 33.31 232 ASP A CA 1
ATOM 1738 C C . ASP A 1 232 ? -2.866 27.522 11.964 1.00 33.31 232 ASP A C 1
ATOM 1740 O O . ASP A 1 232 ? -3.199 28.567 12.545 1.00 33.31 232 ASP A O 1
ATOM 1744 N N . PRO A 1 233 ? -3.722 26.877 11.143 1.00 31.62 233 PRO A N 1
ATOM 1745 C CA . PRO A 1 233 ? -5.139 27.208 11.165 1.00 31.62 233 PRO A CA 1
ATOM 1746 C C . PRO A 1 233 ? -5.588 27.139 12.628 1.00 31.62 233 PRO A C 1
ATOM 1748 O O . PRO A 1 233 ? -5.127 26.239 13.338 1.00 31.62 233 PRO A O 1
ATOM 1751 N N . PRO A 1 234 ? -6.417 28.084 13.112 1.00 29.94 234 PRO A N 1
ATOM 1752 C CA . PRO A 1 234 ? -6.855 28.054 14.494 1.00 29.94 234 PRO A CA 1
ATOM 1753 C C . PRO A 1 234 ? -7.443 26.673 14.756 1.00 29.94 234 PRO A C 1
ATOM 1755 O O . PRO A 1 234 ? -8.455 26.291 14.168 1.00 29.94 234 PRO A O 1
ATOM 1758 N N . VAL A 1 235 ? -6.762 25.907 15.607 1.00 34.47 235 VAL A N 1
ATOM 1759 C CA . VAL A 1 235 ? -7.380 24.761 16.247 1.00 34.47 235 VAL A CA 1
ATOM 1760 C C . VAL A 1 235 ? -8.485 25.388 17.068 1.00 34.47 235 VAL A C 1
ATOM 1762 O O . VAL A 1 235 ? -8.217 26.125 18.021 1.00 34.47 235 VAL A O 1
ATOM 1765 N N . ASP A 1 236 ? -9.718 25.189 16.623 1.00 30.67 236 ASP A N 1
ATOM 1766 C CA . ASP A 1 236 ? -10.885 25.571 17.385 1.00 30.67 236 ASP A CA 1
ATOM 1767 C C . ASP A 1 236 ? -10.908 24.734 18.671 1.00 30.67 236 ASP A C 1
ATOM 1769 O O . ASP A 1 236 ? -11.495 23.659 18.756 1.00 30.67 236 ASP A O 1
ATOM 1773 N N . ASN A 1 237 ? -10.209 25.241 19.684 1.00 33.62 237 ASN A N 1
ATOM 1774 C CA . ASN A 1 237 ? -10.243 24.744 21.050 1.00 33.62 237 ASN A CA 1
ATOM 1775 C C . ASN A 1 237 ? -11.541 25.166 21.765 1.00 33.62 237 ASN A C 1
ATOM 1777 O O . ASN A 1 237 ? -11.677 24.913 22.961 1.00 33.62 237 ASN A O 1
ATOM 1781 N N . SER A 1 238 ? -12.504 25.799 21.079 1.00 34.53 238 SER A N 1
ATOM 1782 C CA . SER A 1 238 ? -13.765 26.258 21.673 1.00 34.53 238 SER A CA 1
ATOM 1783 C C . SER A 1 238 ? -14.928 25.265 21.560 1.00 34.53 238 SER A C 1
ATOM 1785 O O . SER A 1 238 ? -16.063 25.612 21.876 1.00 34.53 238 SER A O 1
ATOM 1787 N N . ALA A 1 239 ? -14.644 23.991 21.261 1.00 33.59 239 ALA A N 1
ATOM 1788 C CA . ALA A 1 239 ? -15.599 22.892 21.450 1.00 33.59 239 ALA A CA 1
ATOM 1789 C C . ALA A 1 239 ? -15.006 21.626 22.100 1.00 33.59 239 ALA A C 1
ATOM 1791 O O . ALA A 1 239 ? -15.584 20.548 21.986 1.00 33.59 239 ALA A O 1
ATOM 1792 N N . ILE A 1 240 ? -13.895 21.737 22.840 1.00 31.70 240 ILE A N 1
ATOM 1793 C CA . ILE A 1 240 ? -13.482 20.688 23.787 1.00 31.70 240 ILE A CA 1
ATOM 1794 C C . ILE A 1 240 ? -13.630 21.249 25.194 1.00 31.70 240 ILE A C 1
ATOM 1796 O O . ILE A 1 240 ? -12.673 21.571 25.894 1.00 31.70 240 ILE A O 1
ATOM 1800 N N . THR A 1 241 ? -14.882 21.357 25.630 1.00 29.98 241 THR A N 1
ATOM 1801 C CA . THR A 1 241 ? -15.136 21.158 27.051 1.00 29.98 241 THR A CA 1
ATOM 1802 C C . THR A 1 241 ? -14.791 19.698 27.310 1.00 29.98 241 THR A C 1
ATOM 1804 O O . THR A 1 241 ? -15.433 18.805 26.758 1.00 29.98 241 THR A O 1
ATOM 1807 N N . ALA A 1 242 ? -13.747 19.443 28.100 1.00 27.69 242 ALA A N 1
ATOM 1808 C CA . ALA A 1 242 ? -13.602 18.138 28.723 1.00 27.69 242 ALA A CA 1
ATOM 1809 C C . ALA A 1 242 ? -14.960 17.810 29.364 1.00 27.69 242 ALA A C 1
ATOM 1811 O O . ALA A 1 242 ? -15.461 18.659 30.114 1.00 27.69 242 ALA A O 1
ATOM 1812 N N . PRO A 1 243 ? -15.599 16.659 29.084 1.00 28.91 243 PRO A N 1
ATOM 1813 C CA . PRO A 1 243 ? -16.675 16.232 29.952 1.00 28.91 243 PRO A CA 1
ATOM 1814 C C . PRO A 1 243 ? -16.063 16.186 31.348 1.00 28.91 243 PRO A C 1
ATOM 1816 O O . PRO A 1 243 ? -15.088 15.471 31.591 1.00 28.91 243 PRO A O 1
ATOM 1819 N N . GLN A 1 244 ? -16.574 17.034 32.241 1.00 31.16 244 GLN A N 1
ATOM 1820 C CA . GLN A 1 244 ? -16.315 16.856 33.653 1.00 31.16 244 GLN A CA 1
ATOM 1821 C C . GLN A 1 244 ? -16.725 15.426 33.956 1.00 31.16 244 GLN A C 1
ATOM 1823 O O . GLN A 1 244 ? -17.887 15.069 33.779 1.00 31.16 244 GLN A O 1
ATOM 1828 N N . ILE A 1 245 ? -15.752 14.610 34.346 1.00 30.97 245 ILE A N 1
ATOM 1829 C CA . ILE A 1 245 ? -16.019 13.329 34.977 1.00 30.97 245 ILE A CA 1
ATOM 1830 C C . ILE A 1 245 ? -16.881 13.683 36.192 1.00 30.97 245 ILE A C 1
ATOM 1832 O O . ILE A 1 245 ? -16.384 14.386 37.080 1.00 30.97 245 ILE A O 1
ATOM 1836 N N . PRO A 1 246 ? -18.162 13.279 36.253 1.00 29.73 246 PRO A N 1
ATOM 1837 C CA . PRO A 1 246 ? -18.868 13.321 37.514 1.00 29.73 246 PRO A CA 1
ATOM 1838 C C . PRO A 1 246 ? -18.059 12.426 38.445 1.00 29.73 246 PRO A C 1
ATOM 1840 O O . PRO A 1 246 ? -17.769 11.281 38.097 1.00 29.73 246 PRO A O 1
ATOM 1843 N N . ALA A 1 247 ? -17.640 12.958 39.590 1.00 30.66 247 ALA A N 1
ATOM 1844 C CA . ALA A 1 247 ? -17.167 12.122 40.677 1.00 30.66 247 ALA A CA 1
ATOM 1845 C C . ALA A 1 247 ? -18.246 11.059 40.921 1.00 30.66 247 ALA A C 1
ATOM 1847 O O . ALA A 1 247 ? -19.343 11.384 41.368 1.00 30.66 247 ALA A O 1
ATOM 1848 N N . ASP A 1 248 ? -17.958 9.820 40.536 1.00 30.69 248 ASP A N 1
ATOM 1849 C CA . ASP A 1 248 ? -18.840 8.688 40.759 1.00 30.69 248 ASP A CA 1
ATOM 1850 C C . ASP A 1 248 ? -18.953 8.481 42.282 1.00 30.69 248 ASP A C 1
ATOM 1852 O O . ASP A 1 248 ? -17.933 8.247 42.943 1.00 30.69 248 ASP A O 1
ATOM 1856 N N . PRO A 1 249 ? -20.147 8.606 42.892 1.00 38.09 249 PRO A N 1
ATOM 1857 C CA . PRO A 1 249 ? -20.322 8.497 44.337 1.00 38.09 249 PRO A CA 1
ATOM 1858 C C . PRO A 1 249 ? -20.395 7.034 44.817 1.00 38.09 249 PRO A C 1
ATOM 1860 O O . PRO A 1 249 ? -21.056 6.731 45.810 1.00 38.09 249 PRO A O 1
ATOM 1863 N N . ALA A 1 250 ? -19.693 6.107 44.163 1.00 29.48 250 ALA A N 1
ATOM 1864 C CA . ALA A 1 250 ? -19.720 4.685 44.505 1.00 29.48 250 ALA A CA 1
ATOM 1865 C C . ALA A 1 250 ? -18.793 4.266 45.672 1.00 29.48 250 ALA A C 1
ATOM 1867 O O . ALA A 1 250 ? -18.671 3.071 45.936 1.00 29.48 250 ALA A O 1
ATOM 1868 N N . TRP A 1 251 ? -18.160 5.199 46.404 1.00 31.36 251 TRP A N 1
ATOM 1869 C CA . TRP A 1 251 ? -17.262 4.863 47.533 1.00 31.36 251 TRP A CA 1
ATOM 1870 C C . TRP A 1 251 ? -17.445 5.702 48.819 1.00 31.36 251 TRP A C 1
ATOM 1872 O O . TRP A 1 251 ? -16.557 5.711 49.670 1.00 31.36 251 TRP A O 1
ATOM 1882 N N . SER A 1 252 ? -18.595 6.356 49.044 1.00 33.69 252 SER A N 1
ATOM 1883 C CA . SER A 1 252 ? -18.818 7.130 50.287 1.00 33.69 252 SER A CA 1
ATOM 1884 C C . SER A 1 252 ? -20.244 7.082 50.860 1.00 33.69 252 SER A C 1
ATOM 1886 O O . SER A 1 252 ? -20.867 8.122 51.056 1.00 33.69 252 SER A O 1
ATOM 1888 N N . MET A 1 253 ? -20.758 5.892 51.189 1.00 26.34 253 MET A N 1
ATOM 1889 C CA . MET A 1 253 ? -21.991 5.740 51.987 1.00 26.34 253 MET A CA 1
ATOM 1890 C C . MET A 1 253 ? -21.851 4.632 53.044 1.00 26.34 253 MET A C 1
ATOM 1892 O O . MET A 1 253 ? -22.424 3.555 52.925 1.00 26.34 253 MET A O 1
ATOM 1896 N N . TRP A 1 254 ? -21.088 4.917 54.101 1.00 24.88 254 TRP A N 1
ATOM 1897 C CA . TRP A 1 254 ? -21.351 4.430 55.462 1.00 24.88 254 TRP A CA 1
ATOM 1898 C C . TRP A 1 254 ? -21.225 5.644 56.388 1.00 24.88 254 TRP A C 1
ATOM 1900 O O . TRP A 1 254 ? -20.117 6.132 56.599 1.00 24.88 254 TRP A O 1
ATOM 1910 N N . GLY A 1 255 ? -22.347 6.155 56.905 1.00 24.62 255 GLY A N 1
ATOM 1911 C CA . GLY A 1 255 ? -22.320 7.265 57.861 1.00 24.62 255 GLY A CA 1
ATOM 1912 C C . GLY A 1 255 ? -23.641 8.003 58.079 1.00 24.62 255 GLY A C 1
ATOM 1913 O O . GLY A 1 255 ? -23.796 9.117 57.603 1.00 24.62 255 GLY A O 1
ATOM 1914 N N . SER A 1 256 ? -24.498 7.392 58.902 1.00 27.11 256 SER A N 1
ATOM 1915 C CA . SER A 1 256 ? -25.336 8.046 59.925 1.00 27.11 256 SER A CA 1
ATOM 1916 C C . SER A 1 256 ? -26.776 8.502 59.618 1.00 27.11 256 SER A C 1
ATOM 1918 O O . SER A 1 256 ? -27.072 9.252 58.697 1.00 27.11 256 SER A O 1
ATOM 1920 N N . LEU A 1 257 ? -27.622 7.973 60.510 1.00 23.41 257 LEU A N 1
ATOM 1921 C CA . LEU A 1 257 ? -29.049 8.107 60.820 1.00 23.41 257 LEU A CA 1
ATOM 1922 C C . LEU A 1 257 ? -29.541 9.509 61.246 1.00 23.41 257 LEU A C 1
ATOM 1924 O O . LEU A 1 257 ? -28.725 10.373 61.541 1.00 23.41 257 LEU A O 1
ATOM 1928 N N . GLU A 1 258 ? -30.881 9.569 61.418 1.00 24.58 258 GLU A N 1
ATOM 1929 C CA . GLU A 1 258 ? -31.776 10.566 62.075 1.00 24.58 258 GLU A CA 1
ATOM 1930 C C . GLU A 1 258 ? -32.573 11.433 61.066 1.00 24.58 258 GLU A C 1
ATOM 1932 O O . GLU A 1 258 ? -32.013 11.887 60.081 1.00 24.58 258 GLU A O 1
ATOM 1937 N N . GLU A 1 259 ? -33.895 11.671 61.134 1.00 26.02 259 GLU A N 1
ATOM 1938 C CA . GLU A 1 259 ? -34.904 11.608 62.204 1.00 26.02 259 GLU A CA 1
ATOM 1939 C C . GLU A 1 259 ? -36.351 11.644 61.606 1.00 26.02 259 GLU A C 1
ATOM 1941 O O . GLU A 1 259 ? -36.612 12.342 60.632 1.00 26.02 259 GLU A O 1
ATOM 1946 N N . VAL A 1 260 ? -37.275 10.901 62.236 1.00 25.45 260 VAL A N 1
ATOM 1947 C CA . VAL A 1 260 ? -38.693 11.203 62.589 1.00 25.45 260 VAL A CA 1
ATOM 1948 C C . VAL A 1 260 ? -39.711 11.749 61.556 1.00 25.45 260 VAL A C 1
ATOM 1950 O O . VAL A 1 260 ? -39.660 12.898 61.135 1.00 25.45 260 VAL A O 1
ATOM 1953 N N . ALA A 1 261 ? -40.821 11.004 61.394 1.00 25.17 261 ALA A N 1
ATOM 1954 C CA . ALA A 1 261 ? -42.185 11.564 61.345 1.00 25.17 261 ALA A CA 1
ATOM 1955 C C . ALA A 1 261 ? -43.236 10.548 61.861 1.00 25.17 261 ALA A C 1
ATOM 1957 O O . ALA A 1 261 ? -43.308 9.416 61.389 1.00 25.17 261 ALA A O 1
ATOM 1958 N N . ARG A 1 262 ? -44.037 10.961 62.857 1.00 26.72 262 ARG A N 1
ATOM 1959 C CA . ARG A 1 262 ? -45.176 10.230 63.462 1.00 26.72 262 ARG A CA 1
ATOM 1960 C C . ARG A 1 262 ? -46.454 10.354 62.610 1.00 26.72 262 ARG A C 1
ATOM 1962 O O . ARG A 1 262 ? -46.615 11.386 61.962 1.00 26.72 262 ARG A O 1
ATOM 1969 N N . PRO A 1 263 ? -47.443 9.456 62.785 1.00 27.00 263 PRO A N 1
ATOM 1970 C CA . PRO A 1 263 ? -48.851 9.826 62.648 1.00 27.00 263 PRO A CA 1
ATOM 1971 C C . PRO A 1 263 ? -49.638 9.686 63.971 1.00 27.00 263 PRO A C 1
ATOM 1973 O O . PRO A 1 263 ? -49.354 8.821 64.799 1.00 27.00 263 PRO A O 1
ATOM 1976 N N . GLU A 1 264 ? -50.617 10.574 64.162 1.00 28.16 264 GLU A N 1
ATOM 1977 C CA . GLU A 1 264 ? -51.607 10.593 65.256 1.00 28.16 264 GLU A CA 1
ATOM 1978 C C . GLU A 1 264 ? -52.879 9.771 64.920 1.00 28.16 264 GLU A C 1
ATOM 1980 O O . GLU A 1 264 ? -53.081 9.425 63.753 1.00 28.16 264 GLU A O 1
ATOM 1985 N N . PRO A 1 265 ? -53.724 9.411 65.915 1.00 32.78 265 PRO A N 1
ATOM 1986 C CA . PRO A 1 265 ? -54.618 8.256 65.838 1.00 32.78 265 PRO A CA 1
ATOM 1987 C C . PRO A 1 265 ? -56.035 8.588 65.338 1.00 32.78 265 PRO A C 1
ATOM 1989 O O . PRO A 1 265 ? -56.547 9.687 65.546 1.00 32.78 265 PRO A O 1
ATOM 1992 N N . LEU A 1 266 ? -56.710 7.592 64.753 1.00 29.30 266 LEU A N 1
ATOM 1993 C CA . LEU A 1 266 ? -58.148 7.622 64.456 1.00 29.30 266 LEU A CA 1
ATOM 1994 C C . LEU A 1 266 ? -58.913 6.564 65.266 1.00 29.30 266 LEU A C 1
ATOM 1996 O O . LEU A 1 266 ? -58.363 5.555 65.696 1.00 29.30 266 LEU A O 1
ATOM 2000 N N . ALA A 1 267 ? -60.180 6.893 65.509 1.00 29.38 267 ALA A N 1
ATOM 2001 C CA . ALA A 1 267 ? -61.051 6.428 66.581 1.00 29.38 267 ALA A CA 1
ATOM 2002 C C . ALA A 1 267 ? -61.454 4.943 66.543 1.00 29.38 267 ALA A C 1
ATOM 2004 O O . ALA A 1 267 ? -61.617 4.340 65.484 1.00 29.38 267 ALA A O 1
ATOM 2005 N N . SER A 1 268 ? -61.687 4.403 67.742 1.00 29.12 268 SER A N 1
ATOM 2006 C CA . SER A 1 268 ? -62.144 3.042 68.006 1.00 29.12 268 SER A CA 1
ATOM 2007 C C . SER A 1 268 ? -63.628 2.835 67.680 1.00 29.12 268 SER A C 1
ATOM 2009 O O . SER A 1 268 ? -64.492 3.633 68.046 1.00 29.12 268 SER A O 1
ATOM 2011 N N . VAL A 1 269 ? -63.925 1.697 67.052 1.00 35.72 269 VAL A N 1
ATOM 2012 C CA . VAL A 1 269 ? -65.250 1.067 67.016 1.00 35.72 269 VAL A CA 1
ATOM 2013 C C . VAL A 1 269 ? -65.121 -0.247 67.792 1.00 35.72 269 VAL A C 1
ATOM 2015 O O . VAL A 1 269 ? -64.188 -1.008 67.557 1.00 35.72 269 VAL A O 1
ATOM 2018 N N . ALA A 1 270 ? -66.001 -0.481 68.766 1.00 36.28 270 ALA A N 1
ATOM 2019 C CA . ALA A 1 270 ? -65.953 -1.647 69.654 1.00 36.28 270 ALA A CA 1
ATOM 2020 C C . ALA A 1 270 ? -66.357 -2.951 68.929 1.00 36.28 270 ALA A C 1
ATOM 2022 O O . ALA A 1 270 ? -67.379 -2.928 68.238 1.00 36.28 270 ALA A O 1
ATOM 2023 N N . PRO A 1 271 ? -65.644 -4.083 69.115 1.00 41.78 271 PRO A N 1
ATOM 2024 C CA . PRO A 1 271 ? -66.111 -5.385 68.659 1.00 41.78 271 PRO A CA 1
ATOM 2025 C C . PRO A 1 271 ? -66.826 -6.166 69.773 1.00 41.78 271 PRO A C 1
ATOM 2027 O O . PRO A 1 271 ? -66.593 -5.974 70.969 1.00 41.78 271 PRO A O 1
ATOM 2030 N N . GLU A 1 272 ? -67.719 -7.054 69.343 1.00 45.38 272 GLU A N 1
ATOM 2031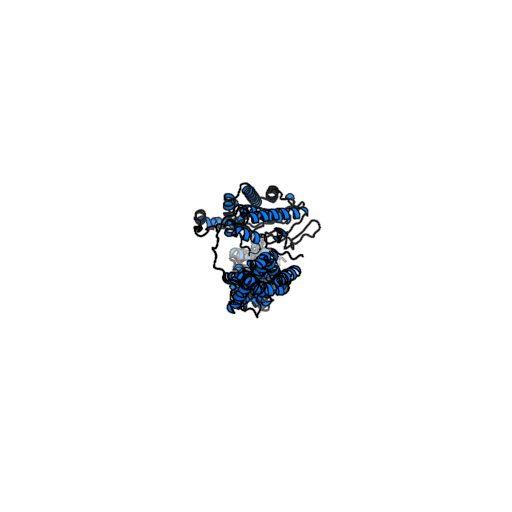 C CA . GLU A 1 272 ? -68.322 -8.110 70.152 1.00 45.38 272 GLU A CA 1
ATOM 2032 C C . GLU A 1 272 ? -67.238 -9.009 70.774 1.00 45.38 272 GLU A C 1
ATOM 2034 O O . GLU A 1 272 ? -66.160 -9.199 70.216 1.00 45.38 272 GLU A O 1
ATOM 2039 N N . THR A 1 273 ? -67.521 -9.536 71.963 1.00 48.91 273 THR A N 1
ATOM 2040 C CA . THR A 1 273 ? -66.566 -10.245 72.826 1.00 48.91 273 THR A CA 1
ATOM 2041 C C . THR A 1 273 ? -65.960 -11.485 72.165 1.00 48.91 273 THR A C 1
ATOM 2043 O O . THR A 1 273 ? -66.675 -12.461 71.928 1.00 48.91 273 THR A O 1
ATOM 2046 N N . VAL A 1 274 ? -64.639 -11.475 71.967 1.00 54.88 274 VAL A N 1
ATOM 2047 C CA . VAL A 1 274 ? -63.831 -12.639 71.569 1.00 54.88 274 VAL A CA 1
ATOM 2048 C C . VAL A 1 274 ? -63.780 -13.665 72.702 1.00 54.88 274 VAL A C 1
ATOM 2050 O O . VAL A 1 274 ? -63.628 -13.313 73.876 1.00 54.88 274 VAL A O 1
ATOM 2053 N N . THR A 1 275 ? -63.913 -14.953 72.375 1.00 62.03 275 THR A N 1
ATOM 2054 C CA . THR A 1 275 ? -63.857 -16.034 73.367 1.00 62.03 275 THR A CA 1
ATOM 2055 C C . THR A 1 275 ? -62.434 -16.578 73.524 1.00 62.03 275 THR A C 1
ATOM 2057 O O . THR A 1 275 ? -61.604 -16.507 72.620 1.00 62.03 275 THR A O 1
ATOM 2060 N N . GLY A 1 276 ? -62.126 -17.191 74.674 1.00 60.66 276 GLY A N 1
ATOM 2061 C CA . GLY A 1 276 ? -60.825 -17.845 74.898 1.00 60.66 276 GLY A CA 1
ATOM 2062 C C . GLY A 1 276 ? -60.534 -19.022 73.951 1.00 60.66 276 GLY A C 1
ATOM 2063 O O . GLY A 1 276 ? -59.388 -19.460 73.865 1.00 60.66 276 GLY A O 1
ATOM 2064 N N . VAL A 1 277 ? -61.552 -19.518 73.237 1.00 71.25 277 VAL A N 1
ATOM 2065 C CA . VAL A 1 277 ? -61.427 -20.567 72.216 1.00 71.25 277 VAL A CA 1
ATOM 2066 C C . VAL A 1 277 ? -60.820 -19.996 70.932 1.00 71.25 277 VAL A C 1
ATOM 2068 O O . VAL A 1 277 ? -59.881 -20.587 70.406 1.00 71.25 277 VAL A O 1
ATOM 2071 N N . ASP A 1 278 ? -61.245 -18.806 70.502 1.00 70.62 278 ASP A N 1
ATOM 2072 C CA . ASP A 1 278 ? -60.775 -18.169 69.260 1.00 70.62 278 ASP A CA 1
ATOM 2073 C C . ASP A 1 278 ? -59.271 -17.832 69.317 1.00 70.62 278 ASP A C 1
ATOM 2075 O O . ASP A 1 278 ? -58.527 -18.014 68.353 1.00 70.62 278 ASP A O 1
ATOM 2079 N N . ILE A 1 279 ? -58.781 -17.413 70.490 1.00 73.94 279 ILE A N 1
ATOM 2080 C CA . ILE A 1 279 ? -57.348 -17.154 70.720 1.00 73.94 279 ILE A CA 1
ATOM 2081 C C . ILE A 1 279 ? -56.538 -18.458 70.762 1.00 73.94 279 ILE A C 1
ATOM 2083 O O . ILE A 1 279 ? -55.384 -18.484 70.328 1.00 73.94 279 ILE A O 1
ATOM 2087 N N . ALA A 1 280 ? -57.113 -19.549 71.279 1.00 78.75 280 ALA A N 1
ATOM 2088 C CA . ALA A 1 280 ? -56.457 -20.856 71.279 1.00 78.75 280 ALA A CA 1
ATOM 2089 C C . ALA A 1 280 ? -56.346 -21.427 69.856 1.00 78.75 280 ALA A C 1
ATOM 2091 O O . ALA A 1 280 ? -55.300 -21.977 69.506 1.00 78.75 280 ALA A O 1
ATOM 2092 N N . GLU A 1 281 ? -57.376 -21.240 69.027 1.00 80.94 281 GLU A N 1
ATOM 2093 C CA . GLU A 1 281 ? -57.350 -21.590 67.604 1.00 80.94 281 GLU A CA 1
ATOM 2094 C C . GLU A 1 281 ? -56.325 -20.750 66.831 1.00 80.94 281 GLU A C 1
ATOM 2096 O O . GLU A 1 281 ? -55.521 -21.322 66.093 1.00 80.94 281 GLU A O 1
ATOM 2101 N N . LEU A 1 282 ? -56.252 -19.432 67.073 1.00 80.44 282 LEU A N 1
ATOM 2102 C CA . LEU A 1 282 ? -55.236 -18.569 66.460 1.00 80.44 282 LEU A CA 1
ATOM 2103 C C . LEU A 1 282 ? -53.810 -19.018 66.817 1.00 80.44 282 LEU A C 1
ATOM 2105 O O . LEU A 1 282 ? -52.970 -19.150 65.932 1.00 80.44 282 LEU A O 1
ATOM 2109 N N . LYS A 1 283 ? -53.529 -19.322 68.093 1.00 80.88 283 LYS A N 1
ATOM 2110 C CA . LYS A 1 283 ? -52.212 -19.835 68.526 1.00 80.88 283 LYS A CA 1
ATOM 2111 C C . LYS A 1 283 ? -51.858 -21.175 67.885 1.00 80.88 283 LYS A C 1
ATOM 2113 O O . LYS A 1 283 ? -50.692 -21.439 67.598 1.00 80.88 283 LYS A O 1
ATOM 2118 N N . LEU A 1 284 ? -52.853 -22.031 67.671 1.00 84.50 284 LEU A N 1
ATOM 2119 C CA . LEU A 1 284 ? -52.667 -23.342 67.060 1.00 84.50 284 LEU A CA 1
ATOM 2120 C C . LEU A 1 284 ? -52.425 -23.231 65.545 1.00 84.50 284 LEU A C 1
ATOM 2122 O O . LEU A 1 284 ? -51.624 -23.997 65.010 1.00 84.50 284 LEU A O 1
ATOM 2126 N N . ALA A 1 285 ? -53.051 -22.257 64.879 1.00 81.06 285 ALA A N 1
ATOM 2127 C CA . ALA A 1 285 ? -52.781 -21.907 63.485 1.00 81.06 285 ALA A CA 1
ATOM 2128 C C . ALA A 1 285 ? -51.390 -21.263 63.310 1.00 81.06 285 ALA A C 1
ATOM 2130 O O . ALA A 1 285 ? -50.636 -21.679 62.430 1.00 81.06 285 ALA A O 1
ATOM 2131 N N . LEU A 1 286 ? -51.004 -20.340 64.203 1.00 82.25 286 LEU A N 1
ATOM 2132 C CA . LEU A 1 286 ? -49.660 -19.743 64.256 1.00 82.25 286 LEU A CA 1
ATOM 2133 C C . LEU A 1 286 ? -48.573 -20.808 64.462 1.00 82.25 286 LEU A C 1
ATOM 2135 O O . LEU A 1 286 ? -47.594 -20.839 63.729 1.00 82.25 286 LEU A O 1
ATOM 2139 N N . GLY A 1 287 ? -48.774 -21.754 65.387 1.00 76.12 287 GLY A N 1
ATOM 2140 C CA . GLY A 1 287 ? -47.830 -22.854 65.625 1.00 76.12 287 GLY A CA 1
ATOM 2141 C C . GLY A 1 287 ? -47.704 -23.866 64.475 1.00 76.12 287 GLY A C 1
ATOM 2142 O O . GLY A 1 287 ? -46.806 -24.708 64.503 1.00 76.12 287 GLY A O 1
ATOM 2143 N N . ARG A 1 288 ? -48.598 -23.811 63.479 1.00 82.62 288 ARG A N 1
ATOM 2144 C CA . ARG A 1 288 ? -48.570 -24.642 62.263 1.00 82.62 288 ARG A CA 1
ATOM 2145 C C . ARG A 1 288 ? -48.079 -23.886 61.022 1.00 82.62 288 ARG A C 1
ATOM 2147 O O . ARG A 1 288 ? -47.997 -24.511 59.966 1.00 82.62 288 ARG A O 1
ATOM 2154 N N . ASP A 1 289 ? -47.779 -22.588 61.129 1.00 73.38 289 ASP A N 1
ATOM 2155 C CA . ASP A 1 289 ? -47.501 -21.693 59.991 1.00 73.38 289 ASP A CA 1
ATOM 2156 C C . ASP A 1 289 ? -48.594 -21.733 58.894 1.00 73.38 289 ASP A C 1
ATOM 2158 O O . ASP A 1 289 ? -48.316 -21.572 57.693 1.00 73.38 289 ASP A O 1
ATOM 2162 N N . ASP A 1 290 ? -49.851 -21.963 59.300 1.00 79.62 290 ASP A N 1
ATOM 2163 C CA . ASP A 1 290 ? -51.006 -22.054 58.401 1.00 79.62 290 ASP A CA 1
ATOM 2164 C C . ASP A 1 290 ? -51.576 -20.659 58.111 1.00 79.62 290 ASP A C 1
ATOM 2166 O O . ASP A 1 290 ? -52.512 -20.184 58.752 1.00 79.62 290 ASP A O 1
ATOM 2170 N N . GLU A 1 291 ? -50.966 -19.985 57.138 1.00 81.00 291 GLU A N 1
ATOM 2171 C CA . GLU A 1 291 ? -51.304 -18.620 56.722 1.00 81.00 291 GLU A CA 1
ATOM 2172 C C . GLU A 1 291 ? -52.797 -18.435 56.400 1.00 81.00 291 GLU A C 1
ATOM 2174 O O . GLU A 1 291 ? -53.386 -17.427 56.789 1.00 81.00 291 GLU A O 1
ATOM 2179 N N . ALA A 1 292 ? -53.422 -19.394 55.709 1.00 78.25 292 ALA A N 1
ATOM 2180 C CA . ALA A 1 292 ? -54.818 -19.275 55.289 1.00 78.25 292 ALA A CA 1
ATOM 2181 C C . ALA A 1 292 ? -55.760 -19.261 56.498 1.00 78.25 292 ALA A C 1
ATOM 2183 O O . ALA A 1 292 ? -56.689 -18.451 56.563 1.00 78.25 292 ALA A O 1
ATOM 2184 N N . GLU A 1 293 ? -55.479 -20.123 57.473 1.00 79.38 293 GLU A N 1
ATOM 2185 C CA . GLU A 1 293 ? -56.256 -20.217 58.700 1.00 79.38 293 GLU A CA 1
ATOM 2186 C C . GLU A 1 293 ? -55.971 -19.042 59.649 1.00 79.38 293 GLU A C 1
ATOM 2188 O O . GLU A 1 293 ? -56.901 -18.487 60.238 1.00 79.38 293 GLU A O 1
ATOM 2193 N N . VAL A 1 294 ? -54.718 -18.574 59.717 1.00 82.31 294 VAL A N 1
ATOM 2194 C CA . VAL A 1 294 ? -54.331 -17.362 60.459 1.00 82.31 294 VAL A CA 1
ATOM 2195 C C . VAL A 1 294 ? -55.053 -16.122 59.919 1.00 82.31 294 VAL A C 1
ATOM 2197 O O . VAL A 1 294 ? -55.635 -15.381 60.706 1.00 82.31 294 VAL A O 1
ATOM 2200 N N . ILE A 1 295 ? -55.092 -15.907 58.597 1.00 81.75 295 ILE A N 1
ATOM 2201 C CA . ILE A 1 295 ? -55.804 -14.771 57.978 1.00 81.75 295 ILE A CA 1
ATOM 2202 C C . ILE A 1 295 ? -57.311 -14.856 58.248 1.00 81.75 295 ILE A C 1
ATOM 2204 O O . ILE A 1 295 ? -57.938 -13.848 58.587 1.00 81.75 295 ILE A O 1
ATOM 2208 N N . ARG A 1 296 ? -57.897 -16.055 58.125 1.00 84.56 296 ARG A N 1
ATOM 2209 C CA . ARG A 1 296 ? -59.326 -16.286 58.369 1.00 84.56 296 ARG A CA 1
ATOM 2210 C C . ARG A 1 296 ? -59.706 -15.911 59.800 1.00 84.56 296 ARG A C 1
ATOM 2212 O O . ARG A 1 296 ? -60.642 -15.135 59.984 1.00 84.56 296 ARG A O 1
ATOM 2219 N N . ILE A 1 297 ? -58.973 -16.418 60.790 1.00 81.50 297 ILE A N 1
ATOM 2220 C CA . ILE A 1 297 ? -59.242 -16.160 62.210 1.00 81.50 297 ILE A CA 1
ATOM 2221 C C . ILE A 1 297 ? -58.944 -14.691 62.548 1.00 81.50 297 ILE A C 1
ATOM 2223 O O . ILE A 1 297 ? -59.782 -14.014 63.141 1.00 81.50 297 ILE A O 1
ATOM 2227 N N . TRP A 1 298 ? -57.811 -14.145 62.093 1.00 80.94 298 TRP A N 1
ATOM 2228 C CA . TRP A 1 298 ? -57.424 -12.752 62.348 1.00 80.94 298 TRP A CA 1
ATOM 2229 C C . TRP A 1 298 ? -58.432 -11.731 61.806 1.00 80.94 298 TRP A C 1
ATOM 2231 O O . TRP A 1 298 ? -58.702 -10.729 62.464 1.00 80.94 298 TRP A O 1
ATOM 2241 N N . SER A 1 299 ? -59.058 -12.004 60.654 1.00 80.75 299 SER A N 1
ATOM 2242 C CA . SER A 1 299 ? -60.108 -11.141 60.088 1.00 80.75 299 SER A CA 1
ATOM 2243 C C . SER A 1 299 ? -61.350 -11.003 60.978 1.00 80.75 299 SER A C 1
ATOM 2245 O O . SER A 1 299 ? -62.094 -10.033 60.846 1.00 80.75 299 SER A O 1
ATOM 2247 N N . GLN A 1 300 ? -61.563 -11.959 61.887 1.00 78.94 300 GLN A N 1
ATOM 2248 C CA . GLN A 1 300 ? -62.719 -12.018 62.779 1.00 78.94 300 GLN A CA 1
ATOM 2249 C C . GLN A 1 300 ? -62.410 -11.423 64.158 1.00 78.94 300 GLN A C 1
ATOM 2251 O O . GLN A 1 300 ? -63.280 -10.786 64.745 1.00 78.94 300 GLN A O 1
ATOM 2256 N N . ILE A 1 301 ? -61.180 -11.595 64.662 1.00 79.31 301 ILE A N 1
ATOM 2257 C CA . ILE A 1 301 ? -60.821 -11.243 66.050 1.00 79.31 301 ILE A CA 1
ATOM 2258 C C . ILE A 1 301 ? -59.736 -10.165 66.186 1.00 79.31 301 ILE A C 1
ATOM 2260 O O . ILE A 1 301 ? -59.443 -9.742 67.297 1.00 79.31 301 ILE A O 1
ATOM 2264 N N . GLY A 1 302 ? -59.140 -9.683 65.091 1.00 68.38 302 GLY A N 1
ATOM 2265 C CA . GLY A 1 302 ? -57.963 -8.798 65.117 1.00 68.38 302 GLY A CA 1
ATOM 2266 C C . GLY A 1 302 ? -58.173 -7.402 65.722 1.00 68.38 302 GLY A C 1
ATOM 2267 O O . GLY A 1 302 ? -57.199 -6.699 65.969 1.00 68.38 302 GLY A O 1
ATOM 2268 N N . GLN A 1 303 ? -59.420 -6.992 65.980 1.00 74.12 303 GLN A N 1
ATOM 2269 C CA . GLN A 1 303 ? -59.748 -5.743 66.689 1.00 74.12 303 GLN A CA 1
ATOM 2270 C C . GLN A 1 303 ? -59.836 -5.928 68.216 1.00 74.12 303 GLN A C 1
ATOM 2272 O O . GLN A 1 303 ? -60.027 -4.954 68.946 1.00 74.12 303 GLN A O 1
ATOM 2277 N N . ASP A 1 304 ? -59.717 -7.163 68.713 1.00 75.38 304 ASP A N 1
ATOM 2278 C CA . ASP A 1 304 ? -59.796 -7.459 70.139 1.00 75.38 304 ASP A CA 1
ATOM 2279 C C . ASP A 1 304 ? -58.445 -7.237 70.849 1.00 75.38 304 ASP A C 1
ATOM 2281 O O . ASP A 1 304 ? -57.404 -7.685 70.354 1.00 75.38 304 ASP A O 1
ATOM 2285 N N . PRO A 1 305 ? -58.429 -6.595 72.033 1.00 70.94 305 PRO A N 1
ATOM 2286 C CA . PRO A 1 305 ? -57.201 -6.328 72.783 1.00 70.94 305 PRO A CA 1
ATOM 2287 C C . PRO A 1 305 ? -56.364 -7.572 73.117 1.00 70.94 305 PRO A C 1
ATOM 2289 O O . PRO A 1 305 ? -55.137 -7.483 73.180 1.00 70.94 305 PRO A O 1
ATOM 2292 N N . LEU A 1 306 ? -56.997 -8.728 73.345 1.00 68.19 306 LEU A N 1
ATOM 2293 C CA . LEU A 1 306 ? -56.308 -9.980 73.667 1.00 68.19 306 LEU A CA 1
ATOM 2294 C C . LEU A 1 306 ? -55.719 -10.645 72.418 1.00 68.19 306 LEU A C 1
ATOM 2296 O O . LEU A 1 306 ? -54.644 -11.241 72.500 1.00 68.19 306 LEU A O 1
ATOM 2300 N N . ALA A 1 307 ? -56.382 -10.513 71.265 1.00 70.44 307 ALA A N 1
ATOM 2301 C CA . ALA A 1 307 ? -55.833 -10.928 69.975 1.00 70.44 307 ALA A CA 1
ATOM 2302 C C . ALA A 1 307 ? -54.682 -10.006 69.535 1.00 70.44 307 ALA A C 1
ATOM 2304 O O . ALA A 1 307 ? -53.688 -10.484 68.994 1.00 70.44 307 ALA A O 1
ATOM 2305 N N . GLY A 1 308 ? -54.753 -8.710 69.860 1.00 71.75 308 GLY A N 1
ATOM 2306 C CA . GLY A 1 308 ? -53.707 -7.721 69.579 1.00 71.75 308 GLY A CA 1
ATOM 2307 C C . GLY A 1 308 ? -52.320 -8.085 70.128 1.00 71.75 308 GLY A C 1
ATOM 2308 O O . GLY A 1 308 ? -51.312 -7.716 69.533 1.00 71.75 308 GLY A O 1
ATOM 2309 N N . LEU A 1 309 ? -52.240 -8.881 71.202 1.00 75.25 309 LEU A N 1
ATOM 2310 C CA . LEU A 1 309 ? -50.968 -9.396 71.736 1.00 75.25 309 LEU A CA 1
ATOM 2311 C C . LEU A 1 309 ? -50.260 -10.378 70.785 1.00 75.25 309 LEU A C 1
ATOM 2313 O O . LEU A 1 309 ? -49.048 -10.543 70.880 1.00 75.25 309 LEU A O 1
ATOM 2317 N N . LEU A 1 310 ? -51.006 -11.018 69.880 1.00 80.00 310 LEU A N 1
ATOM 2318 C CA . LEU A 1 310 ? -50.500 -11.951 68.869 1.00 80.00 310 LEU A CA 1
ATOM 2319 C C . LEU A 1 310 ? -50.282 -11.280 67.505 1.00 80.00 310 LEU A C 1
ATOM 2321 O O . LEU A 1 310 ? -49.828 -11.946 66.577 1.00 80.00 310 LEU A O 1
ATOM 2325 N N . ALA A 1 311 ? -50.562 -9.977 67.374 1.00 74.62 311 ALA A N 1
ATOM 2326 C CA . ALA A 1 311 ? -50.461 -9.248 66.108 1.00 74.62 311 ALA A CA 1
ATOM 2327 C C . ALA A 1 311 ? -49.084 -9.405 65.445 1.00 74.62 311 ALA A C 1
ATOM 2329 O O . ALA A 1 311 ? -49.009 -9.685 64.254 1.00 74.62 311 ALA A O 1
ATOM 2330 N N . GLY A 1 312 ? -47.997 -9.323 66.222 1.00 76.50 312 GLY A N 1
ATOM 2331 C CA . GLY A 1 312 ? -46.641 -9.498 65.692 1.00 76.50 312 GLY A CA 1
ATOM 2332 C C . GLY A 1 312 ? -46.353 -10.915 65.173 1.00 76.50 312 GLY A C 1
ATOM 2333 O O . GLY A 1 312 ? -45.653 -11.076 64.174 1.00 76.50 312 GLY A O 1
ATOM 2334 N N . GLU A 1 313 ? -46.913 -11.954 65.802 1.00 78.75 313 GLU A N 1
ATOM 2335 C CA . GLU A 1 313 ? -46.782 -13.344 65.332 1.00 78.75 313 GLU A CA 1
ATOM 2336 C C . GLU A 1 313 ? -47.607 -13.570 64.057 1.00 78.75 313 GLU A C 1
ATOM 2338 O O . GLU A 1 313 ? -47.130 -14.193 63.108 1.00 78.75 313 GLU A O 1
ATOM 2343 N N . VAL A 1 314 ? -48.808 -12.987 63.993 1.00 80.44 314 VAL A N 1
ATOM 2344 C CA . VAL A 1 314 ? -49.674 -13.003 62.805 1.00 80.44 314 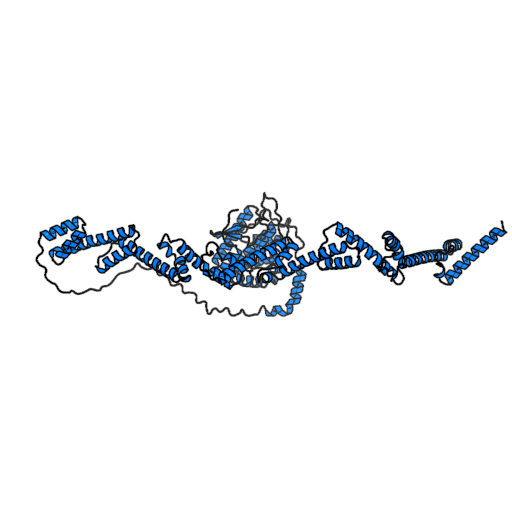VAL A CA 1
ATOM 2345 C C . VAL A 1 314 ? -49.015 -12.296 61.624 1.00 80.44 314 VAL A C 1
ATOM 2347 O O . VAL A 1 314 ? -48.942 -12.863 60.534 1.00 80.44 314 VAL A O 1
ATOM 2350 N N . GLU A 1 315 ? -48.469 -11.098 61.836 1.00 80.88 315 GLU A N 1
ATOM 2351 C CA . GLU A 1 315 ? -47.703 -10.367 60.822 1.00 80.88 315 GLU A CA 1
ATOM 2352 C C . GLU A 1 315 ? -46.504 -11.181 60.324 1.00 80.88 315 GLU A C 1
ATOM 2354 O O . GLU A 1 315 ? -46.229 -11.197 59.125 1.00 80.88 315 GLU A O 1
ATOM 2359 N N . THR A 1 316 ? -45.830 -11.914 61.216 1.00 83.94 316 THR A N 1
ATOM 2360 C CA . THR A 1 316 ? -44.680 -12.760 60.865 1.00 83.94 316 THR A CA 1
ATOM 2361 C C . THR A 1 316 ? -45.083 -13.932 59.962 1.00 83.94 316 THR A C 1
ATOM 2363 O O . THR A 1 316 ? -44.427 -14.170 58.945 1.00 83.94 316 THR A O 1
ATOM 2366 N N . VAL A 1 317 ? -46.175 -14.640 60.280 1.00 84.94 317 VAL A N 1
ATOM 2367 C CA . VAL A 1 317 ? -46.670 -15.767 59.462 1.00 84.94 317 VAL A CA 1
ATOM 2368 C C . VAL A 1 317 ? -47.160 -15.287 58.093 1.00 84.94 317 VAL A C 1
ATOM 2370 O O . VAL A 1 317 ? -46.855 -15.913 57.073 1.00 84.94 317 VAL A O 1
ATOM 2373 N N . ILE A 1 318 ? -47.860 -14.150 58.045 1.00 83.44 318 ILE A N 1
ATOM 2374 C CA . ILE A 1 318 ? -48.329 -13.552 56.788 1.00 83.44 318 ILE A CA 1
ATOM 2375 C C . ILE A 1 318 ? -47.136 -13.079 55.936 1.00 83.44 318 ILE A C 1
ATOM 2377 O O . ILE A 1 318 ? -47.074 -13.385 54.744 1.00 83.44 318 ILE A O 1
ATOM 2381 N N . ALA A 1 319 ? -46.143 -12.404 56.525 1.00 83.62 319 ALA A N 1
ATOM 2382 C CA . ALA A 1 319 ? -44.919 -11.995 55.828 1.00 83.62 319 ALA A CA 1
ATOM 2383 C C . ALA A 1 319 ? -44.155 -13.198 55.236 1.00 83.62 319 ALA A C 1
ATOM 2385 O O . ALA A 1 319 ? -43.748 -13.172 54.070 1.00 83.62 319 ALA A O 1
ATOM 2386 N N . ALA A 1 320 ? -44.033 -14.294 55.994 1.00 85.00 320 ALA A N 1
ATOM 2387 C CA . ALA A 1 320 ? -43.437 -15.544 55.516 1.00 85.00 320 ALA A CA 1
ATOM 2388 C C . ALA A 1 320 ? -44.246 -16.195 54.373 1.00 85.00 320 ALA A C 1
ATOM 2390 O O . ALA A 1 320 ? -43.685 -16.849 53.487 1.00 85.00 320 ALA A O 1
ATOM 2391 N N . GLY A 1 321 ? -45.566 -16.007 54.359 1.00 87.25 321 GLY A N 1
ATOM 2392 C CA . GLY A 1 321 ? -46.460 -16.363 53.256 1.00 87.25 321 GLY A CA 1
ATOM 2393 C C . GLY A 1 321 ? -46.122 -15.667 51.939 1.00 87.25 321 GLY A C 1
ATOM 2394 O O . GLY A 1 321 ? -45.890 -16.317 50.910 1.00 87.25 321 GLY A O 1
ATOM 2395 N N . TYR A 1 322 ? -45.992 -14.338 51.980 1.00 87.75 322 TYR A N 1
ATOM 2396 C CA . TYR A 1 322 ? -45.575 -13.532 50.829 1.00 87.75 322 TYR A CA 1
ATOM 2397 C C . TYR A 1 322 ? -44.176 -13.904 50.324 1.00 87.75 322 TYR A C 1
ATOM 2399 O O . TYR A 1 322 ? -43.990 -14.053 49.113 1.00 87.75 322 TYR A O 1
ATOM 2407 N N . ASP A 1 323 ? -43.216 -14.142 51.222 1.00 87.00 323 ASP A N 1
ATOM 2408 C CA . ASP A 1 323 ? -41.874 -14.611 50.856 1.00 87.00 323 ASP A CA 1
ATOM 2409 C C . ASP A 1 323 ? -41.926 -15.941 50.086 1.00 87.00 323 ASP A C 1
ATOM 2411 O O . ASP A 1 323 ? -41.299 -16.085 49.029 1.00 87.00 323 ASP A O 1
ATOM 2415 N N . ARG A 1 324 ? -42.724 -16.909 50.563 1.00 89.56 324 ARG A N 1
ATOM 2416 C CA . ARG A 1 324 ? -42.921 -18.203 49.886 1.00 89.56 324 ARG A CA 1
ATOM 2417 C C . ARG A 1 324 ? -43.533 -18.032 48.496 1.00 89.56 324 ARG A C 1
ATOM 2419 O O . ARG A 1 324 ? -43.063 -18.673 47.553 1.00 89.56 324 ARG A O 1
ATOM 2426 N N . ARG A 1 325 ? -44.535 -17.160 48.344 1.00 91.81 325 ARG A N 1
ATOM 2427 C CA . ARG A 1 325 ? -45.170 -16.853 47.047 1.00 91.81 325 ARG A CA 1
ATOM 2428 C C . ARG A 1 325 ? -44.184 -16.204 46.070 1.00 91.81 325 ARG A C 1
ATOM 2430 O O . ARG A 1 325 ? -44.098 -16.649 44.927 1.00 91.81 325 ARG A O 1
ATOM 2437 N N . VAL A 1 326 ? -43.388 -15.229 46.521 1.00 90.81 326 VAL A N 1
ATOM 2438 C CA . VAL A 1 326 ? -42.324 -14.596 45.717 1.00 90.81 326 VAL A CA 1
ATOM 2439 C C . VAL A 1 326 ? -41.311 -15.634 45.228 1.00 90.81 326 VAL A C 1
ATOM 2441 O O . VAL A 1 326 ? -40.985 -15.681 44.039 1.00 90.81 326 VAL A O 1
ATOM 2444 N N . VAL A 1 327 ? -40.831 -16.505 46.120 1.00 87.44 327 VAL A N 1
ATOM 2445 C CA . VAL A 1 327 ? -39.879 -17.568 45.763 1.00 87.44 327 VAL A CA 1
ATOM 2446 C C . VAL A 1 327 ? -40.509 -18.574 44.792 1.00 87.44 327 VAL A C 1
ATOM 2448 O O . VAL A 1 327 ? -39.847 -19.007 43.846 1.00 87.44 327 VAL A O 1
ATOM 2451 N N . ALA A 1 328 ? -41.780 -18.936 44.983 1.00 87.56 328 ALA A N 1
ATOM 2452 C CA . ALA A 1 328 ? -42.493 -19.868 44.113 1.00 87.56 328 ALA A CA 1
ATOM 2453 C C . ALA A 1 328 ? -42.680 -19.322 42.688 1.00 87.56 328 ALA A C 1
ATOM 2455 O O . ALA A 1 328 ? -42.404 -20.037 41.723 1.00 87.56 328 ALA A O 1
ATOM 2456 N N . GLU A 1 329 ? -43.089 -18.060 42.540 1.00 89.81 329 GLU A N 1
ATOM 2457 C CA . GLU A 1 329 ? -43.252 -17.429 41.224 1.00 89.81 329 GLU A CA 1
ATOM 2458 C C . GLU A 1 329 ? -41.908 -17.190 40.522 1.00 89.81 329 GLU A C 1
ATOM 2460 O O . GLU A 1 329 ? -41.792 -17.395 39.311 1.00 89.81 329 GLU A O 1
ATOM 2465 N N . SER A 1 330 ? -40.854 -16.880 41.283 1.00 86.81 330 SER A N 1
ATOM 2466 C CA . SER A 1 330 ? -39.488 -16.777 40.756 1.00 86.81 330 SER A CA 1
ATOM 2467 C C . SER A 1 330 ? -38.980 -18.109 40.198 1.00 86.81 330 SER A C 1
ATOM 2469 O O . SER A 1 330 ? -38.470 -18.163 39.079 1.00 86.81 330 SER A O 1
ATOM 2471 N N . ARG A 1 331 ? -39.218 -19.227 40.903 1.00 85.94 331 ARG A N 1
ATOM 2472 C CA . ARG A 1 331 ? -38.889 -20.578 40.402 1.00 85.94 331 ARG A CA 1
ATOM 2473 C C . ARG A 1 331 ? -39.615 -20.926 39.102 1.00 85.94 331 ARG A C 1
ATOM 2475 O O . ARG A 1 331 ? -39.095 -21.699 38.304 1.00 85.94 331 ARG A O 1
ATOM 2482 N N . ARG A 1 332 ? -40.801 -20.354 38.880 1.00 88.12 332 ARG A N 1
ATOM 2483 C CA . ARG A 1 332 ? -41.590 -20.508 37.647 1.00 88.12 332 ARG A CA 1
ATOM 2484 C C . ARG A 1 332 ? -41.172 -19.541 36.532 1.00 88.12 332 ARG A C 1
ATOM 2486 O O . ARG A 1 332 ? -41.786 -19.582 35.470 1.00 88.12 332 ARG A O 1
ATOM 2493 N N . LYS A 1 333 ? -40.160 -18.690 36.757 1.00 79.75 333 LYS A N 1
ATOM 2494 C CA . LYS A 1 333 ? -39.692 -17.636 35.835 1.00 79.75 333 LYS A CA 1
ATOM 2495 C C . LYS A 1 333 ? -40.796 -16.645 35.428 1.00 79.75 333 LYS A C 1
ATOM 2497 O O . LYS A 1 333 ? -40.803 -16.136 34.311 1.00 79.75 333 LYS A O 1
ATOM 2502 N N . ARG A 1 334 ? -41.756 -16.378 36.321 1.00 85.88 334 ARG A N 1
ATOM 2503 C CA . ARG A 1 334 ? -42.876 -15.456 36.070 1.00 85.88 334 ARG A CA 1
ATOM 2504 C C . ARG A 1 334 ? -42.608 -14.104 36.715 1.00 85.88 334 ARG A C 1
ATOM 2506 O O . ARG A 1 334 ? -43.201 -13.764 37.735 1.00 85.88 334 ARG A O 1
ATOM 2513 N N . ASP A 1 335 ? -41.718 -13.327 36.111 1.00 87.44 335 ASP A N 1
ATOM 2514 C CA . ASP A 1 335 ? -41.263 -12.048 36.670 1.00 87.44 335 ASP A CA 1
ATOM 2515 C C . ASP A 1 335 ? -42.414 -11.065 36.935 1.00 87.44 335 ASP A C 1
ATOM 2517 O O . ASP A 1 335 ? -42.473 -10.456 37.999 1.00 87.44 335 ASP A O 1
ATOM 2521 N N . SER A 1 336 ? -43.395 -10.958 36.033 1.00 88.75 336 SER A N 1
ATOM 2522 C CA . SER A 1 336 ? -44.597 -10.134 36.250 1.00 88.75 336 SER A CA 1
ATOM 2523 C C . SER A 1 336 ? -45.427 -10.594 37.454 1.00 88.75 336 SER A C 1
ATOM 2525 O O . SER A 1 336 ? -45.947 -9.760 38.190 1.00 88.75 336 SER A O 1
ATOM 2527 N N . ALA A 1 337 ? -45.509 -11.906 37.705 1.00 88.12 337 ALA A N 1
ATOM 2528 C CA . ALA A 1 337 ? -46.216 -12.448 38.866 1.00 88.12 337 ALA A CA 1
ATOM 2529 C C . ALA A 1 337 ? -45.442 -12.202 40.172 1.00 88.12 337 ALA A C 1
ATOM 2531 O O . ALA A 1 337 ? -46.048 -11.867 41.184 1.00 88.12 337 ALA A O 1
ATOM 2532 N N . VAL A 1 338 ? -44.106 -12.290 40.146 1.00 89.81 338 VAL A N 1
ATOM 2533 C CA . VAL A 1 338 ? -43.242 -11.912 41.280 1.00 89.81 338 VAL A CA 1
ATOM 2534 C C . VAL A 1 338 ? -43.465 -10.451 41.679 1.00 89.81 338 VAL A C 1
ATOM 2536 O O . VAL A 1 338 ? -43.598 -10.152 42.866 1.00 89.81 338 VAL A O 1
ATOM 2539 N N . VAL A 1 339 ? -43.523 -9.545 40.696 1.00 91.69 339 VAL A N 1
ATOM 2540 C CA . VAL A 1 339 ? -43.772 -8.116 40.936 1.00 91.69 339 VAL A CA 1
ATOM 2541 C C . VAL A 1 339 ? -45.182 -7.888 41.487 1.00 91.69 339 VAL A C 1
ATOM 2543 O O . VAL A 1 339 ? -45.314 -7.195 42.492 1.00 91.69 339 VAL A O 1
ATOM 2546 N N . ALA A 1 340 ? -46.201 -8.550 40.928 1.00 90.50 340 ALA A N 1
ATOM 2547 C CA . ALA A 1 340 ? -47.583 -8.447 41.404 1.00 90.50 340 ALA A CA 1
ATOM 2548 C C . ALA A 1 340 ? -47.750 -8.893 42.870 1.00 90.50 340 ALA A C 1
ATOM 2550 O O . ALA A 1 340 ? -48.421 -8.217 43.643 1.00 90.50 340 ALA A O 1
ATOM 2551 N N . VAL A 1 341 ? -47.096 -9.988 43.284 1.00 89.75 341 VAL A N 1
ATOM 2552 C CA . VAL A 1 341 ? -47.101 -10.440 44.691 1.00 89.75 341 VAL A CA 1
ATOM 2553 C C . VAL A 1 341 ? -46.455 -9.398 45.614 1.00 89.75 341 VAL A C 1
ATOM 2555 O O . VAL A 1 341 ? -46.926 -9.182 46.729 1.00 89.75 341 VAL A O 1
ATOM 2558 N N . ALA A 1 342 ? -45.386 -8.738 45.166 1.00 90.06 342 ALA A N 1
ATOM 2559 C CA . ALA A 1 342 ? -44.703 -7.717 45.957 1.00 90.06 342 ALA A CA 1
ATOM 2560 C C . ALA A 1 342 ? -45.483 -6.400 46.052 1.00 90.06 342 ALA A C 1
ATOM 2562 O O . ALA A 1 342 ? -45.425 -5.726 47.080 1.00 90.06 342 ALA A O 1
ATOM 2563 N N . ASP A 1 343 ? -46.189 -6.023 44.986 1.00 90.38 343 ASP A N 1
ATOM 2564 C CA . ASP A 1 343 ? -47.057 -4.848 44.984 1.00 90.38 343 ASP A CA 1
ATOM 2565 C C . ASP A 1 343 ? -48.290 -5.088 45.871 1.00 90.38 343 ASP A C 1
ATOM 2567 O O . ASP A 1 343 ? -48.596 -4.234 46.699 1.00 90.38 343 ASP A O 1
ATOM 2571 N N . GLU A 1 344 ? -48.884 -6.290 45.838 1.00 90.06 344 GLU A N 1
ATOM 2572 C CA . GLU A 1 344 ? -49.948 -6.704 46.769 1.00 90.06 344 GLU A CA 1
ATOM 2573 C C . GLU A 1 344 ? -49.481 -6.643 48.240 1.00 90.06 344 GLU A C 1
ATOM 2575 O O . GLU A 1 344 ? -50.217 -6.175 49.109 1.00 90.06 344 GLU A O 1
ATOM 2580 N N . ALA A 1 345 ? -48.251 -7.087 48.538 1.00 88.00 345 ALA A N 1
ATOM 2581 C CA . ALA A 1 345 ? -47.674 -6.985 49.883 1.00 88.00 345 ALA A CA 1
ATOM 2582 C C . ALA A 1 345 ? -47.514 -5.521 50.325 1.00 88.00 345 ALA A C 1
ATOM 2584 O O . ALA A 1 345 ? -47.849 -5.167 51.455 1.00 88.00 345 ALA A O 1
ATOM 2585 N N . ARG A 1 346 ? -47.038 -4.654 49.418 1.00 90.38 346 ARG A N 1
ATOM 2586 C CA . ARG A 1 346 ? -46.853 -3.221 49.681 1.00 90.38 346 ARG A CA 1
ATOM 2587 C C . ARG A 1 346 ? -48.182 -2.509 49.928 1.00 90.38 346 ARG A C 1
ATOM 2589 O O . ARG A 1 346 ? -48.260 -1.722 50.866 1.00 90.38 346 ARG A O 1
ATOM 2596 N N . GLU A 1 347 ? -49.204 -2.772 49.116 1.00 89.62 347 GLU A N 1
ATOM 2597 C CA . GLU A 1 347 ? -50.547 -2.190 49.274 1.00 89.62 347 GLU A CA 1
ATOM 2598 C C . GLU A 1 347 ? -51.155 -2.521 50.639 1.00 89.62 347 GLU A C 1
ATOM 2600 O O . GLU A 1 347 ? -51.812 -1.681 51.251 1.00 89.62 347 GLU A O 1
ATOM 2605 N N . ARG A 1 348 ? -50.873 -3.724 51.150 1.00 85.19 348 ARG A N 1
ATOM 2606 C CA . ARG A 1 348 ? -51.297 -4.177 52.480 1.00 85.19 348 ARG A CA 1
ATOM 2607 C C . ARG A 1 348 ? -50.321 -3.819 53.606 1.00 85.19 348 ARG A C 1
ATOM 2609 O O . ARG A 1 348 ? -50.561 -4.215 54.739 1.00 85.19 348 ARG A O 1
ATOM 2616 N N . GLN A 1 349 ? -49.250 -3.076 53.312 1.00 85.25 349 GLN A N 1
ATOM 2617 C CA . GLN A 1 349 ? -48.205 -2.665 54.263 1.00 85.25 349 GLN A CA 1
ATOM 2618 C C . GLN A 1 349 ? -47.480 -3.835 54.959 1.00 85.25 349 GLN A C 1
ATOM 2620 O O . GLN A 1 349 ? -46.950 -3.682 56.057 1.00 85.25 349 GLN A O 1
ATOM 2625 N N . ILE A 1 350 ? -47.407 -4.997 54.307 1.00 85.38 350 ILE A N 1
ATOM 2626 C CA . ILE A 1 350 ? -46.767 -6.201 54.848 1.00 85.38 350 ILE A CA 1
ATOM 2627 C C . ILE A 1 350 ? -45.283 -6.212 54.447 1.00 85.38 350 ILE A C 1
ATOM 2629 O O . ILE A 1 350 ? -44.965 -6.126 53.253 1.00 85.38 350 ILE A O 1
ATOM 2633 N N . PRO A 1 351 ? -44.344 -6.324 55.405 1.00 83.81 351 PRO A N 1
ATOM 2634 C CA . PRO A 1 351 ? -42.923 -6.377 55.096 1.00 83.81 351 PRO A CA 1
ATOM 2635 C C . PRO A 1 351 ? -42.556 -7.713 54.436 1.00 83.81 351 PRO A C 1
ATOM 2637 O O . PRO A 1 351 ? -42.939 -8.780 54.898 1.00 83.81 351 PRO A O 1
ATOM 2640 N N . ILE A 1 352 ? -41.758 -7.646 53.370 1.00 88.38 352 ILE A N 1
ATOM 2641 C CA . ILE A 1 352 ? -41.194 -8.815 52.676 1.00 88.38 352 ILE A CA 1
ATOM 2642 C C . ILE A 1 352 ? -39.737 -9.022 53.105 1.00 88.38 352 ILE A C 1
ATOM 2644 O O . ILE A 1 352 ? -38.971 -8.063 53.292 1.00 88.38 352 ILE A O 1
ATOM 2648 N N . GLY A 1 353 ? -39.325 -10.279 53.235 1.00 83.88 353 GLY A N 1
ATOM 2649 C CA . GLY A 1 353 ? -38.010 -10.669 53.720 1.00 83.88 353 GLY A CA 1
ATOM 2650 C C . GLY A 1 353 ? -36.857 -10.234 52.801 1.00 83.88 353 GLY A C 1
ATOM 2651 O O . GLY A 1 353 ? -37.057 -9.868 51.638 1.00 83.88 353 GLY A O 1
ATOM 2652 N N . PRO A 1 354 ? -35.601 -10.242 53.288 1.00 80.88 354 PRO A N 1
ATOM 2653 C CA . PRO A 1 354 ? -34.430 -9.801 52.514 1.00 80.88 354 PRO A CA 1
ATOM 2654 C C . PRO A 1 354 ? -34.223 -10.574 51.197 1.00 80.88 354 PRO A C 1
ATOM 2656 O O . PRO A 1 354 ? -33.895 -9.988 50.161 1.00 80.88 354 PRO A O 1
ATOM 2659 N N . GLN A 1 355 ? -34.453 -11.890 51.220 1.00 82.81 355 GLN A N 1
ATOM 2660 C CA . GLN A 1 355 ? -34.308 -12.749 50.044 1.00 82.81 355 GLN A CA 1
ATOM 2661 C C . GLN A 1 355 ? -35.399 -12.462 49.005 1.00 82.81 355 GLN A C 1
ATOM 2663 O O . GLN A 1 355 ? -35.091 -12.283 47.826 1.00 82.81 355 GLN A O 1
ATOM 2668 N N . ALA A 1 356 ? -36.657 -12.345 49.441 1.00 84.56 356 ALA A N 1
ATOM 2669 C CA . ALA A 1 356 ? -37.773 -11.988 48.573 1.00 84.56 356 ALA A CA 1
ATOM 2670 C C . ALA A 1 356 ? -37.588 -10.595 47.959 1.00 84.56 356 ALA A C 1
ATOM 2672 O O . ALA A 1 356 ? -37.739 -10.440 46.752 1.00 84.56 356 ALA A O 1
ATOM 2673 N N . ARG A 1 357 ? -37.149 -9.596 48.739 1.00 88.19 357 ARG A N 1
ATOM 2674 C CA . ARG A 1 357 ? -36.814 -8.254 48.221 1.00 88.19 357 ARG A CA 1
ATOM 2675 C C . ARG A 1 357 ? -35.768 -8.292 47.109 1.00 88.19 357 ARG A C 1
ATOM 2677 O O . ARG A 1 357 ? -35.915 -7.590 46.110 1.00 88.19 357 ARG A O 1
ATOM 2684 N N . THR A 1 358 ? -34.740 -9.127 47.253 1.00 85.19 358 THR A N 1
ATOM 2685 C CA . THR A 1 358 ? -33.711 -9.304 46.216 1.00 85.19 358 THR A CA 1
ATOM 2686 C C . THR A 1 358 ? -34.304 -9.897 44.937 1.00 85.19 358 THR A C 1
ATOM 2688 O O . THR A 1 358 ? -34.059 -9.373 43.852 1.00 85.19 358 THR A O 1
ATOM 2691 N N . ILE A 1 359 ? -35.138 -10.933 45.066 1.00 85.50 359 ILE A N 1
ATOM 2692 C CA . ILE A 1 359 ? -35.841 -11.573 43.945 1.00 85.50 359 ILE A CA 1
ATOM 2693 C C . ILE A 1 359 ? -36.771 -10.579 43.235 1.00 85.50 359 ILE A C 1
ATOM 2695 O O . ILE A 1 359 ? -36.755 -10.485 42.010 1.00 85.50 359 ILE A O 1
ATOM 2699 N N . VAL A 1 360 ? -37.549 -9.804 43.995 1.00 88.12 360 VAL A N 1
ATOM 2700 C CA . VAL A 1 360 ? -38.463 -8.781 43.465 1.00 88.12 360 VAL A CA 1
ATOM 2701 C C . VAL A 1 360 ? -37.697 -7.694 42.720 1.00 88.12 360 VAL A C 1
ATOM 2703 O O . VAL A 1 360 ? -38.112 -7.297 41.634 1.00 88.12 360 VAL A O 1
ATOM 2706 N N . ARG A 1 361 ? -36.569 -7.222 43.269 1.00 87.94 361 ARG A N 1
ATOM 2707 C CA . ARG A 1 361 ? -35.714 -6.228 42.605 1.00 87.94 361 ARG A CA 1
ATOM 2708 C C . ARG A 1 361 ? -35.233 -6.734 41.245 1.00 87.94 361 ARG A C 1
ATOM 2710 O O . ARG A 1 361 ? -35.422 -6.040 40.254 1.00 87.94 361 ARG A O 1
ATOM 2717 N N . GLN A 1 362 ? -34.696 -7.953 41.196 1.00 84.38 362 GLN A N 1
ATOM 2718 C CA . GLN A 1 362 ? -34.234 -8.578 39.951 1.00 84.38 362 GLN A CA 1
ATOM 2719 C C . GLN A 1 362 ? -35.377 -8.802 38.945 1.00 84.38 362 GLN A C 1
ATOM 2721 O O . GLN A 1 362 ? -35.182 -8.629 37.747 1.00 84.38 362 GLN A O 1
ATOM 2726 N N . ALA A 1 363 ? -36.576 -9.172 39.409 1.00 86.06 363 ALA A N 1
ATOM 2727 C CA . ALA A 1 363 ? -37.743 -9.347 38.542 1.00 86.06 363 ALA A CA 1
ATOM 2728 C C . ALA A 1 363 ? -38.252 -8.016 37.958 1.00 86.06 363 ALA A C 1
ATOM 2730 O O . ALA A 1 363 ? -38.619 -7.967 36.785 1.00 86.06 363 ALA A O 1
ATOM 2731 N N . ARG A 1 364 ? -38.241 -6.926 38.743 1.00 89.50 364 ARG A N 1
ATOM 2732 C CA . ARG A 1 364 ? -38.564 -5.577 38.242 1.00 89.50 364 ARG A CA 1
ATOM 2733 C C . ARG A 1 364 ? -37.564 -5.111 37.191 1.00 89.50 364 ARG A C 1
ATOM 2735 O O . ARG A 1 364 ? -37.985 -4.614 36.156 1.00 89.50 364 ARG A O 1
ATOM 2742 N N . GLU A 1 365 ? -36.276 -5.316 37.449 1.00 84.94 365 GLU A N 1
ATOM 2743 C CA . GLU A 1 365 ? -35.195 -5.000 36.513 1.00 84.94 365 GLU A CA 1
ATOM 2744 C C . GLU A 1 365 ? -35.374 -5.752 35.184 1.00 84.94 365 GLU A C 1
ATOM 2746 O O . GLU A 1 365 ? -35.437 -5.121 34.134 1.00 84.94 365 GLU A O 1
ATOM 2751 N N . ARG A 1 366 ? -35.601 -7.075 35.216 1.00 83.00 366 ARG A N 1
ATOM 2752 C CA . ARG A 1 366 ? -35.886 -7.862 33.999 1.00 83.00 366 ARG A CA 1
ATOM 2753 C C . ARG A 1 366 ? -37.121 -7.386 33.239 1.00 83.00 366 ARG A C 1
ATOM 2755 O O . ARG A 1 366 ? -37.087 -7.326 32.015 1.00 83.00 366 ARG A O 1
ATOM 2762 N N . ASN A 1 367 ? -38.212 -7.064 33.934 1.00 86.94 367 ASN A N 1
ATOM 2763 C CA . ASN A 1 367 ? -39.427 -6.578 33.279 1.00 86.94 367 ASN A CA 1
ATOM 2764 C C . ASN A 1 367 ? -39.228 -5.206 32.623 1.00 86.94 367 ASN A C 1
ATOM 2766 O O . ASN A 1 367 ? -39.744 -4.999 31.529 1.00 86.94 367 ASN A O 1
ATOM 2770 N N . ALA A 1 368 ? -38.481 -4.301 33.262 1.00 86.88 368 ALA A N 1
ATOM 2771 C CA . ALA A 1 368 ? -38.164 -2.992 32.697 1.00 86.88 368 ALA A CA 1
ATOM 2772 C C . ALA A 1 368 ? -37.329 -3.130 31.416 1.00 86.88 368 ALA A C 1
ATOM 2774 O O . ALA A 1 368 ? -37.755 -2.662 30.364 1.00 86.88 368 ALA A O 1
ATOM 2775 N N . VAL A 1 369 ? -36.223 -3.884 31.471 1.00 80.75 369 VAL A N 1
ATOM 2776 C CA . VAL A 1 369 ? -35.358 -4.121 30.300 1.00 80.75 369 VAL A CA 1
ATOM 2777 C C . VAL A 1 369 ? -36.127 -4.824 29.171 1.00 80.75 369 VAL A C 1
ATOM 2779 O O . VAL A 1 369 ? -35.943 -4.497 28.002 1.00 80.75 369 VAL A O 1
ATOM 2782 N N . ARG A 1 370 ? -37.031 -5.767 29.490 1.00 84.38 370 ARG A N 1
ATOM 2783 C CA . ARG A 1 370 ? -37.871 -6.439 28.481 1.00 84.38 370 ARG A CA 1
ATOM 2784 C C . ARG A 1 370 ? -38.826 -5.462 27.791 1.00 84.38 370 ARG A C 1
ATOM 2786 O O . ARG A 1 370 ? -38.943 -5.508 26.573 1.00 84.38 370 ARG A O 1
ATOM 2793 N N . ALA A 1 371 ? -39.474 -4.579 28.549 1.00 86.19 371 ALA A N 1
ATOM 2794 C CA . ALA A 1 371 ? -40.381 -3.578 27.993 1.00 86.19 371 ALA A CA 1
ATOM 2795 C C . ALA A 1 371 ? -39.644 -2.562 27.102 1.00 86.19 371 ALA A C 1
ATOM 2797 O O . ALA A 1 371 ? -40.145 -2.201 26.036 1.00 86.19 371 ALA A O 1
ATOM 2798 N N . GLU A 1 372 ? -38.444 -2.136 27.504 1.00 86.50 372 GLU A N 1
ATOM 2799 C CA . GLU A 1 372 ? -37.589 -1.258 26.697 1.00 86.50 372 GLU A CA 1
ATOM 2800 C C . GLU A 1 372 ? -37.154 -1.937 25.390 1.00 86.50 372 GLU A C 1
ATOM 2802 O O . GLU A 1 372 ? -37.283 -1.341 24.320 1.00 86.50 372 GLU A O 1
ATOM 2807 N N . LEU A 1 373 ? -36.726 -3.205 25.450 1.00 81.62 373 LEU A N 1
ATOM 2808 C CA . LEU A 1 373 ? -36.369 -3.992 24.267 1.00 81.62 373 LEU A CA 1
ATOM 2809 C C . LEU A 1 373 ? -37.557 -4.167 23.309 1.00 81.62 373 LEU A C 1
ATOM 2811 O O . LEU A 1 373 ? -37.410 -3.948 22.108 1.00 81.62 373 LEU A O 1
ATOM 2815 N N . GLU A 1 374 ? -38.734 -4.544 23.817 1.00 86.00 374 GLU A N 1
ATOM 2816 C CA . GLU A 1 374 ? -39.947 -4.713 23.004 1.00 86.00 374 GLU A CA 1
ATOM 2817 C C . GLU A 1 374 ? -40.367 -3.402 22.329 1.00 86.00 374 GLU A C 1
ATOM 2819 O O . GLU A 1 374 ? -40.696 -3.400 21.142 1.00 86.00 374 GLU A O 1
ATOM 2824 N N . THR A 1 375 ? -40.288 -2.282 23.053 1.00 88.69 375 THR A N 1
ATOM 2825 C CA . THR A 1 375 ? -40.585 -0.947 22.512 1.00 88.69 375 THR A CA 1
ATOM 2826 C C . THR A 1 375 ? -39.596 -0.578 21.408 1.00 88.69 375 THR A C 1
ATOM 2828 O O . THR A 1 375 ? -40.006 -0.231 20.300 1.00 88.69 375 THR A O 1
ATOM 2831 N N . ALA A 1 376 ? -38.292 -0.740 21.656 1.00 84.31 376 ALA A N 1
ATOM 2832 C CA . ALA A 1 376 ? -37.256 -0.431 20.676 1.00 84.31 376 ALA A CA 1
ATOM 2833 C C . ALA A 1 376 ? -37.358 -1.309 19.413 1.00 84.31 376 ALA A C 1
ATOM 2835 O O . ALA A 1 376 ? -37.163 -0.817 18.299 1.00 84.31 376 ALA A O 1
ATOM 2836 N N . LEU A 1 377 ? -37.714 -2.592 19.560 1.00 82.19 377 LEU A N 1
ATOM 2837 C CA . LEU A 1 377 ? -37.967 -3.500 18.436 1.00 82.19 377 LEU A CA 1
ATOM 2838 C C . LEU A 1 377 ? -39.220 -3.110 17.639 1.00 82.19 377 LEU A C 1
ATOM 2840 O O . LEU A 1 377 ? -39.191 -3.186 16.410 1.00 82.19 377 LEU A O 1
ATOM 2844 N N . ALA A 1 378 ? -40.303 -2.712 18.313 1.00 84.56 378 ALA A N 1
ATOM 2845 C CA . ALA A 1 378 ? -41.559 -2.321 17.673 1.00 84.56 378 ALA A CA 1
ATOM 2846 C C . ALA A 1 378 ? -41.432 -1.005 16.891 1.00 84.56 378 ALA A C 1
ATOM 2848 O O . ALA A 1 378 ? -41.979 -0.879 15.797 1.00 84.56 378 ALA A O 1
ATOM 2849 N N . GLU A 1 379 ? -40.678 -0.047 17.428 1.00 85.19 379 GLU A N 1
ATOM 2850 C CA . GLU A 1 379 ? -40.423 1.252 16.798 1.00 85.19 379 GLU A CA 1
ATOM 2851 C C . GLU A 1 379 ? -39.309 1.202 15.740 1.00 85.19 379 GLU A C 1
ATOM 2853 O O . GLU A 1 379 ? -39.107 2.166 15.004 1.00 85.19 379 GLU A O 1
ATOM 2858 N N . GLY A 1 380 ? -38.558 0.097 15.659 1.00 78.62 380 GLY A N 1
ATOM 2859 C CA . GLY A 1 380 ? -37.366 0.010 14.812 1.00 78.62 380 GLY A CA 1
ATOM 2860 C C . GLY A 1 380 ? -36.245 0.956 15.262 1.00 78.62 380 GLY A C 1
ATOM 2861 O O . GLY A 1 380 ? -35.418 1.375 14.448 1.00 78.62 380 GLY A O 1
ATOM 2862 N N . ASN A 1 381 ? -36.208 1.310 16.550 1.00 81.50 381 ASN A N 1
ATOM 2863 C CA . ASN A 1 381 ? -35.246 2.243 17.121 1.00 81.50 381 ASN A CA 1
ATOM 2864 C C . ASN A 1 381 ? -33.869 1.579 17.287 1.00 81.50 381 ASN A C 1
ATOM 2866 O O . ASN A 1 381 ? -33.525 1.044 18.342 1.00 81.50 381 ASN A O 1
ATOM 2870 N N . ARG A 1 382 ? -33.053 1.644 16.230 1.00 79.62 382 ARG A N 1
ATOM 2871 C CA . ARG A 1 382 ? -31.691 1.085 16.217 1.00 79.62 382 ARG A CA 1
ATOM 2872 C C . ARG A 1 382 ? -30.794 1.690 17.301 1.00 79.62 382 ARG A C 1
ATOM 2874 O O . ARG A 1 382 ? -29.997 0.971 17.887 1.00 79.62 382 ARG A O 1
ATOM 2881 N N . GLN A 1 383 ? -30.931 2.979 17.605 1.00 76.00 383 GLN A N 1
ATOM 2882 C CA . GLN A 1 383 ? -30.110 3.612 18.637 1.00 76.00 383 GLN A CA 1
ATOM 2883 C C . GLN A 1 383 ? -30.429 3.045 20.028 1.00 76.00 383 GLN A C 1
ATOM 2885 O O . GLN A 1 383 ? -29.515 2.638 20.741 1.00 76.00 383 GLN A O 1
ATOM 2890 N N . GLY A 1 384 ? -31.715 2.920 20.367 1.00 72.12 384 GLY A N 1
ATOM 2891 C CA . GLY A 1 384 ? -32.145 2.313 21.630 1.00 72.12 384 GLY A CA 1
ATOM 2892 C C . GLY A 1 384 ? -31.703 0.851 21.772 1.00 72.12 384 GLY A C 1
ATOM 2893 O O . GLY A 1 384 ? -31.240 0.443 22.833 1.00 72.12 384 GLY A O 1
ATOM 2894 N N . LEU A 1 385 ? -31.757 0.067 20.687 1.00 76.56 385 LEU A N 1
ATOM 2895 C CA . LEU A 1 385 ? -31.263 -1.319 20.683 1.00 76.56 385 LEU A CA 1
ATOM 2896 C C . LEU A 1 385 ? -29.747 -1.408 20.928 1.00 76.56 385 LEU A C 1
ATOM 2898 O O . LEU A 1 385 ? -29.298 -2.279 21.674 1.00 76.56 385 LEU A O 1
ATOM 2902 N N . ALA A 1 386 ? -28.961 -0.508 20.330 1.00 68.50 386 ALA A N 1
ATOM 2903 C CA . ALA A 1 386 ? -27.517 -0.454 20.543 1.00 68.50 386 ALA A CA 1
ATOM 2904 C C . ALA A 1 386 ? -27.167 -0.039 21.984 1.00 68.50 386 ALA A C 1
ATOM 2906 O O . ALA A 1 386 ? -26.289 -0.641 22.599 1.00 68.50 386 ALA A O 1
ATOM 2907 N N . GLU A 1 387 ? -27.876 0.940 22.551 1.00 72.00 387 GLU A N 1
ATOM 2908 C CA . GLU A 1 387 ? -27.688 1.396 23.936 1.00 72.00 387 GLU A CA 1
ATOM 2909 C C . GLU A 1 387 ? -28.005 0.289 24.958 1.00 72.00 387 GLU A C 1
ATOM 2911 O O . GLU A 1 387 ? -27.217 0.054 25.883 1.00 72.00 387 GLU A O 1
ATOM 2916 N N . LEU A 1 388 ? -29.093 -0.464 24.757 1.00 67.50 388 LEU A N 1
ATOM 2917 C CA . LEU A 1 388 ? -29.441 -1.634 25.578 1.00 67.50 388 LEU A CA 1
ATOM 2918 C C . LEU A 1 388 ? -28.347 -2.714 25.552 1.00 67.50 388 LEU A C 1
ATOM 2920 O O . LEU A 1 388 ? -28.065 -3.351 26.571 1.00 67.50 388 LEU A O 1
ATOM 2924 N N . ALA A 1 389 ? -27.704 -2.912 24.401 1.00 62.03 389 ALA A N 1
ATOM 2925 C CA . ALA A 1 389 ? -26.647 -3.902 24.251 1.00 62.03 389 ALA A CA 1
ATOM 2926 C C . ALA A 1 389 ? -25.309 -3.447 24.847 1.00 62.03 389 ALA A C 1
ATOM 2928 O O . ALA A 1 389 ? -24.684 -4.197 25.598 1.00 62.03 389 ALA A O 1
ATOM 2929 N N . VAL A 1 390 ? -24.886 -2.211 24.566 1.00 57.66 390 VAL A N 1
ATOM 2930 C CA . VAL A 1 390 ? -23.619 -1.643 25.061 1.00 57.66 390 VAL A CA 1
ATOM 2931 C C . VAL A 1 390 ? -23.637 -1.468 26.580 1.00 57.66 390 VAL A C 1
ATOM 2933 O O . VAL A 1 390 ? -22.620 -1.687 27.234 1.00 57.66 390 VAL A O 1
ATOM 2936 N N . SER A 1 391 ? -24.791 -1.125 27.159 1.00 64.81 391 SER A N 1
ATOM 2937 C CA . SER A 1 391 ? -24.958 -1.006 28.615 1.00 64.81 391 SER A CA 1
ATOM 2938 C C . SER A 1 391 ? -24.918 -2.350 29.356 1.00 64.81 391 SER A C 1
ATOM 2940 O O . SER A 1 391 ? -24.841 -2.368 30.584 1.00 64.81 391 SER A O 1
ATOM 2942 N N . GLY A 1 392 ? -24.974 -3.482 28.641 1.00 61.09 392 GLY A N 1
ATOM 2943 C CA . GLY A 1 392 ? -24.982 -4.825 29.226 1.00 61.09 392 GLY A CA 1
ATOM 2944 C C . GLY A 1 392 ? -26.305 -5.220 29.892 1.00 61.09 392 GLY A C 1
ATOM 2945 O O . GLY A 1 392 ? -26.395 -6.303 30.470 1.00 61.09 392 GLY A O 1
ATOM 2946 N N . GLN A 1 393 ? -27.350 -4.393 29.796 1.00 65.56 393 GLN A N 1
ATOM 2947 C CA . GLN A 1 393 ? -28.649 -4.643 30.435 1.00 65.56 393 GLN A CA 1
ATOM 2948 C C . GLN A 1 393 ? -29.352 -5.891 29.882 1.00 65.56 393 GLN A C 1
ATOM 2950 O O . GLN A 1 393 ? -30.053 -6.593 30.613 1.00 65.56 393 GLN A O 1
ATOM 2955 N N . LEU A 1 394 ? -29.098 -6.238 28.616 1.00 64.94 394 LEU A N 1
ATOM 2956 C CA . LEU A 1 394 ? -29.646 -7.443 27.985 1.00 64.94 394 LEU A CA 1
ATOM 2957 C C . LEU A 1 394 ? -29.185 -8.749 28.653 1.00 64.94 394 LEU A C 1
ATOM 2959 O O . LEU A 1 394 ? -29.898 -9.748 28.582 1.00 64.94 394 LEU A O 1
ATOM 2963 N N . VAL A 1 395 ? -28.050 -8.749 29.366 1.00 66.56 395 VAL A N 1
ATOM 2964 C CA . VAL A 1 395 ? -27.538 -9.933 30.087 1.00 66.56 395 VAL A CA 1
ATOM 2965 C C . VAL A 1 395 ? -28.541 -10.426 31.135 1.00 66.56 395 VAL A C 1
ATOM 2967 O O . VAL A 1 395 ? -28.628 -11.624 31.405 1.00 66.56 395 VAL A O 1
ATOM 2970 N N . VAL A 1 396 ? -29.344 -9.520 31.701 1.00 66.88 396 VAL A N 1
ATOM 2971 C CA . VAL A 1 396 ? -30.334 -9.850 32.734 1.00 66.88 396 VAL A CA 1
ATOM 2972 C C . VAL A 1 396 ? -31.525 -10.635 32.152 1.00 66.88 396 VAL A C 1
ATOM 2974 O O . VAL A 1 396 ? -32.202 -11.353 32.890 1.00 66.88 396 VAL A O 1
ATOM 2977 N N . LEU A 1 397 ? -31.778 -10.551 30.839 1.00 66.50 397 LEU A N 1
ATOM 2978 C CA . LEU A 1 397 ? -32.912 -11.209 30.176 1.00 66.50 397 LEU A CA 1
ATOM 2979 C C . LEU A 1 397 ? -32.676 -12.697 29.858 1.00 66.50 397 LEU A C 1
ATOM 2981 O O . LEU A 1 397 ? -33.652 -13.434 29.711 1.00 66.50 397 LEU A O 1
ATOM 2985 N N . GLY A 1 398 ? -31.423 -13.158 29.819 1.00 64.50 398 GLY A N 1
ATOM 2986 C CA . GLY A 1 398 ? -31.085 -14.545 29.482 1.00 64.50 398 GLY A CA 1
ATOM 2987 C C . GLY A 1 398 ? -31.314 -14.873 28.000 1.00 64.50 398 GLY A C 1
ATOM 2988 O O . GLY A 1 398 ? -30.880 -14.121 27.131 1.00 64.50 398 GLY A O 1
ATOM 2989 N N . ASP A 1 399 ? -31.966 -16.006 27.712 1.00 55.22 399 ASP A N 1
ATOM 2990 C CA . ASP A 1 399 ? -32.194 -16.500 26.346 1.00 55.22 399 ASP A CA 1
ATOM 2991 C C . ASP A 1 399 ? -33.173 -15.590 25.578 1.00 55.22 399 ASP A C 1
ATOM 2993 O O . ASP A 1 399 ? -34.388 -15.645 25.783 1.00 55.22 399 ASP A O 1
ATOM 2997 N N . ALA A 1 400 ? -32.643 -14.757 24.681 1.00 60.91 400 ALA A N 1
ATOM 2998 C CA . ALA A 1 400 ? -33.420 -14.012 23.692 1.00 60.91 400 ALA A CA 1
ATOM 2999 C C . ALA A 1 400 ? -33.647 -14.860 22.428 1.00 60.91 400 ALA A C 1
ATOM 3001 O O . ALA A 1 400 ? -32.836 -15.726 22.089 1.00 60.91 400 ALA A O 1
ATOM 3002 N N . ASP A 1 401 ? -34.739 -14.612 21.700 1.00 65.50 401 ASP A N 1
ATOM 3003 C CA . ASP A 1 401 ? -34.959 -15.270 20.414 1.00 65.50 401 ASP A CA 1
ATOM 3004 C C . ASP A 1 401 ? -33.938 -14.793 19.360 1.00 65.50 401 ASP A C 1
ATOM 3006 O O . ASP A 1 401 ? -33.415 -13.676 19.409 1.00 65.50 401 ASP A O 1
ATOM 3010 N N . ARG A 1 402 ? -33.652 -15.662 18.383 1.00 60.81 402 ARG A N 1
ATOM 3011 C CA . ARG A 1 402 ? -32.624 -15.428 17.356 1.00 60.81 402 ARG A CA 1
ATOM 3012 C C . ARG A 1 402 ? -32.874 -14.155 16.539 1.00 60.81 402 ARG A C 1
ATOM 3014 O O . ARG A 1 402 ? -31.912 -13.506 16.139 1.00 60.81 402 ARG A O 1
ATOM 3021 N N . GLN A 1 403 ? -34.134 -13.800 16.293 1.00 67.88 403 GLN A N 1
ATOM 3022 C CA . GLN A 1 403 ? -34.494 -12.657 15.456 1.00 67.88 403 GLN A CA 1
ATOM 3023 C C . GLN A 1 403 ? -34.279 -11.333 16.200 1.00 67.88 403 GLN A C 1
ATOM 3025 O O . GLN A 1 403 ? -33.739 -10.383 15.630 1.00 67.88 403 GLN A O 1
ATOM 3030 N N . SER A 1 404 ? -34.635 -11.281 17.484 1.00 67.56 404 SER A N 1
ATOM 3031 C CA . SER A 1 404 ? -34.344 -10.141 18.358 1.00 67.56 404 SER A CA 1
ATOM 3032 C C . SER A 1 404 ? -32.840 -9.940 18.537 1.00 67.56 404 SER A C 1
ATOM 3034 O O . SER A 1 404 ? -32.359 -8.813 18.419 1.00 67.56 404 SER A O 1
ATOM 3036 N N . LEU A 1 405 ? -32.077 -11.024 18.733 1.00 65.62 405 LEU A N 1
ATOM 3037 C CA . LEU A 1 405 ? -30.615 -10.962 18.833 1.00 65.62 405 LEU A CA 1
ATOM 3038 C C . LEU A 1 405 ? -29.984 -10.408 17.546 1.00 65.62 405 LEU A C 1
ATOM 3040 O O . LEU A 1 405 ? -29.128 -9.531 17.613 1.00 65.62 405 LEU A O 1
ATOM 3044 N N . GLN A 1 406 ? -30.442 -10.866 16.376 1.00 70.38 406 GLN A N 1
ATOM 3045 C CA . GLN A 1 406 ? -29.955 -10.371 15.087 1.00 70.38 406 GLN A CA 1
ATOM 3046 C C . GLN A 1 406 ? -30.215 -8.866 14.927 1.00 70.38 406 GLN A C 1
ATOM 3048 O O . GLN A 1 406 ? -29.307 -8.137 14.544 1.00 70.38 406 GLN A O 1
ATOM 3053 N N . ARG A 1 407 ? -31.404 -8.364 15.287 1.00 72.81 407 ARG A N 1
ATOM 3054 C CA . ARG A 1 407 ? -31.714 -6.920 15.220 1.00 72.81 407 ARG A CA 1
ATOM 3055 C C . ARG A 1 407 ? -30.882 -6.074 16.180 1.00 72.81 407 ARG A C 1
ATOM 3057 O O . ARG A 1 407 ? -30.503 -4.959 15.832 1.00 72.81 407 ARG A O 1
ATOM 3064 N N . VAL A 1 408 ? -30.590 -6.595 17.369 1.00 67.81 408 VAL A N 1
ATOM 3065 C CA . VAL A 1 408 ? -29.702 -5.932 18.332 1.00 67.81 408 VAL A CA 1
ATOM 3066 C C . VAL A 1 408 ? -28.271 -5.862 17.791 1.00 67.81 408 VAL A C 1
ATOM 3068 O O . VAL A 1 408 ? -27.651 -4.803 17.833 1.00 67.81 408 VAL A O 1
ATOM 3071 N N . LEU A 1 409 ? -27.759 -6.955 17.224 1.00 65.88 409 LEU A N 1
ATOM 3072 C CA . LEU A 1 409 ? -26.430 -6.978 16.611 1.00 65.88 409 LEU A CA 1
ATOM 3073 C C . LEU A 1 409 ? -26.352 -6.051 15.383 1.00 65.88 409 LEU A C 1
ATOM 3075 O O . LEU A 1 409 ? -25.404 -5.282 15.258 1.00 65.88 409 LEU A O 1
ATOM 3079 N N . GLN A 1 410 ? -27.387 -6.027 14.534 1.00 74.44 410 GLN A N 1
ATOM 3080 C CA . GLN A 1 410 ? -27.505 -5.063 13.428 1.00 74.44 410 GLN A CA 1
ATOM 3081 C C . GLN A 1 410 ? -27.444 -3.620 13.919 1.00 74.44 410 GLN A C 1
ATOM 3083 O O . GLN A 1 410 ? -26.771 -2.790 13.317 1.00 74.44 410 GLN A O 1
ATOM 3088 N N . ALA A 1 411 ? -28.143 -3.310 15.010 1.00 73.19 411 ALA A N 1
ATOM 3089 C CA . ALA A 1 411 ? -28.142 -1.984 15.606 1.00 73.19 411 ALA A CA 1
ATOM 3090 C C . ALA A 1 411 ? -26.756 -1.560 16.125 1.00 73.19 411 ALA A C 1
ATOM 3092 O O . ALA A 1 411 ? -26.412 -0.385 16.009 1.00 73.19 411 ALA A O 1
ATOM 3093 N N . ILE A 1 412 ? -25.956 -2.500 16.641 1.00 67.56 412 ILE A N 1
ATOM 3094 C CA . ILE A 1 412 ? -24.572 -2.247 17.074 1.00 67.56 412 ILE A CA 1
ATOM 3095 C C . ILE A 1 412 ? -23.656 -1.951 15.879 1.00 67.56 412 ILE A C 1
ATOM 3097 O O . ILE A 1 412 ? -22.855 -1.019 15.945 1.00 67.56 412 ILE A O 1
ATOM 3101 N N . GLU A 1 413 ? -23.778 -2.712 14.790 1.00 71.44 413 GLU A N 1
ATOM 3102 C CA . GLU A 1 413 ? -22.917 -2.572 13.603 1.00 71.44 413 GLU A CA 1
ATOM 3103 C C . GLU A 1 413 ? -23.337 -1.406 12.688 1.00 71.44 413 GLU A C 1
ATOM 3105 O O . GLU A 1 413 ? -22.524 -0.826 11.961 1.00 71.44 413 GLU A O 1
ATOM 3110 N N . TRP A 1 414 ? -24.605 -0.991 12.759 1.00 78.25 414 TRP A N 1
ATOM 3111 C CA . TRP A 1 414 ? -25.182 0.053 11.912 1.00 78.25 414 TRP A CA 1
ATOM 3112 C C . TRP A 1 414 ? -24.385 1.373 11.873 1.00 78.25 414 TRP A C 1
ATOM 3114 O O . TRP A 1 414 ? -24.138 1.878 10.774 1.00 78.25 414 TRP A O 1
ATOM 3124 N N . PRO A 1 415 ? -23.914 1.951 12.999 1.00 75.56 415 PRO A N 1
ATOM 3125 C CA . PRO A 1 415 ? -23.139 3.191 12.974 1.00 75.56 415 PRO A CA 1
ATOM 3126 C C . PRO A 1 415 ? -21.780 3.053 12.273 1.00 75.56 415 PRO A C 1
ATOM 3128 O O . PRO A 1 415 ? -21.234 4.045 11.783 1.00 75.56 415 PRO A O 1
ATOM 3131 N N . ALA A 1 416 ? -21.188 1.855 12.242 1.00 72.94 416 ALA A N 1
ATOM 3132 C CA . ALA A 1 416 ? -19.955 1.606 11.501 1.00 72.94 416 ALA A CA 1
ATOM 3133 C C . ALA A 1 416 ? -20.230 1.586 9.992 1.00 72.94 416 ALA A C 1
ATOM 3135 O O . ALA A 1 416 ? -19.585 2.332 9.252 1.00 72.94 416 ALA A O 1
ATOM 3136 N N . LEU A 1 417 ? -21.252 0.838 9.565 1.00 79.62 417 LEU A N 1
ATOM 3137 C CA . LEU A 1 417 ? -21.692 0.784 8.169 1.00 79.62 417 LEU A CA 1
ATOM 3138 C C . LEU A 1 417 ? -22.119 2.165 7.649 1.00 79.62 417 LEU A C 1
ATOM 3140 O O . LEU A 1 417 ? -21.698 2.584 6.574 1.00 79.62 417 LEU A O 1
ATOM 3144 N N . GLN A 1 418 ? -22.884 2.923 8.436 1.00 83.12 418 GLN A N 1
ATOM 3145 C CA . GLN A 1 418 ? -23.331 4.262 8.058 1.00 83.12 418 GLN A CA 1
ATOM 3146 C C . GLN A 1 418 ? -22.155 5.232 7.871 1.00 83.12 418 GLN A C 1
ATOM 3148 O O . GLN A 1 418 ? -22.131 5.985 6.897 1.00 83.12 418 GLN A O 1
ATOM 3153 N N . ARG A 1 419 ? -21.152 5.200 8.762 1.00 79.12 419 ARG A N 1
ATOM 3154 C CA . ARG A 1 419 ? -19.929 6.004 8.597 1.00 79.12 419 ARG A CA 1
ATOM 3155 C C . ARG A 1 419 ? -19.145 5.589 7.356 1.00 79.12 419 ARG A C 1
ATOM 3157 O O . ARG A 1 419 ? -18.689 6.461 6.625 1.00 79.12 419 ARG A O 1
ATOM 3164 N N . ALA A 1 420 ? -19.030 4.290 7.088 1.00 78.38 420 ALA A N 1
ATOM 3165 C CA . ALA A 1 420 ? -18.348 3.791 5.898 1.00 78.38 420 ALA A CA 1
ATOM 3166 C C . ALA A 1 420 ? -19.035 4.265 4.603 1.00 78.38 420 ALA A C 1
ATOM 3168 O O . ALA A 1 420 ? -18.373 4.761 3.689 1.00 78.38 420 ALA A O 1
ATOM 3169 N N . ILE A 1 421 ? -20.370 4.212 4.556 1.00 83.69 421 ILE A N 1
ATOM 3170 C CA . ILE A 1 421 ? -21.163 4.713 3.424 1.00 83.69 421 ILE A CA 1
ATOM 3171 C C . ILE A 1 421 ? -20.953 6.218 3.231 1.00 83.69 421 ILE A C 1
ATOM 3173 O O . ILE A 1 421 ? -20.768 6.670 2.103 1.00 83.69 421 ILE A O 1
ATOM 3177 N N . GLN A 1 422 ? -20.924 6.994 4.320 1.00 84.81 422 GLN A N 1
ATOM 3178 C CA . GLN A 1 422 ? -20.670 8.439 4.267 1.00 84.81 422 GLN A CA 1
ATOM 3179 C C . GLN A 1 422 ? -19.271 8.786 3.745 1.00 84.81 422 GLN A C 1
ATOM 3181 O O . GLN A 1 422 ? -19.112 9.811 3.087 1.00 84.81 422 GLN A O 1
ATOM 3186 N N . THR A 1 423 ? -18.263 7.955 4.024 1.00 83.50 423 THR A N 1
ATOM 3187 C CA . THR A 1 423 ? -16.897 8.171 3.518 1.00 83.50 423 THR A CA 1
ATOM 3188 C C . THR A 1 423 ? -16.731 7.840 2.038 1.00 83.50 423 THR A C 1
ATOM 3190 O O . THR A 1 423 ? -15.731 8.241 1.449 1.00 83.50 423 THR A O 1
ATOM 3193 N N . ASP A 1 424 ? -17.690 7.124 1.440 1.00 83.56 424 ASP A N 1
ATOM 3194 C CA . ASP A 1 424 ? -17.611 6.610 0.068 1.00 83.56 424 ASP A CA 1
ATOM 3195 C C . ASP A 1 424 ? -16.307 5.836 -0.222 1.00 83.56 424 ASP A C 1
ATOM 3197 O O . ASP A 1 424 ? -15.737 5.910 -1.313 1.00 83.56 424 ASP A O 1
ATOM 3201 N N . ASP A 1 425 ? -15.815 5.109 0.783 1.00 83.69 425 ASP A N 1
ATOM 3202 C CA . ASP A 1 425 ? -14.641 4.248 0.682 1.00 83.69 425 ASP A CA 1
ATOM 3203 C C . ASP A 1 425 ? -15.113 2.807 0.491 1.00 83.69 425 ASP A C 1
ATOM 3205 O O . ASP A 1 425 ? -15.643 2.178 1.409 1.00 83.69 425 ASP A O 1
ATOM 3209 N N . ASP A 1 426 ? -14.929 2.285 -0.723 1.00 89.38 426 ASP A N 1
ATOM 3210 C CA . ASP A 1 426 ? -15.456 0.978 -1.101 1.00 89.38 426 ASP A CA 1
ATOM 3211 C C . ASP A 1 426 ? -14.887 -0.163 -0.222 1.00 89.38 426 ASP A C 1
ATOM 3213 O O . ASP A 1 426 ? -15.572 -1.162 0.008 1.00 89.38 426 ASP A O 1
ATOM 3217 N N . VAL A 1 427 ? -13.661 -0.019 0.308 1.00 85.62 427 VAL A N 1
ATOM 3218 C CA . VAL A 1 427 ? -13.024 -1.020 1.184 1.00 85.62 427 VAL A CA 1
ATOM 3219 C C . VAL A 1 427 ? -13.654 -0.989 2.570 1.00 85.62 427 VAL A C 1
ATOM 3221 O O . VAL A 1 427 ? -13.984 -2.044 3.113 1.00 85.62 427 VAL A O 1
ATOM 3224 N N . LEU A 1 428 ? -13.863 0.206 3.132 1.00 82.06 428 LEU A N 1
ATOM 3225 C CA . LEU A 1 428 ? -14.532 0.348 4.428 1.00 82.06 428 LEU A CA 1
ATOM 3226 C C . LEU A 1 428 ? -15.988 -0.115 4.359 1.00 82.06 428 LEU A C 1
ATOM 3228 O O . LEU A 1 428 ? -16.450 -0.783 5.281 1.00 82.06 428 LEU A O 1
ATOM 3232 N N . ILE A 1 429 ? -16.698 0.195 3.271 1.00 83.88 429 ILE A N 1
ATOM 3233 C CA . ILE A 1 429 ? -18.090 -0.230 3.069 1.00 83.88 429 ILE A CA 1
ATOM 3234 C C . ILE A 1 429 ? -18.173 -1.757 2.994 1.00 83.88 429 ILE A C 1
ATOM 3236 O O . ILE A 1 429 ? -18.997 -2.358 3.679 1.00 83.88 429 ILE A O 1
ATOM 3240 N N . ALA A 1 430 ? -17.301 -2.392 2.204 1.00 84.44 430 ALA A N 1
ATOM 3241 C CA . ALA A 1 430 ? -17.285 -3.846 2.073 1.00 84.44 430 ALA A CA 1
ATOM 3242 C C . ALA A 1 430 ? -16.912 -4.555 3.386 1.00 84.44 430 ALA A C 1
ATOM 3244 O O . ALA A 1 430 ? -17.464 -5.615 3.665 1.00 84.44 430 ALA A O 1
ATOM 3245 N N . ALA A 1 431 ? -16.005 -3.976 4.182 1.00 80.25 431 ALA A N 1
ATOM 3246 C CA . ALA A 1 431 ? -15.570 -4.536 5.461 1.00 80.25 431 ALA A CA 1
ATOM 3247 C C . ALA A 1 431 ? -16.588 -4.339 6.597 1.00 80.25 431 ALA A C 1
ATOM 3249 O O . ALA A 1 431 ? -16.655 -5.167 7.498 1.00 80.25 431 ALA A O 1
ATOM 3250 N N . ALA A 1 432 ? -17.366 -3.253 6.569 1.00 76.25 432 ALA A N 1
ATOM 3251 C CA . ALA A 1 432 ? -18.381 -2.958 7.582 1.00 76.25 432 ALA A CA 1
ATOM 3252 C C . ALA A 1 432 ? -19.706 -3.715 7.368 1.00 76.25 432 ALA A C 1
ATOM 3254 O O . ALA A 1 432 ? -20.593 -3.637 8.215 1.00 76.25 432 ALA A O 1
ATOM 3255 N N . PHE A 1 433 ? -19.870 -4.408 6.236 1.00 80.75 433 PHE A N 1
ATOM 3256 C CA . PHE A 1 433 ? -21.083 -5.154 5.910 1.00 80.75 433 PHE A CA 1
ATOM 3257 C C . PHE A 1 433 ? -20.889 -6.662 6.113 1.00 80.75 433 PHE A C 1
ATOM 3259 O O . PHE A 1 433 ? -20.165 -7.309 5.353 1.00 80.75 433 PHE A O 1
ATOM 3266 N N . ASP A 1 434 ? -21.585 -7.209 7.109 1.00 77.81 434 ASP A N 1
ATOM 3267 C CA . ASP A 1 434 ? -21.638 -8.639 7.429 1.00 77.81 434 ASP A CA 1
ATOM 3268 C C . ASP A 1 434 ? -22.837 -9.321 6.738 1.00 77.81 434 ASP A C 1
ATOM 3270 O O . ASP A 1 434 ? -23.989 -8.957 6.977 1.00 77.81 434 ASP A O 1
ATOM 3274 N N . ASP A 1 435 ? -22.568 -10.318 5.889 1.00 75.81 435 ASP A N 1
ATOM 3275 C CA . ASP A 1 435 ? -23.588 -11.025 5.096 1.00 75.81 435 ASP A CA 1
ATOM 3276 C C . ASP A 1 435 ? -24.518 -11.918 5.927 1.00 75.81 435 ASP A C 1
ATOM 3278 O O . ASP A 1 435 ? -25.672 -12.122 5.547 1.00 75.81 435 ASP A O 1
ATOM 3282 N N . GLU A 1 436 ? -24.043 -12.454 7.054 1.00 73.19 436 GLU A N 1
ATOM 3283 C CA . GLU A 1 436 ? -24.878 -13.249 7.961 1.00 73.19 436 GLU A CA 1
ATOM 3284 C C . GLU A 1 436 ? -25.804 -12.343 8.773 1.00 73.19 436 GLU A C 1
ATOM 3286 O O . GLU A 1 436 ? -26.937 -12.711 9.095 1.00 73.19 436 GLU A O 1
ATOM 3291 N N . LEU A 1 437 ? -25.325 -11.139 9.088 1.00 70.62 437 LEU A N 1
ATOM 3292 C CA . LEU A 1 437 ? -26.071 -10.161 9.856 1.00 70.62 437 LEU A CA 1
ATOM 3293 C C . LEU A 1 437 ? -27.120 -9.435 9.009 1.00 70.62 437 LEU A C 1
ATOM 3295 O O . LEU A 1 437 ? -28.242 -9.247 9.477 1.00 70.62 437 LEU A O 1
ATOM 3299 N N . PHE A 1 438 ? -26.763 -9.034 7.787 1.00 75.19 438 PHE A N 1
ATOM 3300 C CA . PHE A 1 438 ? -27.516 -8.141 6.898 1.00 75.19 438 PHE A CA 1
ATOM 3301 C C . PHE A 1 438 ? -28.085 -8.862 5.661 1.00 75.19 438 PHE A C 1
ATOM 3303 O O . PHE A 1 438 ? -28.081 -8.328 4.548 1.00 75.19 438 PHE A O 1
ATOM 3310 N N . ASP A 1 439 ? -28.595 -10.077 5.866 1.00 71.31 439 ASP A N 1
ATOM 3311 C CA . ASP A 1 439 ? -29.130 -10.957 4.823 1.00 71.31 439 ASP A CA 1
ATOM 3312 C C . ASP A 1 439 ? -30.295 -10.350 4.000 1.00 71.31 439 ASP A C 1
ATOM 3314 O O . ASP A 1 439 ? -30.799 -9.253 4.261 1.00 71.31 439 ASP A O 1
ATOM 3318 N N . GLU A 1 440 ? -30.771 -11.075 2.982 1.00 62.12 440 GLU A N 1
ATOM 3319 C CA . GLU A 1 440 ? -31.888 -10.633 2.125 1.00 62.12 440 GLU A CA 1
ATOM 3320 C C . GLU A 1 440 ? -33.182 -10.348 2.910 1.00 62.12 440 GLU A C 1
ATOM 3322 O O . GLU A 1 440 ? -33.966 -9.483 2.518 1.00 62.12 440 GLU A O 1
ATOM 3327 N N . ASN A 1 441 ? -33.384 -11.017 4.051 1.00 61.53 441 ASN A N 1
ATOM 3328 C CA . ASN A 1 441 ? -34.550 -10.831 4.919 1.00 61.53 441 ASN A CA 1
ATOM 3329 C C . ASN A 1 441 ? -34.418 -9.629 5.865 1.00 61.53 441 ASN A C 1
ATOM 3331 O O . ASN A 1 441 ? -35.368 -9.292 6.582 1.00 61.53 441 ASN A O 1
ATOM 3335 N N . SER A 1 442 ? -33.254 -8.979 5.890 1.00 64.00 442 SER A N 1
ATOM 3336 C CA . SER A 1 442 ? -33.007 -7.836 6.752 1.00 64.00 442 SER A CA 1
ATOM 3337 C C . SER A 1 442 ? -33.654 -6.558 6.194 1.00 64.00 442 SER A C 1
ATOM 3339 O O . SER A 1 442 ? -33.507 -6.265 5.001 1.00 64.00 442 SER A O 1
ATOM 3341 N N . PRO A 1 443 ? -34.346 -5.762 7.041 1.00 63.75 443 PRO A N 1
ATOM 3342 C CA . PRO A 1 443 ? -34.998 -4.507 6.664 1.00 63.75 443 PRO A CA 1
ATOM 3343 C C . PRO A 1 443 ? -33.954 -3.389 6.510 1.00 63.75 443 PRO A C 1
ATOM 3345 O O . PRO A 1 443 ? -33.844 -2.472 7.331 1.00 63.75 443 PRO A O 1
ATOM 3348 N N . LEU A 1 444 ? -33.142 -3.513 5.466 1.00 68.88 444 LEU A N 1
ATOM 3349 C CA . LEU A 1 444 ? -32.213 -2.498 4.986 1.00 68.88 444 LEU A CA 1
ATOM 3350 C C . LEU A 1 444 ? -32.866 -1.708 3.859 1.00 68.88 444 LEU A C 1
ATOM 3352 O O . LEU A 1 444 ? -33.665 -2.247 3.095 1.00 68.88 444 LEU A O 1
ATOM 3356 N N . ASP A 1 445 ? -32.504 -0.433 3.769 1.00 77.12 445 ASP A N 1
ATOM 3357 C CA . ASP A 1 445 ? -32.893 0.412 2.645 1.00 77.12 445 ASP A CA 1
ATOM 3358 C C . ASP A 1 445 ? -32.285 -0.133 1.341 1.00 77.12 445 ASP A C 1
ATOM 3360 O O . ASP A 1 445 ? -31.128 -0.568 1.335 1.00 77.12 445 ASP A O 1
ATOM 3364 N N . GLY A 1 446 ? -33.058 -0.117 0.253 1.00 79.00 446 GLY A N 1
ATOM 3365 C CA . GLY A 1 446 ? -32.619 -0.613 -1.055 1.00 79.00 446 GLY A CA 1
ATOM 3366 C C . GLY A 1 446 ? -31.382 0.134 -1.547 1.00 79.00 446 GLY A C 1
ATOM 3367 O O . GLY A 1 446 ? -30.398 -0.494 -1.927 1.00 79.00 446 GLY A O 1
ATOM 3368 N N . ASP A 1 447 ? -31.373 1.456 -1.374 1.00 83.56 447 ASP A N 1
ATOM 3369 C CA . ASP A 1 447 ? -30.261 2.327 -1.765 1.00 83.56 447 ASP A CA 1
ATOM 3370 C C . ASP A 1 447 ? -28.954 1.973 -1.035 1.00 83.56 447 ASP A C 1
ATOM 3372 O O . ASP A 1 447 ? -27.858 2.067 -1.593 1.00 83.56 447 ASP A O 1
ATOM 3376 N N . ILE A 1 448 ? -29.051 1.544 0.227 1.00 84.50 448 ILE A N 1
ATOM 3377 C CA . ILE A 1 448 ? -27.887 1.149 1.028 1.00 84.50 448 ILE A CA 1
ATOM 3378 C C . ILE A 1 448 ? -27.333 -0.187 0.542 1.00 84.50 448 ILE A C 1
ATOM 3380 O O . ILE A 1 448 ? -26.114 -0.338 0.442 1.00 84.50 448 ILE A O 1
ATOM 3384 N N . ARG A 1 449 ? -28.212 -1.137 0.213 1.00 86.06 449 ARG A N 1
ATOM 3385 C CA . ARG A 1 449 ? -27.805 -2.434 -0.333 1.00 86.06 449 ARG A CA 1
ATOM 3386 C C . ARG A 1 449 ? -27.134 -2.258 -1.698 1.00 86.06 449 ARG A C 1
ATOM 3388 O O . ARG A 1 449 ? -26.015 -2.733 -1.875 1.00 86.06 449 ARG A O 1
ATOM 3395 N N . ASP A 1 450 ? -27.720 -1.449 -2.577 1.00 88.56 450 ASP A N 1
ATOM 3396 C CA . ASP A 1 450 ? -27.138 -1.111 -3.880 1.00 88.56 450 ASP A CA 1
ATOM 3397 C C . ASP A 1 450 ? -25.757 -0.450 -3.733 1.00 88.56 450 ASP A C 1
ATOM 3399 O O . ASP A 1 450 ? -24.814 -0.758 -4.469 1.00 88.56 450 ASP A O 1
ATOM 3403 N N . ARG A 1 451 ? -25.591 0.429 -2.733 1.00 90.31 451 ARG A N 1
ATOM 3404 C CA . ARG A 1 451 ? -24.305 1.078 -2.447 1.00 90.31 451 ARG A CA 1
ATOM 3405 C C . ARG A 1 451 ? -23.233 0.086 -2.001 1.00 90.31 451 ARG A C 1
ATOM 3407 O O . ARG A 1 451 ? -22.085 0.197 -2.437 1.00 90.31 451 ARG A O 1
ATOM 3414 N N . VAL A 1 452 ? -23.592 -0.869 -1.145 1.00 90.31 452 VAL A N 1
ATOM 3415 C CA . VAL A 1 452 ? -22.692 -1.934 -0.681 1.00 90.31 452 VAL A CA 1
ATOM 3416 C C . VAL A 1 452 ? -22.314 -2.862 -1.834 1.00 90.31 452 VAL A C 1
ATOM 3418 O O . VAL A 1 452 ? -21.134 -3.182 -2.006 1.00 90.31 452 VAL A O 1
ATOM 3421 N N . ASP A 1 453 ? -23.279 -3.246 -2.665 1.00 90.50 453 ASP A N 1
ATOM 3422 C CA . ASP A 1 453 ? -23.046 -4.115 -3.819 1.00 90.50 453 ASP A CA 1
ATOM 3423 C C . ASP A 1 453 ? -22.145 -3.452 -4.863 1.00 90.50 453 ASP A C 1
ATOM 3425 O O . ASP A 1 453 ? -21.233 -4.094 -5.406 1.00 90.50 453 ASP A O 1
ATOM 3429 N N . LEU A 1 454 ? -22.326 -2.149 -5.090 1.00 93.38 454 LEU A N 1
ATOM 3430 C CA . LEU A 1 454 ? -21.450 -1.348 -5.937 1.00 93.38 454 LEU A CA 1
ATOM 3431 C C . LEU A 1 454 ? -20.026 -1.283 -5.370 1.00 93.38 454 LEU A C 1
ATOM 3433 O O . LEU A 1 454 ? -19.069 -1.564 -6.096 1.00 93.38 454 LEU A O 1
ATOM 3437 N N . ALA A 1 455 ? -19.875 -0.976 -4.078 1.00 92.88 455 ALA A N 1
ATOM 3438 C CA . ALA A 1 455 ? -18.578 -0.941 -3.403 1.00 92.88 455 ALA A CA 1
ATOM 3439 C C . ALA A 1 455 ? -17.841 -2.286 -3.522 1.00 92.88 455 ALA A C 1
ATOM 3441 O O . ALA A 1 455 ? -16.694 -2.346 -3.969 1.00 92.88 455 ALA A O 1
ATOM 3442 N N . ARG A 1 456 ? -18.522 -3.398 -3.228 1.00 92.25 456 ARG A N 1
ATOM 3443 C CA . ARG A 1 456 ? -17.961 -4.752 -3.359 1.00 92.25 456 ARG A CA 1
ATOM 3444 C C . ARG A 1 456 ? -17.572 -5.081 -4.796 1.00 92.25 456 ARG A C 1
ATOM 3446 O O . ARG A 1 456 ? -16.510 -5.660 -5.030 1.00 92.25 456 ARG A O 1
ATOM 3453 N N . SER A 1 457 ? -18.404 -4.705 -5.764 1.00 94.06 457 SER A N 1
ATOM 3454 C CA . SER A 1 457 ? -18.117 -4.913 -7.187 1.00 94.06 457 SER A CA 1
ATOM 3455 C C . SER A 1 457 ? -16.878 -4.140 -7.633 1.00 94.06 457 SER A C 1
ATOM 3457 O O . SER A 1 457 ? -16.014 -4.716 -8.296 1.00 94.06 457 SER A O 1
ATOM 3459 N N . ARG A 1 458 ? -16.725 -2.884 -7.193 1.00 94.62 458 ARG A N 1
ATOM 3460 C CA . ARG A 1 458 ? -15.522 -2.074 -7.433 1.00 94.62 458 ARG A CA 1
ATOM 3461 C C . ARG A 1 458 ? -14.282 -2.677 -6.782 1.00 94.62 458 ARG A C 1
ATOM 3463 O O . ARG A 1 458 ? -13.275 -2.831 -7.467 1.00 94.62 458 ARG A O 1
ATOM 3470 N N . VAL A 1 459 ? -14.345 -3.081 -5.509 1.00 92.25 459 VAL A N 1
ATOM 3471 C CA . VAL A 1 459 ? -13.209 -3.705 -4.798 1.00 92.25 459 VAL A CA 1
ATOM 3472 C C . VAL A 1 459 ? -12.742 -4.972 -5.513 1.00 92.25 459 VAL A C 1
ATOM 3474 O O . VAL A 1 459 ? -11.550 -5.117 -5.794 1.00 92.25 459 VAL A O 1
ATOM 3477 N N . ARG A 1 460 ? -13.675 -5.866 -5.869 1.00 94.19 460 ARG A N 1
ATOM 3478 C CA . ARG A 1 460 ? -13.356 -7.086 -6.627 1.00 94.19 460 ARG A CA 1
ATOM 3479 C C . ARG A 1 460 ? -12.709 -6.755 -7.968 1.00 94.19 460 ARG A C 1
ATOM 3481 O O . ARG A 1 460 ? -11.666 -7.317 -8.298 1.00 94.19 460 ARG A O 1
ATOM 3488 N N . TRP A 1 461 ? -13.295 -5.826 -8.719 1.00 95.94 461 TRP A N 1
ATOM 3489 C CA . TRP A 1 461 ? -12.784 -5.421 -10.025 1.00 95.94 461 TRP A CA 1
ATOM 3490 C C . TRP A 1 461 ? -11.376 -4.811 -9.940 1.00 95.94 461 TRP A C 1
ATOM 3492 O O . TRP A 1 461 ? -10.491 -5.214 -10.692 1.00 95.94 461 TRP A O 1
ATOM 3502 N N . ILE A 1 462 ? -11.114 -3.920 -8.975 1.00 94.06 462 ILE A N 1
ATOM 3503 C CA . ILE A 1 462 ? -9.776 -3.349 -8.734 1.00 94.06 462 ILE A CA 1
ATOM 3504 C C . ILE A 1 462 ? -8.769 -4.455 -8.402 1.00 94.06 462 ILE A C 1
ATOM 3506 O O . ILE A 1 462 ? -7.644 -4.431 -8.906 1.00 94.06 462 ILE A O 1
ATOM 3510 N N . GLY A 1 463 ? -9.164 -5.438 -7.587 1.00 92.19 463 GLY A N 1
ATOM 3511 C CA . GLY A 1 463 ? -8.340 -6.608 -7.279 1.00 92.19 463 GLY A CA 1
ATOM 3512 C C . GLY A 1 463 ? -7.934 -7.386 -8.535 1.00 92.19 463 GLY A C 1
ATOM 3513 O O . GLY A 1 463 ? -6.752 -7.686 -8.722 1.00 92.19 463 GLY A O 1
ATOM 3514 N N . LEU A 1 464 ? -8.886 -7.638 -9.440 1.00 94.62 464 LEU A N 1
ATOM 3515 C CA . LEU A 1 464 ? -8.625 -8.291 -10.730 1.00 94.62 464 LEU A CA 1
ATOM 3516 C C . LEU A 1 464 ? -7.686 -7.455 -11.613 1.00 94.62 464 LEU A C 1
ATOM 3518 O O . LEU A 1 464 ? -6.696 -7.979 -12.125 1.00 94.62 464 LEU A O 1
ATOM 3522 N N . VAL A 1 465 ? -7.921 -6.143 -11.724 1.00 93.50 465 VAL A N 1
ATOM 3523 C CA . VAL A 1 465 ? -7.067 -5.227 -12.503 1.00 93.50 465 VAL A CA 1
ATOM 3524 C C . VAL A 1 465 ? -5.633 -5.207 -11.968 1.00 93.50 465 VAL A C 1
ATOM 3526 O O . VAL A 1 465 ? -4.676 -5.293 -12.742 1.00 93.50 465 VAL A O 1
ATOM 3529 N N . ARG A 1 466 ? -5.454 -5.127 -10.645 1.00 93.00 466 ARG A N 1
ATOM 3530 C CA . ARG A 1 466 ? -4.128 -5.143 -10.006 1.00 93.00 466 ARG A CA 1
ATOM 3531 C C . ARG A 1 466 ? -3.412 -6.476 -10.208 1.00 93.00 466 ARG A C 1
ATOM 3533 O O . ARG A 1 466 ? -2.220 -6.474 -10.518 1.00 93.00 466 ARG A O 1
ATOM 3540 N N . SER A 1 467 ? -4.131 -7.595 -10.116 1.00 92.88 467 SER A N 1
ATOM 3541 C CA . SER A 1 467 ? -3.592 -8.928 -10.413 1.00 92.88 467 SER A CA 1
ATOM 3542 C C . SER A 1 467 ? -3.127 -9.045 -11.870 1.00 92.88 467 SER A C 1
ATOM 3544 O O . SER A 1 467 ? -1.997 -9.467 -12.132 1.00 92.88 467 SER A O 1
ATOM 3546 N N . ALA A 1 468 ? -3.945 -8.599 -12.827 1.00 91.56 468 ALA A N 1
ATOM 3547 C CA . ALA A 1 468 ? -3.587 -8.600 -14.243 1.00 91.56 468 ALA A CA 1
ATOM 3548 C C . ALA A 1 468 ? -2.386 -7.673 -14.536 1.00 91.56 468 ALA A C 1
ATOM 3550 O O . ALA A 1 468 ? -1.482 -8.037 -15.294 1.00 91.56 468 ALA A O 1
ATOM 3551 N N . LEU A 1 469 ? -2.295 -6.513 -13.871 1.00 87.75 469 LEU A N 1
ATOM 3552 C CA . LEU A 1 469 ? -1.120 -5.631 -13.926 1.00 87.75 469 LEU A CA 1
ATOM 3553 C C . LEU A 1 469 ? 0.151 -6.294 -13.380 1.00 87.75 469 LEU A C 1
ATOM 3555 O O . LEU A 1 469 ? 1.219 -6.127 -13.978 1.00 87.75 469 LEU A O 1
ATOM 3559 N N . ALA A 1 470 ? 0.056 -7.015 -12.261 1.00 87.88 470 ALA A N 1
ATOM 3560 C CA . ALA A 1 470 ? 1.182 -7.720 -11.652 1.00 87.88 470 ALA A CA 1
ATOM 3561 C C . ALA A 1 470 ? 1.706 -8.832 -12.574 1.00 87.88 470 ALA A C 1
ATOM 3563 O O . ALA A 1 470 ? 2.909 -8.918 -12.823 1.00 87.88 470 ALA A O 1
ATOM 3564 N N . ARG A 1 471 ? 0.793 -9.606 -13.176 1.00 89.25 471 ARG A N 1
ATOM 3565 C CA . ARG A 1 471 ? 1.107 -10.649 -14.168 1.00 89.25 471 ARG A CA 1
ATOM 3566 C C . ARG A 1 471 ? 1.514 -10.106 -15.540 1.00 89.25 471 ARG A C 1
ATOM 3568 O O . ARG A 1 471 ? 1.955 -10.876 -16.388 1.00 89.25 471 ARG A O 1
ATOM 3575 N N . ARG A 1 472 ? 1.406 -8.789 -15.758 1.00 85.44 472 ARG A N 1
ATOM 3576 C CA . ARG A 1 472 ? 1.624 -8.118 -17.053 1.00 85.44 472 ARG A CA 1
ATOM 3577 C C . ARG A 1 472 ? 0.714 -8.664 -18.163 1.00 85.44 472 ARG A C 1
ATOM 3579 O O . ARG A 1 472 ? 1.092 -8.659 -19.335 1.00 85.44 472 ARG A O 1
ATOM 3586 N N . ASP A 1 473 ? -0.493 -9.094 -17.804 1.00 88.00 473 ASP A N 1
ATOM 3587 C CA . ASP A 1 473 ? -1.470 -9.647 -18.737 1.00 88.00 473 ASP A CA 1
ATOM 3588 C C . ASP A 1 473 ? -2.293 -8.529 -19.390 1.00 88.00 473 ASP A C 1
ATOM 3590 O O . ASP A 1 473 ? -3.356 -8.122 -18.926 1.00 88.00 473 ASP A O 1
ATOM 3594 N N . ALA A 1 474 ? -1.773 -7.992 -20.492 1.00 88.62 474 ALA A N 1
ATOM 3595 C CA . ALA A 1 474 ? -2.457 -6.946 -21.245 1.00 88.62 474 ALA A CA 1
ATOM 3596 C C . ALA A 1 474 ? -3.745 -7.424 -21.951 1.00 88.62 474 ALA A C 1
ATOM 3598 O O . ALA A 1 474 ? -4.532 -6.579 -22.374 1.00 88.62 474 ALA A O 1
ATOM 3599 N N . GLY A 1 475 ? -3.953 -8.738 -22.114 1.00 88.00 475 GLY A N 1
ATOM 3600 C CA . GLY A 1 475 ? -5.191 -9.282 -22.676 1.00 88.00 475 GLY A CA 1
ATOM 3601 C C . GLY A 1 475 ? -6.322 -9.197 -21.659 1.00 88.00 475 GLY A C 1
ATOM 3602 O O . GLY A 1 475 ? -7.349 -8.583 -21.929 1.00 88.00 475 GLY A O 1
ATOM 3603 N N . GLU A 1 476 ? -6.079 -9.710 -20.458 1.00 91.19 476 GLU A N 1
ATOM 3604 C CA . GLU A 1 476 ? -7.038 -9.643 -19.355 1.00 91.19 476 GLU A CA 1
ATOM 3605 C C . GLU A 1 476 ? -7.330 -8.201 -18.923 1.00 91.19 476 GLU A C 1
ATOM 3607 O O . GLU A 1 476 ? -8.484 -7.847 -18.693 1.00 91.19 476 GLU A O 1
ATOM 3612 N N . LEU A 1 477 ? -6.315 -7.324 -18.906 1.00 92.56 477 LEU A N 1
ATOM 3613 C CA . LEU A 1 477 ? -6.528 -5.894 -18.654 1.00 92.56 477 LEU A CA 1
ATOM 3614 C C . LEU A 1 477 ? -7.482 -5.253 -19.662 1.00 92.56 477 LEU A C 1
ATOM 3616 O O . LEU A 1 477 ? -8.237 -4.364 -19.288 1.00 92.56 477 LEU A O 1
ATOM 3620 N N . ARG A 1 478 ? -7.447 -5.669 -20.932 1.00 90.94 478 ARG A N 1
ATOM 3621 C CA . ARG A 1 478 ? -8.362 -5.148 -21.950 1.00 90.94 478 ARG A CA 1
ATOM 3622 C C . ARG A 1 478 ? -9.790 -5.604 -21.675 1.00 90.94 478 ARG A C 1
ATOM 3624 O O . ARG A 1 478 ? -10.675 -4.760 -21.707 1.00 90.94 478 ARG A O 1
ATOM 3631 N N . GLU A 1 479 ? -9.992 -6.890 -21.394 1.00 92.31 479 GLU A N 1
ATOM 3632 C CA . GLU A 1 479 ? -11.314 -7.455 -21.084 1.00 92.31 479 GLU A CA 1
ATOM 3633 C C . GLU A 1 479 ? -11.942 -6.776 -19.860 1.00 92.31 479 GLU A C 1
ATOM 3635 O O . GLU A 1 479 ? -13.081 -6.321 -19.917 1.00 92.31 479 GLU A O 1
ATOM 3640 N N . LEU A 1 480 ? -11.167 -6.595 -18.785 1.00 92.81 480 LEU A N 1
ATOM 3641 C CA . LEU A 1 480 ? -11.629 -5.927 -17.564 1.00 92.81 480 LEU A CA 1
ATOM 3642 C C . LEU A 1 480 ? -12.030 -4.459 -17.779 1.00 92.81 480 LEU A C 1
ATOM 3644 O O . LEU A 1 480 ? -12.781 -3.914 -16.975 1.00 92.81 480 LEU A O 1
ATOM 3648 N N . LEU A 1 481 ? -11.537 -3.801 -18.831 1.00 90.06 481 LEU A N 1
ATOM 3649 C CA . LEU A 1 481 ? -11.841 -2.398 -19.135 1.00 90.06 481 LEU A CA 1
ATOM 3650 C C . LEU A 1 481 ? -13.015 -2.217 -20.106 1.00 90.06 481 LEU A C 1
ATOM 3652 O O . LEU A 1 481 ? -13.361 -1.071 -20.387 1.00 90.06 481 LEU A O 1
ATOM 3656 N N . ILE A 1 482 ? -13.602 -3.296 -20.637 1.00 91.94 482 ILE A N 1
ATOM 3657 C CA . ILE A 1 482 ? -14.748 -3.204 -21.557 1.00 91.94 482 ILE A CA 1
ATOM 3658 C C . ILE A 1 482 ? -15.984 -2.687 -20.821 1.00 91.94 482 ILE A C 1
ATOM 3660 O O . ILE A 1 482 ? -16.653 -1.786 -21.320 1.00 91.94 482 ILE A O 1
ATOM 3664 N N . ASP A 1 483 ? -16.257 -3.245 -19.643 1.00 90.38 483 ASP A N 1
ATOM 3665 C CA . ASP A 1 483 ? -17.423 -2.912 -18.826 1.00 90.38 483 ASP A CA 1
ATOM 3666 C C . ASP A 1 483 ? -17.011 -2.810 -17.347 1.00 90.38 483 ASP A C 1
ATOM 3668 O O . ASP A 1 483 ? -17.185 -3.754 -16.570 1.00 90.38 483 ASP A O 1
ATOM 3672 N N . PRO A 1 484 ? -16.330 -1.716 -16.951 1.00 92.38 484 PRO A N 1
ATOM 3673 C CA . PRO A 1 484 ? -15.972 -1.512 -15.559 1.00 92.38 484 PRO A CA 1
ATOM 3674 C C . PRO A 1 484 ? -17.233 -1.207 -14.735 1.00 92.38 484 PRO A C 1
ATOM 3676 O O . PRO A 1 484 ? -18.136 -0.528 -15.230 1.00 92.38 484 PRO A O 1
ATOM 3679 N N . PRO A 1 485 ? -17.284 -1.615 -13.453 1.00 93.75 485 PRO A N 1
ATOM 3680 C CA . PRO A 1 485 ? -18.352 -1.172 -12.567 1.00 93.75 485 PRO A CA 1
ATOM 3681 C C . PRO A 1 485 ? -18.381 0.359 -12.531 1.00 93.75 485 PRO A C 1
ATOM 3683 O O . PRO A 1 485 ? -17.326 1.001 -12.580 1.00 93.75 485 PRO A O 1
ATOM 3686 N N . GLU A 1 486 ? -19.580 0.939 -12.438 1.00 92.19 486 GLU A N 1
ATOM 3687 C CA . GLU A 1 486 ? -19.781 2.392 -12.410 1.00 92.19 486 GLU A CA 1
ATOM 3688 C C . GLU A 1 486 ? -18.800 3.039 -11.430 1.00 92.19 486 GLU A C 1
ATOM 3690 O O . GLU A 1 486 ? -18.701 2.586 -10.297 1.00 92.19 486 GLU A O 1
ATOM 3695 N N . GLY A 1 487 ? -18.050 4.072 -11.819 1.00 89.12 487 GLY A N 1
ATOM 3696 C CA . GLY A 1 487 ? -17.093 4.750 -10.930 1.00 89.12 487 GLY A CA 1
ATOM 3697 C C . GLY A 1 487 ? -15.817 3.957 -10.580 1.00 89.12 487 GLY A C 1
ATOM 3698 O O . GLY A 1 487 ? -14.988 4.429 -9.803 1.00 89.12 487 GLY A O 1
ATOM 3699 N N . GLY A 1 488 ? -15.645 2.732 -11.090 1.00 88.12 488 GLY A N 1
ATOM 3700 C CA . GLY A 1 488 ? -14.504 1.871 -10.767 1.00 88.12 488 GLY A CA 1
ATOM 3701 C C . GLY A 1 488 ? -13.179 2.377 -11.343 1.00 88.12 488 GLY A C 1
ATOM 3702 O O . GLY A 1 488 ? -12.138 2.296 -10.688 1.00 88.12 488 GLY A O 1
ATOM 3703 N N . ALA A 1 489 ? -13.199 2.960 -12.544 1.00 87.00 489 ALA A N 1
ATOM 3704 C CA . ALA A 1 489 ? -11.999 3.487 -13.198 1.00 87.00 489 ALA A CA 1
ATOM 3705 C C . ALA A 1 489 ? -11.422 4.725 -12.479 1.00 87.00 489 ALA A C 1
ATOM 3707 O O . ALA A 1 489 ? -10.218 4.996 -12.554 1.00 87.00 489 ALA A O 1
ATOM 3708 N N . GLU A 1 490 ? -12.263 5.474 -11.770 1.00 88.94 490 GLU A N 1
ATOM 3709 C CA . GLU A 1 490 ? -11.912 6.633 -10.953 1.00 88.94 490 GLU A CA 1
ATOM 3710 C C . GLU A 1 490 ? -11.161 6.231 -9.680 1.00 88.94 490 GLU A C 1
ATOM 3712 O O . GLU A 1 490 ? -10.309 6.992 -9.221 1.00 88.94 490 GLU A O 1
ATOM 3717 N N . ARG A 1 491 ? -11.412 5.021 -9.159 1.00 86.62 491 ARG A N 1
ATOM 3718 C CA . ARG A 1 491 ? -10.721 4.457 -7.986 1.00 86.62 491 ARG A CA 1
ATOM 3719 C C . ARG A 1 491 ? -9.290 4.002 -8.279 1.00 86.62 491 ARG A C 1
ATOM 3721 O O . ARG A 1 491 ? -8.509 3.791 -7.354 1.00 86.62 491 ARG A O 1
ATOM 3728 N N . LEU A 1 492 ? -8.924 3.857 -9.553 1.00 88.44 492 LEU A N 1
ATOM 3729 C CA . LEU A 1 492 ? -7.547 3.574 -9.950 1.00 88.44 492 LEU A CA 1
ATOM 3730 C C . LEU A 1 492 ? -6.690 4.840 -9.858 1.00 88.44 492 LEU A C 1
ATOM 3732 O O . LEU A 1 492 ? -7.021 5.900 -10.401 1.00 88.44 492 LEU A O 1
ATOM 3736 N N . SER A 1 493 ? -5.514 4.709 -9.252 1.00 88.00 493 SER A N 1
ATOM 3737 C CA . SER A 1 493 ? -4.544 5.797 -9.165 1.00 88.00 493 SER A CA 1
ATOM 3738 C C . SER A 1 493 ? -4.053 6.233 -10.557 1.00 88.00 493 SER A C 1
ATOM 3740 O O . SER A 1 493 ? -4.070 5.482 -11.541 1.00 88.00 493 SER A O 1
ATOM 3742 N N . ALA A 1 494 ? -3.579 7.478 -10.680 1.00 85.12 494 ALA A N 1
ATOM 3743 C CA . ALA A 1 494 ? -3.007 7.967 -11.939 1.00 85.12 494 ALA A CA 1
ATOM 3744 C C . ALA A 1 494 ? -1.819 7.111 -12.453 1.00 85.12 494 ALA A C 1
ATOM 3746 O O . ALA A 1 494 ? -1.763 6.856 -13.663 1.00 85.12 494 ALA A O 1
ATOM 3747 N N . PRO A 1 495 ? -0.905 6.613 -11.592 1.00 85.62 495 PRO A N 1
ATOM 3748 C CA . PRO A 1 495 ? 0.132 5.669 -12.004 1.00 85.62 495 PRO A CA 1
ATOM 3749 C C . PRO A 1 495 ? -0.419 4.335 -12.521 1.00 85.62 495 PRO A C 1
ATOM 3751 O O . PRO A 1 495 ? 0.060 3.854 -13.548 1.00 85.62 495 PRO A O 1
ATOM 3754 N N . GLU A 1 496 ? -1.431 3.752 -11.870 1.00 87.94 496 GLU A N 1
ATOM 3755 C CA . GLU A 1 496 ? -2.063 2.503 -12.327 1.00 87.94 496 GLU A CA 1
ATOM 3756 C C . GLU A 1 496 ? -2.687 2.686 -13.709 1.00 87.94 496 GLU A C 1
ATOM 3758 O O . GLU A 1 496 ? -2.360 1.939 -14.629 1.00 87.94 496 GLU A O 1
ATOM 3763 N N . ARG A 1 497 ? -3.479 3.747 -13.911 1.00 88.44 497 ARG A N 1
ATOM 3764 C CA . ARG A 1 497 ? -4.076 4.062 -15.221 1.00 88.44 497 ARG A CA 1
ATOM 3765 C C . ARG A 1 497 ? -3.024 4.238 -16.317 1.00 88.44 497 ARG A C 1
ATOM 3767 O O . ARG A 1 497 ? -3.207 3.761 -17.438 1.00 88.44 497 ARG A O 1
ATOM 3774 N N . ARG A 1 498 ? -1.889 4.872 -15.998 1.00 86.62 498 ARG A N 1
ATOM 3775 C CA . ARG A 1 498 ? -0.756 5.005 -16.928 1.00 86.62 498 ARG A CA 1
ATOM 3776 C C . ARG A 1 498 ? -0.126 3.649 -17.249 1.00 86.62 498 ARG A C 1
ATOM 3778 O O . ARG A 1 498 ? 0.149 3.378 -18.414 1.00 86.62 498 ARG A O 1
ATOM 3785 N N . ARG A 1 499 ? 0.092 2.795 -16.245 1.00 87.31 499 ARG A N 1
ATOM 3786 C CA . ARG A 1 499 ? 0.653 1.445 -16.429 1.00 87.31 499 ARG A CA 1
ATOM 3787 C C . ARG A 1 499 ? -0.261 0.562 -17.272 1.00 87.31 499 ARG A C 1
ATOM 3789 O O . ARG A 1 499 ? 0.240 -0.109 -18.167 1.00 87.31 499 ARG A O 1
ATOM 3796 N N . ILE A 1 500 ? -1.571 0.606 -17.028 1.00 88.69 500 ILE A N 1
ATOM 3797 C CA . ILE A 1 500 ? -2.589 -0.104 -17.813 1.00 88.69 500 ILE A CA 1
ATOM 3798 C C . ILE A 1 500 ? -2.496 0.312 -19.280 1.00 88.69 500 ILE A C 1
ATOM 3800 O O . ILE A 1 500 ? -2.293 -0.538 -20.148 1.00 88.69 500 ILE A O 1
ATOM 3804 N N . ARG A 1 501 ? -2.554 1.625 -19.547 1.00 88.94 501 ARG A N 1
ATOM 3805 C CA . ARG A 1 501 ? -2.460 2.176 -20.903 1.00 88.94 501 ARG A CA 1
ATOM 3806 C C . ARG A 1 501 ? -1.184 1.723 -21.609 1.00 88.94 501 ARG A C 1
ATOM 3808 O O . ARG A 1 501 ? -1.265 1.178 -22.702 1.00 88.94 501 ARG A O 1
ATOM 3815 N N . LEU A 1 502 ? -0.028 1.869 -20.957 1.00 87.88 502 LEU A N 1
ATOM 3816 C CA . LEU A 1 502 ? 1.258 1.442 -21.515 1.00 87.88 502 LEU A CA 1
ATOM 3817 C C . LEU A 1 502 ? 1.305 -0.068 -21.789 1.00 87.88 502 LEU A C 1
ATOM 3819 O O . LEU A 1 502 ? 1.877 -0.486 -22.790 1.00 87.88 502 LEU A O 1
ATOM 3823 N N . SER A 1 503 ? 0.719 -0.898 -20.922 1.00 88.62 503 SER A N 1
ATOM 3824 C CA . SER A 1 503 ? 0.676 -2.352 -21.125 1.00 88.62 503 SER A CA 1
ATOM 3825 C C . SER A 1 503 ? -0.141 -2.721 -22.369 1.00 88.62 503 SER A C 1
ATOM 3827 O O . SER A 1 503 ? 0.299 -3.527 -23.191 1.00 88.62 503 SER A O 1
ATOM 3829 N N . ILE A 1 504 ? -1.298 -2.075 -22.544 1.00 87.81 504 ILE A N 1
ATOM 3830 C CA . ILE A 1 504 ? -2.182 -2.264 -23.701 1.00 87.81 504 ILE A CA 1
ATOM 3831 C C . ILE A 1 504 ? -1.516 -1.749 -24.985 1.00 87.81 504 ILE A C 1
ATOM 3833 O O . ILE A 1 504 ? -1.485 -2.467 -25.983 1.00 87.81 504 ILE A O 1
ATOM 3837 N N . GLU A 1 505 ? -0.922 -0.553 -24.955 1.00 87.88 505 GLU A N 1
ATOM 3838 C CA . GLU A 1 505 ? -0.194 0.033 -26.091 1.00 87.88 505 GLU A CA 1
ATOM 3839 C C . GLU A 1 505 ? 0.986 -0.842 -26.534 1.00 87.88 505 GLU A C 1
ATOM 3841 O O . GLU A 1 505 ? 1.172 -1.066 -27.729 1.00 87.88 505 GLU A O 1
ATOM 3846 N N . ARG A 1 506 ? 1.752 -1.403 -25.588 1.00 88.50 506 ARG A N 1
ATOM 3847 C CA . ARG A 1 506 ? 2.853 -2.334 -25.889 1.00 88.50 506 ARG A CA 1
ATOM 3848 C C . ARG A 1 506 ? 2.364 -3.600 -26.577 1.00 88.50 506 ARG A C 1
ATOM 3850 O O . ARG A 1 506 ? 2.962 -4.017 -27.565 1.00 88.50 506 ARG A O 1
ATOM 3857 N N . ARG A 1 507 ? 1.278 -4.202 -26.080 1.00 88.00 507 ARG A N 1
ATOM 3858 C CA . ARG A 1 507 ? 0.671 -5.384 -26.709 1.00 88.00 507 ARG A CA 1
ATOM 3859 C C . ARG A 1 507 ? 0.188 -5.065 -28.121 1.00 88.00 507 ARG A C 1
ATOM 3861 O O . ARG A 1 507 ? 0.458 -5.843 -29.029 1.00 88.00 507 ARG A O 1
ATOM 3868 N N . HIS A 1 508 ? -0.487 -3.932 -28.304 1.00 88.00 508 HIS A N 1
ATOM 3869 C CA . HIS A 1 508 ? -0.937 -3.483 -29.619 1.00 88.00 508 HIS A CA 1
ATOM 3870 C C . HIS A 1 508 ? 0.225 -3.275 -30.586 1.00 88.00 508 HIS A C 1
ATOM 3872 O O . HIS A 1 508 ? 0.179 -3.803 -31.687 1.00 88.00 508 HIS A O 1
ATOM 3878 N N . ALA A 1 509 ? 1.293 -2.591 -30.170 1.00 87.31 509 ALA A N 1
ATOM 3879 C CA . ALA A 1 509 ? 2.457 -2.377 -31.025 1.00 87.31 509 ALA A CA 1
ATOM 3880 C C . ALA A 1 509 ? 3.125 -3.698 -31.451 1.00 87.31 509 ALA A C 1
ATOM 3882 O O . ALA A 1 509 ? 3.542 -3.830 -32.599 1.00 87.31 509 ALA A O 1
ATOM 3883 N N . LEU A 1 510 ? 3.196 -4.689 -30.555 1.00 88.00 510 LEU A N 1
ATOM 3884 C CA . LEU A 1 510 ? 3.717 -6.020 -30.885 1.00 88.00 510 LEU A CA 1
ATOM 3885 C C . LEU A 1 510 ? 2.783 -6.803 -31.819 1.00 88.00 510 LEU A C 1
ATOM 3887 O O . LEU A 1 510 ? 3.268 -7.482 -32.718 1.00 88.00 510 LEU A O 1
ATOM 3891 N N . ALA A 1 511 ? 1.465 -6.699 -31.633 1.00 87.38 511 ALA A N 1
ATOM 3892 C CA . ALA A 1 511 ? 0.484 -7.330 -32.516 1.00 87.38 511 ALA A CA 1
ATOM 3893 C C . ALA A 1 511 ? 0.481 -6.697 -33.919 1.00 87.38 511 ALA A C 1
ATOM 3895 O O . ALA A 1 511 ? 0.443 -7.418 -34.914 1.00 87.38 511 ALA A O 1
ATOM 3896 N N . ASP A 1 512 ? 0.583 -5.367 -33.997 1.00 88.44 512 ASP A N 1
ATOM 3897 C CA . ASP A 1 512 ? 0.757 -4.625 -35.248 1.00 88.44 512 ASP A CA 1
ATOM 3898 C C . ASP A 1 512 ? 2.039 -5.095 -35.959 1.00 88.44 512 ASP A C 1
ATOM 3900 O O . ASP A 1 512 ? 2.005 -5.414 -37.146 1.00 88.44 512 ASP A O 1
ATOM 3904 N N . LEU A 1 513 ? 3.159 -5.205 -35.232 1.00 86.94 513 LEU A N 1
ATOM 3905 C CA . LEU A 1 513 ? 4.429 -5.688 -35.780 1.00 86.94 513 LEU A CA 1
ATOM 3906 C C . LEU A 1 513 ? 4.321 -7.128 -36.312 1.00 86.94 513 LEU A C 1
ATOM 3908 O O . LEU A 1 513 ? 4.753 -7.384 -37.433 1.00 86.94 513 LEU A O 1
ATOM 3912 N N . ASP A 1 514 ? 3.717 -8.053 -35.557 1.00 86.94 514 ASP A N 1
ATOM 3913 C CA . ASP A 1 514 ? 3.500 -9.439 -36.007 1.00 86.94 514 ASP A CA 1
ATOM 3914 C C . ASP A 1 514 ? 2.609 -9.507 -37.258 1.00 86.94 514 ASP A C 1
ATOM 3916 O O . ASP A 1 514 ? 2.849 -10.306 -38.165 1.00 86.94 514 ASP A O 1
ATOM 3920 N N . SER A 1 515 ? 1.595 -8.641 -37.343 1.00 87.19 515 SER A N 1
ATOM 3921 C CA . SER A 1 515 ? 0.738 -8.546 -38.524 1.00 87.19 515 SER A CA 1
ATOM 3922 C C . SER A 1 515 ? 1.504 -8.044 -39.747 1.00 87.19 515 SER A C 1
ATOM 3924 O O . SER A 1 515 ? 1.317 -8.574 -40.840 1.00 87.19 515 SER A O 1
ATOM 3926 N N . VAL A 1 516 ? 2.356 -7.031 -39.584 1.00 88.62 516 VAL A N 1
ATOM 3927 C CA . VAL A 1 516 ? 3.081 -6.401 -40.696 1.00 88.62 516 VAL A CA 1
ATOM 3928 C C . VAL A 1 516 ? 4.258 -7.260 -41.171 1.00 88.62 516 VAL A C 1
ATOM 3930 O O . VAL A 1 516 ? 4.493 -7.344 -42.369 1.00 88.62 516 VAL A O 1
ATOM 3933 N N . ILE A 1 517 ? 4.929 -7.993 -40.274 1.00 84.44 517 ILE A N 1
ATOM 3934 C CA . ILE A 1 517 ? 6.014 -8.942 -40.610 1.00 84.44 517 ILE A CA 1
ATOM 3935 C C . ILE A 1 517 ? 5.536 -10.130 -41.464 1.00 84.44 517 ILE A C 1
ATOM 3937 O O . ILE A 1 517 ? 6.347 -10.844 -42.060 1.00 84.44 517 ILE A O 1
ATOM 3941 N N . LYS A 1 518 ? 4.225 -10.391 -41.514 1.00 82.56 518 LYS A N 1
ATOM 3942 C CA . LYS A 1 518 ? 3.647 -11.386 -42.431 1.00 82.56 518 LYS A CA 1
ATOM 3943 C C . LYS A 1 518 ? 3.564 -10.873 -43.872 1.00 82.56 518 LYS A C 1
ATOM 3945 O O . LYS A 1 518 ? 3.413 -11.695 -44.771 1.00 82.56 518 LYS A O 1
ATOM 3950 N N . GLY A 1 519 ? 3.648 -9.560 -44.082 1.00 77.38 519 GLY A N 1
ATOM 3951 C CA . GLY A 1 519 ? 3.806 -8.941 -45.396 1.00 77.38 519 GLY A CA 1
ATOM 3952 C C . GLY A 1 519 ? 5.279 -8.722 -45.760 1.00 77.38 519 GLY A C 1
ATOM 3953 O O . GLY A 1 519 ? 6.156 -8.817 -44.908 1.00 77.38 519 GLY A O 1
ATOM 3954 N N . ASP A 1 520 ? 5.529 -8.398 -47.030 1.00 70.38 520 ASP A N 1
ATOM 3955 C CA . ASP A 1 520 ? 6.867 -8.134 -47.598 1.00 70.38 520 ASP A CA 1
ATOM 3956 C C . ASP A 1 520 ? 7.158 -6.621 -47.764 1.00 70.38 520 ASP A C 1
ATOM 3958 O O . ASP A 1 520 ? 7.951 -6.207 -48.607 1.00 70.38 520 ASP A O 1
ATOM 3962 N N . ASP A 1 521 ? 6.501 -5.765 -46.973 1.00 81.81 521 ASP A N 1
ATOM 3963 C CA . ASP A 1 521 ? 6.702 -4.309 -47.007 1.00 81.81 521 ASP A CA 1
ATOM 3964 C C . ASP A 1 521 ? 7.692 -3.861 -45.920 1.00 81.81 521 ASP A C 1
ATOM 3966 O O . ASP A 1 521 ? 7.325 -3.609 -44.767 1.00 81.81 521 ASP A O 1
ATOM 3970 N N . ASP A 1 522 ? 8.964 -3.736 -46.307 1.00 80.44 522 ASP A N 1
ATOM 3971 C CA . ASP A 1 522 ? 10.051 -3.272 -45.439 1.00 80.44 522 ASP A CA 1
ATOM 3972 C C . ASP A 1 522 ? 9.746 -1.911 -44.776 1.00 80.44 522 ASP A C 1
ATOM 3974 O O . ASP A 1 522 ? 10.103 -1.694 -43.615 1.00 80.44 522 ASP A O 1
ATOM 3978 N N . GLY A 1 523 ? 9.072 -0.992 -45.479 1.00 77.50 523 GLY A N 1
ATOM 3979 C CA . GLY A 1 523 ? 8.750 0.341 -44.966 1.00 77.50 523 GLY A CA 1
ATOM 3980 C C . GLY A 1 523 ? 7.696 0.293 -43.860 1.00 77.50 523 GLY A C 1
ATOM 3981 O O . GLY A 1 523 ? 7.851 0.928 -42.810 1.00 77.50 523 GLY A O 1
ATOM 3982 N N . ALA A 1 524 ? 6.656 -0.519 -44.052 1.00 82.50 524 ALA A N 1
ATOM 3983 C CA . ALA A 1 524 ? 5.646 -0.765 -43.028 1.00 82.50 524 ALA A CA 1
ATOM 3984 C C . ALA A 1 524 ? 6.251 -1.446 -41.785 1.00 82.50 524 ALA A C 1
ATOM 3986 O O . ALA A 1 524 ? 5.901 -1.085 -40.656 1.00 82.50 524 ALA A O 1
ATOM 3987 N N . ILE A 1 525 ? 7.189 -2.385 -41.972 1.00 84.56 525 ILE A N 1
ATOM 3988 C CA . ILE A 1 525 ? 7.892 -3.065 -40.871 1.00 84.56 525 ILE A CA 1
ATOM 3989 C C . ILE A 1 525 ? 8.704 -2.057 -40.047 1.00 84.56 525 ILE A C 1
ATOM 3991 O O . ILE A 1 525 ? 8.589 -2.041 -38.820 1.00 84.56 525 ILE A O 1
ATOM 3995 N N . VAL A 1 526 ? 9.471 -1.168 -40.689 1.00 80.94 526 VAL A N 1
ATOM 3996 C CA . VAL A 1 526 ? 10.234 -0.111 -39.994 1.00 80.94 526 VAL A CA 1
ATOM 3997 C C . VAL A 1 526 ? 9.304 0.845 -39.238 1.00 80.94 526 VAL A C 1
ATOM 3999 O O . VAL A 1 526 ? 9.566 1.188 -38.083 1.00 80.94 526 VAL A O 1
ATOM 4002 N N . ALA A 1 527 ? 8.170 1.234 -39.828 1.00 80.50 527 ALA A N 1
ATOM 4003 C CA . ALA A 1 527 ? 7.184 2.076 -39.151 1.00 80.50 527 ALA A CA 1
ATOM 4004 C C . ALA A 1 527 ? 6.578 1.396 -37.904 1.00 80.50 527 ALA A C 1
ATOM 4006 O O . ALA A 1 527 ? 6.389 2.049 -36.868 1.00 80.50 527 ALA A O 1
ATOM 4007 N N . ALA A 1 528 ? 6.306 0.089 -37.978 1.00 84.31 528 ALA A N 1
ATOM 4008 C CA . ALA A 1 528 ? 5.840 -0.709 -36.846 1.00 84.31 528 ALA A CA 1
ATOM 4009 C C . ALA A 1 528 ? 6.923 -0.856 -35.759 1.00 84.31 528 ALA A C 1
ATOM 4011 O O . ALA A 1 528 ? 6.623 -0.702 -34.574 1.00 84.31 528 ALA A O 1
ATOM 4012 N N . LEU A 1 529 ? 8.190 -1.051 -36.141 1.00 82.25 529 LEU A N 1
ATOM 4013 C CA . LEU A 1 529 ? 9.328 -1.098 -35.214 1.00 82.25 529 LEU A CA 1
ATOM 4014 C C . LEU A 1 529 ? 9.517 0.220 -34.458 1.00 82.25 529 LEU A C 1
ATOM 4016 O O . LEU A 1 529 ? 9.611 0.206 -33.233 1.00 82.25 529 LEU A O 1
ATOM 4020 N N . ASN A 1 530 ? 9.446 1.360 -35.149 1.00 80.81 530 ASN A N 1
ATOM 4021 C CA . ASN A 1 530 ? 9.501 2.683 -34.516 1.00 80.81 530 ASN A CA 1
ATOM 4022 C C . ASN A 1 530 ? 8.364 2.884 -33.499 1.00 80.81 530 ASN A C 1
ATOM 4024 O O . ASN A 1 530 ? 8.510 3.592 -32.501 1.00 80.81 530 ASN A O 1
ATOM 4028 N N . ARG A 1 531 ? 7.193 2.276 -33.738 1.00 81.56 531 ARG A N 1
ATOM 4029 C CA . ARG A 1 531 ? 6.076 2.293 -32.783 1.00 81.56 531 ARG A CA 1
ATOM 4030 C C . ARG A 1 531 ? 6.371 1.418 -31.563 1.00 81.56 531 ARG A C 1
ATOM 4032 O O . ARG A 1 531 ? 6.135 1.885 -30.452 1.00 81.56 531 ARG A O 1
ATOM 4039 N N . VAL A 1 532 ? 6.901 0.208 -31.761 1.00 83.31 532 VAL A N 1
ATOM 4040 C CA . VAL A 1 532 ? 7.339 -0.717 -30.695 1.00 83.31 532 VAL A CA 1
ATOM 4041 C C . VAL A 1 532 ? 8.406 -0.075 -29.805 1.00 83.31 532 VAL A C 1
ATOM 4043 O O . VAL A 1 532 ? 8.291 -0.134 -28.579 1.00 83.31 532 VAL A O 1
ATOM 4046 N N . GLU A 1 533 ? 9.385 0.602 -30.404 1.00 80.50 533 GLU A N 1
ATOM 4047 C CA . GLU A 1 533 ? 10.434 1.333 -29.689 1.00 80.50 533 GLU A CA 1
ATOM 4048 C C . GLU A 1 533 ? 9.854 2.481 -28.851 1.00 80.50 533 GLU A C 1
ATOM 4050 O O . GLU A 1 533 ? 10.119 2.567 -27.652 1.00 80.50 533 GLU A O 1
ATOM 4055 N N . ARG A 1 534 ? 8.980 3.312 -29.439 1.00 79.44 534 ARG A N 1
ATOM 4056 C CA . ARG A 1 534 ? 8.365 4.466 -28.756 1.00 79.44 534 ARG A CA 1
ATOM 4057 C C . ARG A 1 534 ? 7.595 4.083 -27.491 1.00 79.44 534 ARG A C 1
ATOM 4059 O O . ARG A 1 534 ? 7.605 4.832 -26.518 1.00 79.44 534 ARG A O 1
ATOM 4066 N N . VAL A 1 535 ? 6.922 2.931 -27.497 1.00 82.12 535 VAL A N 1
ATOM 4067 C CA . VAL A 1 535 ? 6.174 2.419 -26.330 1.00 82.12 535 VAL A CA 1
ATOM 4068 C C . VAL A 1 535 ? 7.044 1.561 -25.394 1.00 82.12 535 VAL A C 1
ATOM 4070 O O . VAL A 1 535 ? 6.588 1.120 -24.331 1.00 82.12 535 VAL A O 1
ATOM 4073 N N . GLY A 1 536 ? 8.306 1.316 -25.762 1.00 82.00 536 GLY A N 1
ATOM 4074 C CA . GLY A 1 536 ? 9.258 0.500 -25.011 1.00 82.00 536 GLY A CA 1
ATOM 4075 C C . GLY A 1 536 ? 8.852 -0.972 -24.911 1.00 82.00 536 GLY A C 1
ATOM 4076 O O . GLY A 1 536 ? 9.062 -1.597 -23.868 1.00 82.00 536 GLY A O 1
ATOM 4077 N N . ALA A 1 537 ? 8.199 -1.513 -25.942 1.00 80.62 537 ALA A N 1
ATOM 4078 C CA . ALA A 1 537 ? 7.870 -2.933 -26.017 1.00 80.62 537 ALA A CA 1
ATOM 4079 C C . ALA A 1 537 ? 9.118 -3.760 -26.372 1.00 80.62 537 ALA A C 1
ATOM 4081 O O . ALA A 1 537 ? 10.006 -3.299 -27.083 1.00 80.62 537 ALA A O 1
ATOM 4082 N N . ARG A 1 538 ? 9.193 -4.997 -25.865 1.00 82.19 538 ARG A N 1
ATOM 4083 C CA . ARG A 1 538 ? 10.294 -5.926 -26.157 1.00 82.19 538 ARG A CA 1
ATOM 4084 C C . ARG A 1 538 ? 9.802 -7.034 -27.075 1.00 82.19 538 ARG A C 1
ATOM 4086 O O . ARG A 1 538 ? 8.782 -7.653 -26.792 1.00 82.19 538 ARG A O 1
ATOM 4093 N N . ILE A 1 539 ? 10.552 -7.295 -28.139 1.00 78.75 539 ILE A N 1
ATOM 4094 C CA . ILE A 1 539 ? 10.320 -8.432 -29.029 1.00 78.75 539 ILE A CA 1
ATOM 4095 C C . ILE A 1 539 ? 10.940 -9.656 -28.353 1.00 78.75 539 ILE A C 1
ATOM 4097 O O . ILE A 1 539 ? 12.148 -9.695 -28.134 1.00 78.75 539 ILE A O 1
ATOM 4101 N N . SER A 1 540 ? 10.111 -10.621 -27.961 1.00 75.00 540 SER A N 1
ATOM 4102 C CA . SER A 1 540 ? 10.569 -11.834 -27.265 1.00 75.00 540 SER A CA 1
ATOM 4103 C C . SER A 1 540 ? 10.631 -13.064 -28.165 1.00 75.00 540 SER A C 1
ATOM 4105 O O . SER A 1 540 ? 11.293 -14.029 -27.802 1.00 75.00 540 SER A O 1
ATOM 4107 N N . ASP A 1 541 ? 9.962 -13.039 -29.320 1.00 78.50 541 ASP A N 1
ATOM 4108 C CA . ASP A 1 541 ? 9.962 -14.158 -30.260 1.00 78.50 541 ASP A CA 1
ATOM 4109 C C . ASP A 1 541 ? 11.232 -14.148 -31.137 1.00 78.50 541 ASP A C 1
ATOM 4111 O O . ASP A 1 541 ? 11.433 -13.199 -31.908 1.00 78.50 541 ASP A O 1
ATOM 4115 N N . PRO A 1 542 ? 12.085 -15.190 -31.068 1.00 76.12 542 PRO A N 1
ATOM 4116 C CA . PRO A 1 542 ? 13.311 -15.262 -31.859 1.00 76.12 542 PRO A CA 1
ATOM 4117 C C . PRO A 1 542 ? 13.061 -15.256 -33.371 1.00 76.12 542 PRO A C 1
ATOM 4119 O O . PRO A 1 542 ? 13.847 -14.670 -34.114 1.00 76.12 542 PRO A O 1
ATOM 4122 N N . ALA A 1 543 ? 11.967 -15.865 -33.844 1.00 74.81 543 ALA A N 1
ATOM 4123 C CA . ALA A 1 543 ? 11.660 -15.928 -35.274 1.00 74.81 543 ALA A CA 1
ATOM 4124 C C . ALA A 1 543 ? 11.277 -14.548 -35.834 1.00 74.81 543 ALA A C 1
ATOM 4126 O O . ALA A 1 543 ? 11.763 -14.145 -36.897 1.00 74.81 543 ALA A O 1
ATOM 4127 N N . THR A 1 544 ? 10.458 -13.804 -35.090 1.00 77.56 544 THR A N 1
ATOM 4128 C CA . THR A 1 544 ? 10.125 -12.399 -35.351 1.00 77.56 544 THR A CA 1
ATOM 4129 C C . THR A 1 544 ? 11.387 -11.542 -35.359 1.00 77.56 544 THR A C 1
ATOM 4131 O O . THR A 1 544 ? 11.608 -10.783 -36.303 1.00 77.56 544 THR A O 1
ATOM 4134 N N . TRP A 1 545 ? 12.266 -11.714 -34.366 1.00 80.06 545 TRP A N 1
ATOM 4135 C CA . TRP A 1 545 ? 13.524 -10.971 -34.289 1.00 80.06 545 TRP A CA 1
ATOM 4136 C C . TRP A 1 545 ? 14.440 -11.220 -35.496 1.00 80.06 545 TRP A C 1
ATOM 4138 O O . TRP A 1 545 ? 14.932 -10.269 -36.097 1.00 80.06 545 TRP A O 1
ATOM 4148 N N . SER A 1 546 ? 14.613 -12.472 -35.934 1.00 78.06 546 SER A N 1
ATOM 4149 C CA . SER A 1 546 ? 15.425 -12.782 -37.122 1.00 78.06 546 SER A CA 1
ATOM 4150 C C . SER A 1 546 ? 14.858 -12.199 -38.424 1.00 78.06 546 SER A C 1
ATOM 4152 O O . SER A 1 546 ? 15.609 -11.924 -39.361 1.00 78.06 546 SER A O 1
ATOM 4154 N N . ARG A 1 547 ? 13.536 -12.015 -38.530 1.00 80.06 547 ARG A N 1
ATOM 4155 C CA . ARG A 1 547 ? 12.917 -11.332 -39.681 1.00 80.06 547 ARG A CA 1
ATOM 4156 C C . ARG A 1 547 ? 13.168 -9.830 -39.632 1.00 80.06 547 ARG A C 1
ATOM 4158 O O . ARG A 1 547 ? 13.626 -9.272 -40.622 1.00 80.06 547 ARG A O 1
ATOM 4165 N N . VAL A 1 548 ? 12.952 -9.219 -38.469 1.00 80.12 548 VAL A N 1
ATOM 4166 C CA . VAL A 1 548 ? 13.254 -7.804 -38.217 1.00 80.12 548 VAL A CA 1
ATOM 4167 C C . VAL A 1 548 ? 14.712 -7.490 -38.537 1.00 80.12 548 VAL A C 1
ATOM 4169 O O . VAL A 1 548 ? 14.981 -6.549 -39.274 1.00 80.12 548 VAL A O 1
ATOM 4172 N N . GLN A 1 549 ? 15.646 -8.310 -38.052 1.00 81.56 549 GLN A N 1
ATOM 4173 C CA . GLN A 1 549 ? 17.076 -8.100 -38.264 1.00 81.56 549 GLN A CA 1
ATOM 4174 C C . GLN A 1 549 ? 17.443 -8.078 -39.754 1.00 81.56 549 GLN A C 1
ATOM 4176 O O . GLN A 1 549 ? 18.187 -7.200 -40.177 1.00 81.56 549 GLN A O 1
ATOM 4181 N N . ARG A 1 550 ? 16.872 -8.981 -40.563 1.00 82.31 550 ARG A N 1
ATOM 4182 C CA . ARG A 1 550 ? 17.096 -8.998 -42.019 1.00 82.31 550 ARG A CA 1
ATOM 4183 C C . ARG A 1 550 ? 16.548 -7.752 -42.711 1.00 82.31 550 ARG A C 1
ATOM 4185 O O . ARG A 1 550 ? 17.187 -7.240 -43.623 1.00 82.31 550 ARG A O 1
ATOM 4192 N N . VAL A 1 551 ? 15.381 -7.262 -42.294 1.00 82.81 551 VAL A N 1
ATOM 4193 C CA . VAL A 1 551 ? 14.801 -6.028 -42.850 1.00 82.81 551 VAL A CA 1
ATOM 4194 C C . VAL A 1 551 ? 15.661 -4.821 -42.480 1.00 82.81 551 VAL A C 1
ATOM 4196 O O . VAL A 1 551 ? 16.008 -4.037 -43.356 1.00 82.81 551 VAL A O 1
ATOM 4199 N N . VAL A 1 552 ? 16.073 -4.703 -41.214 1.00 79.19 552 VAL A N 1
ATOM 4200 C CA . VAL A 1 552 ? 16.952 -3.619 -40.746 1.00 79.19 552 VAL A CA 1
ATOM 4201 C C . VAL A 1 552 ? 18.297 -3.639 -41.477 1.00 79.19 552 VAL A C 1
ATOM 4203 O O . VAL A 1 552 ? 18.760 -2.589 -41.908 1.00 79.19 552 VAL A O 1
ATOM 4206 N N . GLU A 1 553 ? 18.897 -4.814 -41.682 1.00 82.00 553 GLU A N 1
ATOM 4207 C CA . GLU A 1 553 ? 20.144 -4.964 -42.444 1.00 82.00 553 GLU A CA 1
ATOM 4208 C C . GLU A 1 553 ? 19.985 -4.494 -43.899 1.00 82.00 553 GLU A C 1
ATOM 4210 O O . GLU A 1 553 ? 20.807 -3.718 -44.387 1.00 82.00 553 GLU A O 1
ATOM 4215 N N . ARG A 1 554 ? 18.891 -4.883 -44.571 1.00 83.56 554 ARG A N 1
ATOM 4216 C CA . ARG A 1 554 ? 18.581 -4.433 -45.940 1.00 83.56 554 ARG A CA 1
ATOM 4217 C C . ARG A 1 554 ? 18.390 -2.916 -46.023 1.00 83.56 554 ARG A C 1
ATOM 4219 O O . ARG A 1 554 ? 18.967 -2.292 -46.908 1.00 83.56 554 ARG A O 1
ATOM 4226 N N . VAL A 1 555 ? 17.613 -2.329 -45.105 1.00 84.25 555 VAL A N 1
ATOM 4227 C CA . VAL A 1 555 ? 17.379 -0.872 -45.037 1.00 84.25 555 VAL A CA 1
ATOM 4228 C C . VAL A 1 555 ? 18.700 -0.132 -44.802 1.00 84.25 555 VAL A C 1
ATOM 4230 O O . VAL A 1 555 ? 19.030 0.776 -45.556 1.00 84.25 555 VAL A O 1
ATOM 4233 N N . SER A 1 556 ? 19.486 -0.561 -43.809 1.00 82.69 556 SER A N 1
ATOM 4234 C CA . SER A 1 556 ? 20.743 0.094 -43.422 1.00 82.69 556 SER A CA 1
ATOM 4235 C C . SER A 1 556 ? 21.764 0.096 -44.557 1.00 82.69 556 SER A C 1
ATOM 4237 O O . SER A 1 556 ? 22.421 1.103 -44.790 1.00 82.69 556 SER A O 1
ATOM 4239 N N . ILE A 1 557 ? 21.896 -1.014 -45.290 1.00 85.25 557 ILE A N 1
ATOM 4240 C CA . ILE A 1 557 ? 22.832 -1.107 -46.419 1.00 85.25 557 ILE A CA 1
ATOM 4241 C C . ILE A 1 557 ? 22.427 -0.165 -47.562 1.00 85.25 557 ILE A C 1
ATOM 4243 O O . ILE A 1 557 ? 23.300 0.431 -48.196 1.00 85.25 557 ILE A O 1
ATOM 4247 N N . ILE A 1 558 ? 21.124 -0.009 -47.819 1.00 85.75 558 ILE A N 1
ATOM 4248 C CA . ILE A 1 558 ? 20.610 0.926 -48.829 1.00 85.75 558 ILE A CA 1
ATOM 4249 C C . ILE A 1 558 ? 20.853 2.374 -48.393 1.00 85.75 558 ILE A C 1
ATOM 4251 O O . ILE A 1 558 ? 21.403 3.147 -49.175 1.00 85.75 558 ILE A O 1
ATOM 4255 N N . ASP A 1 559 ? 20.521 2.725 -47.150 1.00 85.69 559 ASP A N 1
ATOM 4256 C CA . ASP A 1 559 ? 20.727 4.077 -46.617 1.00 85.69 559 ASP A CA 1
ATOM 4257 C C . ASP A 1 559 ? 22.216 4.457 -46.599 1.00 85.69 559 ASP A C 1
ATOM 4259 O O . ASP A 1 559 ? 22.587 5.566 -46.986 1.00 85.69 559 ASP A O 1
ATOM 4263 N N . GLU A 1 560 ? 23.098 3.528 -46.219 1.00 87.38 560 GLU A N 1
ATOM 4264 C CA . GLU A 1 560 ? 24.546 3.742 -46.268 1.00 87.38 560 GLU A CA 1
ATOM 4265 C C . GLU A 1 560 ? 25.062 3.921 -47.700 1.00 87.38 560 GLU A C 1
ATOM 4267 O O . GLU A 1 560 ? 25.945 4.751 -47.934 1.00 87.38 560 GLU A O 1
ATOM 4272 N N . LEU A 1 561 ? 24.524 3.168 -48.667 1.00 90.00 561 LEU A N 1
ATOM 4273 C CA . LEU A 1 561 ? 24.896 3.319 -50.072 1.00 90.00 561 LEU A CA 1
ATOM 4274 C C . LEU A 1 561 ? 24.454 4.683 -50.610 1.00 90.00 561 LEU A C 1
ATOM 4276 O O . LEU A 1 561 ? 25.253 5.357 -51.261 1.00 90.00 561 LEU A O 1
ATOM 4280 N N . LEU A 1 562 ? 23.211 5.089 -50.336 1.00 88.94 562 LEU A N 1
ATOM 4281 C CA . LEU A 1 562 ? 22.668 6.383 -50.751 1.00 88.94 562 LEU A CA 1
ATOM 4282 C C . LEU A 1 562 ? 23.444 7.535 -50.108 1.00 88.94 562 LEU A C 1
ATOM 4284 O O . LEU A 1 562 ? 23.893 8.434 -50.813 1.00 88.94 562 LEU A O 1
ATOM 4288 N N . SER A 1 563 ? 23.720 7.459 -48.805 1.00 88.69 563 SER A N 1
ATOM 4289 C CA . SER A 1 563 ? 24.529 8.459 -48.104 1.00 88.69 563 SER A CA 1
ATOM 4290 C C . SER A 1 563 ? 25.942 8.575 -48.689 1.00 88.69 563 SER A C 1
ATOM 4292 O O . SER A 1 563 ? 26.429 9.681 -48.935 1.00 88.69 563 SER A O 1
ATOM 4294 N N . ALA A 1 564 ? 26.595 7.447 -48.990 1.00 88.94 564 ALA A N 1
ATOM 4295 C CA . ALA A 1 564 ? 27.907 7.447 -49.634 1.00 88.94 564 ALA A CA 1
ATOM 4296 C C . ALA A 1 564 ? 27.859 7.988 -51.078 1.00 88.94 564 ALA A C 1
ATOM 4298 O O . ALA A 1 564 ? 28.839 8.576 -51.548 1.00 88.94 564 ALA A O 1
ATOM 4299 N N . ALA A 1 565 ? 26.728 7.807 -51.771 1.00 88.19 565 ALA A N 1
ATOM 4300 C CA . ALA A 1 565 ? 26.480 8.323 -53.114 1.00 88.1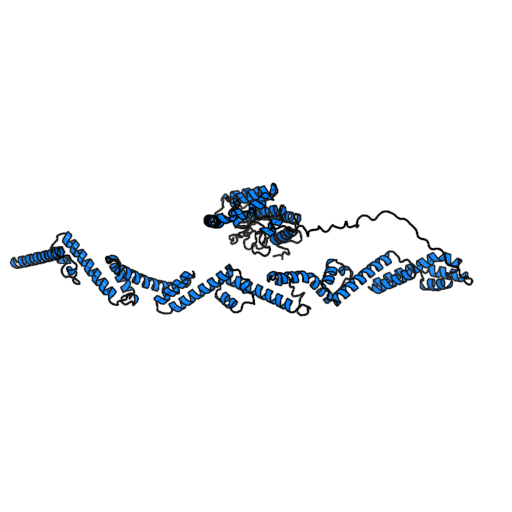9 565 ALA A CA 1
ATOM 4301 C C . ALA A 1 565 ? 26.176 9.834 -53.145 1.00 88.19 565 ALA A C 1
ATOM 4303 O O . ALA A 1 565 ? 26.489 10.501 -54.131 1.00 88.19 565 ALA A O 1
ATOM 4304 N N . GLU A 1 566 ? 25.596 10.378 -52.078 1.00 89.81 566 GLU A N 1
ATOM 4305 C CA . GLU A 1 566 ? 25.293 11.807 -51.931 1.00 89.81 566 GLU A CA 1
ATOM 4306 C C . GLU A 1 566 ? 26.470 12.622 -51.370 1.00 89.81 566 GLU A C 1
ATOM 4308 O O . GLU A 1 566 ? 26.512 13.844 -51.532 1.00 89.81 566 GLU A O 1
ATOM 4313 N N . ALA A 1 567 ? 27.448 11.964 -50.738 1.00 88.81 567 ALA A N 1
ATOM 4314 C CA . ALA A 1 567 ? 28.629 12.615 -50.182 1.00 88.81 567 ALA A CA 1
ATOM 4315 C C . ALA A 1 567 ? 29.405 13.434 -51.233 1.00 88.81 567 ALA A C 1
ATOM 4317 O O . ALA A 1 567 ? 29.587 13.019 -52.381 1.00 88.81 567 ALA A O 1
ATOM 4318 N N . GLN A 1 568 ? 29.915 14.602 -50.828 1.00 86.25 568 GLN A N 1
ATOM 4319 C CA . GLN A 1 568 ? 30.722 15.482 -51.678 1.00 86.25 568 GLN A CA 1
ATOM 4320 C C . GLN A 1 568 ? 32.077 15.803 -51.022 1.00 86.25 568 GLN A C 1
ATOM 4322 O O . GLN A 1 568 ? 32.110 16.524 -50.023 1.00 86.25 568 GLN A O 1
ATOM 4327 N N . PRO A 1 569 ? 33.210 15.317 -51.581 1.00 83.00 569 PRO A N 1
ATOM 4328 C CA . PRO A 1 569 ? 33.317 14.451 -52.764 1.00 83.00 569 PRO A CA 1
ATOM 4329 C C . PRO A 1 569 ? 32.795 13.023 -52.507 1.00 83.00 569 PRO A C 1
ATOM 4331 O O . PRO A 1 569 ? 32.788 12.561 -51.371 1.00 83.00 569 PRO A O 1
ATOM 4334 N N . LEU A 1 570 ? 32.400 12.333 -53.583 1.00 87.25 570 LEU A N 1
ATOM 4335 C CA . LEU A 1 570 ? 31.817 10.985 -53.554 1.00 87.25 570 LEU A CA 1
ATOM 4336 C C . LEU A 1 570 ? 32.700 9.987 -52.778 1.00 87.25 570 LEU A C 1
ATOM 4338 O O . LEU A 1 570 ? 33.897 9.867 -53.064 1.00 87.25 570 LEU A O 1
ATOM 4342 N N . ASP A 1 571 ? 32.125 9.218 -51.846 1.00 87.50 571 ASP A N 1
ATOM 4343 C CA . ASP A 1 571 ? 32.891 8.252 -51.045 1.00 87.50 571 ASP A CA 1
ATOM 4344 C C . ASP A 1 571 ? 33.093 6.925 -51.792 1.00 87.50 571 ASP A C 1
ATOM 4346 O O . ASP A 1 571 ? 32.454 5.899 -51.549 1.00 87.50 571 ASP A O 1
ATOM 4350 N N . HIS A 1 572 ? 34.040 6.935 -52.728 1.00 87.50 572 HIS A N 1
ATOM 4351 C CA . HIS A 1 572 ? 34.364 5.768 -53.547 1.00 87.50 572 HIS A CA 1
ATOM 4352 C C . HIS A 1 572 ? 34.815 4.545 -52.737 1.00 87.50 572 HIS A C 1
ATOM 4354 O O . HIS A 1 572 ? 34.696 3.424 -53.229 1.00 87.50 572 HIS A O 1
ATOM 4360 N N . VAL A 1 573 ? 35.385 4.742 -51.542 1.00 86.00 573 VAL A N 1
ATOM 4361 C CA . VAL A 1 573 ? 35.880 3.635 -50.712 1.00 86.00 573 VAL A CA 1
ATOM 4362 C C . VAL A 1 573 ? 34.699 2.930 -50.066 1.00 86.00 573 VAL A C 1
ATOM 4364 O O . VAL A 1 573 ? 34.609 1.704 -50.151 1.00 86.00 573 VAL A O 1
ATOM 4367 N N . ARG A 1 574 ? 33.772 3.696 -49.484 1.00 86.56 574 ARG A N 1
ATOM 4368 C CA . ARG A 1 574 ? 32.570 3.139 -48.867 1.00 86.56 574 ARG A CA 1
ATOM 4369 C C . ARG A 1 574 ? 31.660 2.485 -49.903 1.00 86.56 574 ARG A C 1
ATOM 4371 O O . ARG A 1 574 ? 31.244 1.348 -49.707 1.00 86.56 574 ARG A O 1
ATOM 4378 N N . ILE A 1 575 ? 31.460 3.121 -51.058 1.00 91.88 575 ILE A N 1
ATOM 4379 C CA . ILE A 1 575 ? 30.686 2.543 -52.168 1.00 91.88 575 ILE A CA 1
ATOM 4380 C C . ILE A 1 575 ? 31.303 1.213 -52.642 1.00 91.88 575 ILE A C 1
ATOM 4382 O O . ILE A 1 575 ? 30.582 0.235 -52.832 1.00 91.88 575 ILE A O 1
ATOM 4386 N N . ALA A 1 576 ? 32.634 1.131 -52.785 1.00 89.62 576 ALA A N 1
ATOM 4387 C CA . ALA A 1 576 ? 33.312 -0.107 -53.188 1.00 89.62 576 ALA A CA 1
ATOM 4388 C C . ALA A 1 576 ? 33.099 -1.266 -52.197 1.00 89.62 576 ALA A C 1
ATOM 4390 O O . ALA A 1 576 ? 33.076 -2.425 -52.609 1.00 89.62 576 ALA A O 1
ATOM 4391 N N . GLN A 1 577 ? 32.962 -0.957 -50.904 1.00 91.38 577 GLN A N 1
ATOM 4392 C CA . GLN A 1 577 ? 32.696 -1.939 -49.850 1.00 91.38 577 GLN A CA 1
ATOM 4393 C C . GLN A 1 577 ? 31.226 -2.377 -49.821 1.00 91.38 577 GLN A C 1
ATOM 4395 O O . GLN A 1 577 ? 30.950 -3.548 -49.572 1.00 91.38 577 GLN A O 1
ATOM 4400 N N . LEU A 1 578 ? 30.295 -1.455 -50.085 1.00 91.56 578 LEU A N 1
ATOM 4401 C CA . LEU A 1 578 ? 28.855 -1.699 -49.976 1.00 91.56 578 LEU A CA 1
ATOM 4402 C C . LEU A 1 578 ? 28.261 -2.403 -51.199 1.00 91.56 578 LEU A C 1
ATOM 4404 O O . LEU A 1 578 ? 27.380 -3.243 -51.032 1.00 91.56 578 LEU A O 1
ATOM 4408 N N . ILE A 1 579 ? 28.752 -2.129 -52.416 1.00 92.25 579 ILE A N 1
ATOM 4409 C CA . ILE A 1 579 ? 28.203 -2.729 -53.647 1.00 92.25 579 ILE A CA 1
ATOM 4410 C C . ILE A 1 579 ? 28.141 -4.265 -53.571 1.00 92.25 579 ILE A C 1
ATOM 4412 O O . ILE A 1 579 ? 27.063 -4.806 -53.801 1.00 92.25 579 ILE A O 1
ATOM 4416 N N . PRO A 1 580 ? 29.211 -5.003 -53.209 1.00 91.31 580 PRO A N 1
ATOM 4417 C CA . PRO A 1 580 ? 29.132 -6.461 -53.110 1.00 91.31 580 PRO A CA 1
ATOM 4418 C C . PRO A 1 580 ? 28.057 -6.955 -52.133 1.00 91.31 580 PRO A C 1
ATOM 4420 O O . PRO A 1 580 ? 27.403 -7.955 -52.417 1.00 91.31 580 PRO A O 1
ATOM 4423 N N . ALA A 1 581 ? 27.849 -6.251 -51.014 1.00 86.88 581 ALA A N 1
ATOM 4424 C CA . ALA A 1 581 ? 26.828 -6.594 -50.026 1.00 86.88 581 ALA A CA 1
ATOM 4425 C C . ALA A 1 581 ? 25.406 -6.353 -50.566 1.00 86.88 581 ALA A C 1
ATOM 4427 O O . ALA A 1 581 ? 24.546 -7.221 -50.437 1.00 86.88 581 ALA A O 1
ATOM 4428 N N . VAL A 1 582 ? 25.185 -5.227 -51.252 1.00 90.56 582 VAL A N 1
ATOM 4429 C CA . VAL A 1 582 ? 23.922 -4.895 -51.944 1.00 90.56 582 VAL A CA 1
ATOM 4430 C C . VAL A 1 582 ? 23.569 -5.976 -52.969 1.00 90.56 582 VAL A C 1
ATOM 4432 O O . VAL A 1 582 ? 22.441 -6.469 -52.984 1.00 90.56 582 VAL A O 1
ATOM 4435 N N . LYS A 1 583 ? 24.547 -6.403 -53.780 1.00 89.00 583 LYS A N 1
ATOM 4436 C CA . LYS A 1 583 ? 24.373 -7.470 -54.777 1.00 89.00 583 LYS A CA 1
ATOM 4437 C C . LYS A 1 583 ? 24.095 -8.830 -54.139 1.00 89.00 583 LYS A C 1
ATOM 4439 O O . LYS A 1 583 ? 23.190 -9.541 -54.564 1.00 89.00 583 LYS A O 1
ATOM 4444 N N . ALA A 1 584 ? 24.845 -9.186 -53.094 1.00 87.44 584 ALA A N 1
ATOM 4445 C CA . ALA A 1 584 ? 24.674 -10.452 -52.379 1.00 87.44 584 ALA A CA 1
ATOM 4446 C C . ALA A 1 584 ? 23.281 -10.590 -51.741 1.00 87.44 584 ALA A C 1
ATOM 4448 O O . ALA A 1 584 ? 22.750 -11.697 -51.666 1.00 87.44 584 ALA A O 1
ATOM 4449 N N . LEU A 1 585 ? 22.683 -9.473 -51.320 1.00 84.50 585 LEU A N 1
ATOM 4450 C CA . LEU A 1 585 ? 21.323 -9.415 -50.782 1.00 84.50 585 LEU A CA 1
ATOM 4451 C C . LEU A 1 585 ? 20.238 -9.241 -51.862 1.00 84.50 585 LEU A C 1
ATOM 4453 O O . LEU A 1 585 ? 19.058 -9.185 -51.521 1.00 84.50 585 LEU A O 1
ATOM 4457 N N . GLY A 1 586 ? 20.607 -9.163 -53.148 1.00 86.06 586 GLY A N 1
ATOM 4458 C CA . GLY A 1 586 ? 19.667 -8.990 -54.261 1.00 86.06 586 GLY A CA 1
ATOM 4459 C C . GLY A 1 586 ? 18.984 -7.619 -54.301 1.00 86.06 586 GLY A C 1
ATOM 4460 O O . GLY A 1 586 ? 17.899 -7.497 -54.859 1.00 86.06 586 GLY A O 1
ATOM 4461 N N . LEU A 1 587 ? 19.596 -6.590 -53.707 1.00 86.12 587 LEU A N 1
ATOM 4462 C CA . LEU A 1 587 ? 19.012 -5.251 -53.544 1.00 86.12 587 LEU A CA 1
ATOM 4463 C C . LEU A 1 587 ? 19.325 -4.306 -54.715 1.00 86.12 587 LEU A C 1
ATOM 4465 O O . LEU A 1 587 ? 19.122 -3.104 -54.602 1.00 86.12 587 LEU A O 1
ATOM 4469 N N . GLU A 1 588 ? 19.837 -4.823 -55.835 1.00 86.31 588 GLU A N 1
ATOM 4470 C CA . GLU A 1 588 ? 20.272 -4.009 -56.984 1.00 86.31 588 GLU A CA 1
ATOM 4471 C C . GLU A 1 588 ? 19.139 -3.187 -57.616 1.00 86.31 588 GLU A C 1
ATOM 4473 O O . GLU A 1 588 ? 19.395 -2.126 -58.177 1.00 86.31 588 GLU A O 1
ATOM 4478 N N . HIS A 1 589 ? 17.904 -3.674 -57.491 1.00 84.75 589 HIS A N 1
ATOM 4479 C CA . HIS A 1 589 ? 16.683 -3.061 -58.020 1.00 84.75 589 HIS A CA 1
ATOM 4480 C C . HIS A 1 589 ? 15.701 -2.710 -56.895 1.00 84.75 589 HIS A C 1
ATOM 4482 O O . HIS A 1 589 ? 14.485 -2.754 -57.079 1.00 84.75 589 HIS A O 1
ATOM 4488 N N . ASP A 1 590 ? 16.210 -2.463 -55.684 1.00 83.56 590 ASP A N 1
ATOM 4489 C CA . ASP A 1 590 ? 15.346 -2.078 -54.576 1.00 83.56 590 ASP A CA 1
ATOM 4490 C C . ASP A 1 590 ? 14.723 -0.695 -54.860 1.00 83.56 590 ASP A C 1
ATOM 4492 O O . ASP A 1 590 ? 15.469 0.262 -55.092 1.00 83.56 590 ASP A O 1
ATOM 4496 N N . PRO A 1 591 ? 13.382 -0.545 -54.813 1.00 82.69 591 PRO A N 1
ATOM 4497 C CA . PRO A 1 591 ? 12.706 0.713 -55.141 1.00 82.69 591 PRO A CA 1
ATOM 4498 C C . PRO A 1 591 ? 13.194 1.924 -54.337 1.00 82.69 591 PRO A C 1
ATOM 4500 O O . PRO A 1 591 ? 13.076 3.061 -54.794 1.00 82.69 591 PRO A O 1
ATOM 4503 N N . ARG A 1 592 ? 13.756 1.703 -53.139 1.00 82.00 592 ARG A N 1
ATOM 4504 C CA . ARG A 1 592 ? 14.304 2.767 -52.283 1.00 82.00 592 ARG A CA 1
ATOM 4505 C C . ARG A 1 592 ? 15.538 3.444 -52.870 1.00 82.00 592 ARG A C 1
ATOM 4507 O O . ARG A 1 592 ? 15.834 4.569 -52.490 1.00 82.00 592 ARG A O 1
ATOM 4514 N N . LEU A 1 593 ? 16.232 2.798 -53.806 1.00 84.38 593 LEU A N 1
ATOM 4515 C CA . LEU A 1 593 ? 17.367 3.393 -54.511 1.00 84.38 593 LEU A CA 1
ATOM 4516 C C . LEU A 1 593 ? 16.940 4.528 -55.456 1.00 84.38 593 LEU A C 1
ATOM 4518 O O . LEU A 1 593 ? 17.789 5.290 -55.912 1.00 84.38 593 LEU A O 1
ATOM 4522 N N . GLY A 1 594 ? 15.642 4.638 -55.769 1.00 80.38 594 GLY A N 1
ATOM 4523 C CA . GLY A 1 594 ? 15.062 5.672 -56.632 1.00 80.38 594 GLY A CA 1
ATOM 4524 C C . GLY A 1 594 ? 15.386 5.525 -58.123 1.00 80.38 594 GLY A C 1
ATOM 4525 O O . GLY A 1 594 ? 14.694 6.109 -58.955 1.00 80.38 594 GLY A O 1
ATOM 4526 N N . ASP A 1 595 ? 16.408 4.742 -58.468 1.00 83.69 595 ASP A N 1
ATOM 4527 C CA . ASP A 1 595 ? 16.865 4.492 -59.829 1.00 83.69 595 ASP A CA 1
ATOM 4528 C C . ASP A 1 595 ? 17.464 3.080 -59.946 1.00 83.69 595 ASP A C 1
ATOM 4530 O O . ASP A 1 595 ? 18.480 2.770 -59.316 1.00 83.69 595 ASP A O 1
ATOM 4534 N N . ASP A 1 596 ? 16.850 2.249 -60.791 1.00 84.50 596 ASP A N 1
ATOM 4535 C CA . ASP A 1 596 ? 17.210 0.840 -61.004 1.00 84.50 596 ASP A CA 1
ATOM 4536 C C . ASP A 1 596 ? 18.635 0.635 -61.549 1.00 84.50 596 ASP A C 1
ATOM 4538 O O . ASP A 1 596 ? 19.189 -0.461 -61.447 1.00 84.50 596 ASP A O 1
ATOM 4542 N N . GLU A 1 597 ? 19.255 1.669 -62.127 1.00 88.31 597 GLU A N 1
ATOM 4543 C CA . GLU A 1 597 ? 20.623 1.616 -62.647 1.00 88.31 597 GLU A CA 1
ATOM 4544 C C . GLU A 1 597 ? 21.659 2.230 -61.690 1.00 88.31 597 GLU A C 1
ATOM 4546 O O . GLU A 1 597 ? 22.861 2.218 -61.992 1.00 88.31 597 GLU A O 1
ATOM 4551 N N . LEU A 1 598 ? 21.243 2.758 -60.532 1.00 89.44 598 LEU A N 1
ATOM 4552 C CA . LEU A 1 598 ? 22.129 3.468 -59.605 1.00 89.44 598 LEU A CA 1
ATOM 4553 C C . LEU A 1 598 ? 23.346 2.624 -59.208 1.00 89.44 598 LEU A C 1
ATOM 4555 O O . LEU A 1 598 ? 24.483 3.081 -59.346 1.00 89.44 598 LEU A O 1
ATOM 4559 N N . VAL A 1 599 ? 23.126 1.378 -58.777 1.00 90.50 599 VAL A N 1
ATOM 4560 C CA . VAL A 1 599 ? 24.197 0.467 -58.334 1.00 90.50 599 VAL A CA 1
ATOM 4561 C C . VAL A 1 599 ? 25.199 0.211 -59.463 1.00 90.50 599 VAL A C 1
ATOM 4563 O O . VAL A 1 599 ? 26.409 0.293 -59.247 1.00 90.50 599 VAL A O 1
ATOM 4566 N N . GLY A 1 600 ? 24.717 -0.015 -60.689 1.00 89.44 600 GLY A N 1
ATOM 4567 C CA . GLY A 1 600 ? 25.569 -0.234 -61.862 1.00 89.44 600 GLY A CA 1
ATOM 4568 C C . GLY A 1 600 ? 26.384 1.002 -62.263 1.00 89.44 600 GLY A C 1
ATOM 4569 O O . GLY A 1 600 ? 27.552 0.888 -62.666 1.00 89.44 600 GLY A O 1
ATOM 4570 N N . ARG A 1 601 ? 25.811 2.205 -62.115 1.00 89.94 601 ARG A N 1
ATOM 4571 C CA . ARG A 1 601 ? 26.531 3.469 -62.345 1.00 89.94 601 ARG A CA 1
ATOM 4572 C C . ARG A 1 601 ? 27.589 3.724 -61.278 1.00 89.94 601 ARG A C 1
ATOM 4574 O O . ARG A 1 601 ? 28.716 4.073 -61.635 1.00 89.94 601 ARG A O 1
ATOM 4581 N N . LEU A 1 602 ? 27.260 3.515 -60.003 1.00 91.31 602 LEU A N 1
ATOM 4582 C CA . LEU A 1 602 ? 28.199 3.649 -58.887 1.00 91.31 602 LEU A CA 1
ATOM 4583 C C . LEU A 1 602 ? 29.361 2.656 -59.018 1.00 91.31 602 LEU A C 1
ATOM 4585 O O . LEU A 1 602 ? 30.519 3.055 -58.899 1.00 91.31 602 LEU A O 1
ATOM 4589 N N . GLU A 1 603 ? 29.083 1.399 -59.371 1.00 90.88 603 GLU A N 1
ATOM 4590 C CA . GLU A 1 603 ? 30.105 0.380 -59.640 1.00 90.88 603 GLU A CA 1
ATOM 4591 C C . GLU A 1 603 ? 31.032 0.803 -60.781 1.00 90.88 603 GLU A C 1
ATOM 4593 O O . GLU A 1 603 ? 32.259 0.787 -60.645 1.00 90.88 603 GLU A O 1
ATOM 4598 N N . SER A 1 604 ? 30.453 1.256 -61.896 1.00 88.44 604 SER A N 1
ATOM 4599 C CA . SER A 1 604 ? 31.224 1.754 -63.035 1.00 88.44 604 SER A CA 1
ATOM 4600 C C . SER A 1 604 ? 32.106 2.938 -62.638 1.00 88.44 604 SER A C 1
ATOM 4602 O O . SER A 1 604 ? 33.266 3.001 -63.043 1.00 88.44 604 SER A O 1
ATOM 4604 N N . HIS A 1 605 ? 31.591 3.861 -61.825 1.00 87.31 605 HIS A N 1
ATOM 4605 C CA . HIS A 1 605 ? 32.328 5.031 -61.359 1.00 87.31 605 HIS A CA 1
ATOM 4606 C C . HIS A 1 605 ? 33.474 4.662 -60.400 1.00 87.31 605 HIS A C 1
ATOM 4608 O O . HIS A 1 605 ? 34.586 5.170 -60.548 1.00 87.31 605 HIS A O 1
ATOM 4614 N N . VAL A 1 606 ? 33.251 3.729 -59.467 1.00 89.38 606 VAL A N 1
ATOM 4615 C CA . VAL A 1 606 ? 34.292 3.200 -58.569 1.00 89.38 606 VAL A CA 1
ATOM 4616 C C . VAL A 1 606 ? 35.399 2.504 -59.361 1.00 89.38 606 VAL A C 1
ATOM 4618 O O . VAL A 1 606 ? 36.578 2.753 -59.104 1.00 89.38 606 VAL A O 1
ATOM 4621 N N . ILE A 1 607 ? 35.048 1.687 -60.361 1.00 87.31 607 ILE A N 1
ATOM 4622 C CA . ILE A 1 607 ? 36.026 1.020 -61.235 1.00 87.31 607 ILE A CA 1
ATOM 4623 C C . ILE A 1 607 ? 36.864 2.054 -61.995 1.00 87.31 607 ILE A C 1
ATOM 4625 O O . ILE A 1 607 ? 38.095 1.942 -62.006 1.00 87.31 607 ILE A O 1
ATOM 4629 N N . LYS A 1 608 ? 36.224 3.079 -62.581 1.00 86.94 608 LYS A N 1
ATOM 4630 C CA . LYS A 1 608 ? 36.930 4.185 -63.249 1.00 86.94 608 LYS A CA 1
ATOM 4631 C C . LYS A 1 608 ? 37.894 4.875 -62.288 1.00 86.94 608 LYS A C 1
ATOM 4633 O O . LYS A 1 608 ? 39.070 5.018 -62.605 1.00 86.94 608 LYS A O 1
ATOM 4638 N N . MET A 1 609 ? 37.445 5.242 -61.088 1.00 86.50 609 MET A N 1
ATOM 4639 C CA . MET A 1 609 ? 38.278 5.983 -60.139 1.00 86.50 609 MET A CA 1
ATOM 4640 C C . MET A 1 609 ? 39.426 5.134 -59.563 1.00 86.50 609 MET A C 1
ATOM 4642 O O . MET A 1 609 ? 40.552 5.616 -59.422 1.00 86.50 609 MET A O 1
ATOM 4646 N N . ALA A 1 610 ? 39.207 3.841 -59.312 1.00 85.75 610 ALA A N 1
ATOM 4647 C CA . ALA A 1 610 ? 40.274 2.910 -58.941 1.00 85.75 610 ALA A CA 1
ATOM 4648 C C . ALA A 1 610 ? 41.316 2.750 -60.064 1.00 85.75 610 ALA A C 1
ATOM 4650 O O . ALA A 1 610 ? 42.510 2.589 -59.801 1.00 85.75 610 ALA A O 1
ATOM 4651 N N . HIS A 1 611 ? 40.883 2.803 -61.324 1.00 86.19 611 HIS A N 1
ATOM 4652 C CA . HIS A 1 611 ? 41.774 2.791 -62.479 1.00 86.19 611 HIS A CA 1
ATOM 4653 C C . HIS A 1 611 ? 42.575 4.096 -62.605 1.00 86.19 611 HIS A C 1
ATOM 4655 O O . HIS A 1 611 ? 43.801 4.044 -62.682 1.00 86.19 611 HIS A O 1
ATOM 4661 N N . VAL A 1 612 ? 41.920 5.257 -62.491 1.00 87.31 612 VAL A N 1
ATOM 4662 C CA . VAL A 1 612 ? 42.563 6.585 -62.451 1.00 87.31 612 VAL A CA 1
ATOM 4663 C C . VAL A 1 612 ? 43.629 6.655 -61.359 1.00 87.31 612 VAL A C 1
ATOM 4665 O O . VAL A 1 612 ? 44.747 7.092 -61.621 1.00 87.31 612 VAL A O 1
ATOM 4668 N N . ARG A 1 613 ? 43.333 6.167 -60.146 1.00 86.88 613 ARG A N 1
ATOM 4669 C CA . ARG A 1 613 ? 44.308 6.107 -59.042 1.00 86.88 613 ARG A CA 1
ATOM 4670 C C . ARG A 1 613 ? 45.536 5.263 -59.394 1.00 86.88 613 ARG A C 1
ATOM 4672 O O . ARG A 1 613 ? 46.653 5.667 -59.083 1.00 86.88 613 ARG A O 1
ATOM 4679 N N . ARG A 1 614 ? 45.357 4.120 -60.069 1.00 86.12 614 ARG A N 1
ATOM 4680 C CA . ARG A 1 614 ? 46.481 3.289 -60.537 1.00 86.12 614 ARG A CA 1
ATOM 4681 C C . ARG A 1 614 ? 47.305 3.990 -61.617 1.00 86.12 614 ARG A C 1
ATOM 4683 O O . ARG A 1 614 ? 48.527 3.886 -61.576 1.00 86.12 614 ARG A O 1
ATOM 4690 N N . ILE A 1 615 ? 46.662 4.714 -62.539 1.00 86.25 615 ILE A N 1
ATOM 4691 C CA . ILE A 1 615 ? 47.360 5.506 -63.563 1.00 86.25 615 ILE A CA 1
ATOM 4692 C C . ILE A 1 615 ? 48.173 6.620 -62.902 1.00 86.25 615 ILE A C 1
ATOM 4694 O O . ILE A 1 615 ? 49.366 6.728 -63.167 1.00 86.25 615 ILE A O 1
ATOM 4698 N N . ARG A 1 616 ? 47.574 7.395 -61.991 1.00 89.56 616 ARG A N 1
ATOM 4699 C CA . ARG A 1 616 ? 48.270 8.451 -61.237 1.00 89.56 616 ARG A CA 1
ATOM 4700 C C . ARG A 1 616 ? 49.477 7.912 -60.480 1.00 89.56 616 ARG A C 1
ATOM 4702 O O . ARG A 1 616 ? 50.571 8.436 -60.634 1.00 89.56 616 ARG A O 1
ATOM 4709 N N . ALA A 1 617 ? 49.320 6.788 -59.785 1.00 87.75 617 ALA A N 1
ATOM 4710 C CA . ALA A 1 617 ? 50.425 6.137 -59.087 1.00 87.75 617 ALA A CA 1
ATOM 4711 C C . ALA A 1 617 ? 51.517 5.584 -60.031 1.00 87.75 617 ALA A C 1
ATOM 4713 O O . ALA A 1 617 ? 52.642 5.336 -59.594 1.00 87.75 617 ALA A O 1
ATOM 4714 N N . ALA A 1 618 ? 51.209 5.320 -61.305 1.00 86.94 618 ALA A N 1
ATOM 4715 C CA . ALA A 1 618 ? 52.201 4.955 -62.318 1.00 86.94 618 ALA A CA 1
ATOM 4716 C C . ALA A 1 618 ? 52.898 6.195 -62.908 1.00 86.94 618 ALA A C 1
ATOM 4718 O O . ALA A 1 618 ? 54.105 6.148 -63.141 1.00 86.94 618 ALA A O 1
ATOM 4719 N N . ILE A 1 619 ? 52.157 7.296 -63.089 1.00 88.94 619 ILE A N 1
ATOM 4720 C CA . ILE A 1 619 ? 52.675 8.611 -63.497 1.00 88.94 619 ILE A CA 1
ATOM 4721 C C . ILE A 1 619 ? 53.642 9.161 -62.445 1.00 88.94 619 ILE A C 1
ATOM 4723 O O . ILE A 1 619 ? 54.741 9.571 -62.793 1.00 88.94 619 ILE A O 1
ATOM 4727 N N . GLU A 1 620 ? 53.279 9.110 -61.162 1.00 89.56 620 GLU A N 1
ATOM 4728 C CA . GLU A 1 620 ? 54.127 9.555 -60.045 1.00 89.56 620 GLU A CA 1
ATOM 4729 C C . GLU A 1 620 ? 55.461 8.800 -59.973 1.00 89.56 620 GLU A C 1
ATOM 4731 O O . GLU A 1 620 ? 56.474 9.356 -59.558 1.00 89.56 620 GLU A O 1
ATOM 4736 N N . ARG A 1 621 ? 55.475 7.529 -60.392 1.00 88.56 621 ARG A N 1
ATOM 4737 C CA . ARG A 1 621 ? 56.686 6.695 -60.463 1.00 88.56 621 ARG A CA 1
ATOM 4738 C C . ARG A 1 621 ? 57.474 6.873 -61.766 1.00 88.56 621 ARG A C 1
ATOM 4740 O O . ARG A 1 621 ? 58.469 6.180 -61.950 1.00 88.56 621 ARG A O 1
ATOM 4747 N N . ASP A 1 622 ? 56.994 7.735 -62.664 1.00 85.56 622 ASP A N 1
ATOM 4748 C CA . ASP A 1 622 ? 57.562 8.074 -63.975 1.00 85.56 622 ASP A CA 1
ATOM 4749 C C . ASP A 1 622 ? 57.990 6.861 -64.824 1.00 85.56 622 ASP A C 1
ATOM 4751 O O . ASP A 1 622 ? 59.002 6.862 -65.521 1.00 85.56 622 ASP A O 1
ATOM 4755 N N . ASN A 1 623 ? 57.213 5.777 -64.761 1.00 84.94 623 ASN A N 1
ATOM 4756 C CA . ASN A 1 623 ? 57.540 4.522 -65.432 1.00 84.94 623 ASN A CA 1
ATOM 4757 C C . ASN A 1 623 ? 56.634 4.303 -66.651 1.00 84.94 623 ASN A C 1
ATOM 4759 O O . ASN A 1 623 ? 55.501 3.844 -66.511 1.00 84.94 623 ASN A O 1
ATOM 4763 N N . ASP A 1 624 ? 57.156 4.559 -67.855 1.00 85.56 624 ASP A N 1
ATOM 4764 C CA . ASP A 1 624 ? 56.421 4.417 -69.125 1.00 85.56 624 ASP A CA 1
ATOM 4765 C C . ASP A 1 624 ? 55.807 3.026 -69.329 1.00 85.56 624 ASP A C 1
ATOM 4767 O O . ASP A 1 624 ? 54.688 2.900 -69.830 1.00 85.56 624 ASP A O 1
ATOM 4771 N N . VAL A 1 625 ? 56.506 1.965 -68.915 1.00 84.12 625 VAL A N 1
ATOM 4772 C CA . VAL A 1 625 ? 56.001 0.592 -69.042 1.00 84.12 625 VAL A CA 1
ATOM 4773 C C . VAL A 1 625 ? 54.800 0.390 -68.124 1.00 84.12 625 VAL A C 1
ATOM 4775 O O . VAL A 1 625 ? 53.787 -0.156 -68.567 1.00 84.12 625 VAL A O 1
ATOM 4778 N N . ALA A 1 626 ? 54.877 0.858 -66.876 1.00 84.94 626 ALA A N 1
ATOM 4779 C CA . ALA A 1 626 ? 53.780 0.775 -65.915 1.00 84.94 626 ALA A CA 1
ATOM 4780 C C . ALA A 1 626 ? 52.586 1.649 -66.331 1.00 84.94 626 ALA A C 1
ATOM 4782 O O . ALA A 1 626 ? 51.448 1.188 -66.258 1.00 84.94 626 ALA A O 1
ATOM 4783 N N . ILE A 1 627 ? 52.838 2.861 -66.837 1.00 86.44 627 ILE A N 1
ATOM 4784 C CA . ILE A 1 627 ? 51.803 3.782 -67.326 1.00 86.44 627 ILE A CA 1
ATOM 4785 C C . ILE A 1 627 ? 51.019 3.137 -68.472 1.00 86.44 627 ILE A C 1
ATOM 4787 O O . ILE A 1 627 ? 49.796 3.081 -68.405 1.00 86.44 627 ILE A O 1
ATOM 4791 N N . VAL A 1 628 ? 51.696 2.584 -69.488 1.00 86.19 628 VAL A N 1
ATOM 4792 C CA . VAL A 1 628 ? 51.006 1.936 -70.621 1.00 86.19 628 VAL A CA 1
ATOM 4793 C C . VAL A 1 628 ? 50.281 0.659 -70.194 1.00 86.19 628 VAL A C 1
ATOM 4795 O O . VAL A 1 628 ? 49.182 0.399 -70.671 1.00 86.19 628 VAL A O 1
ATOM 4798 N N . THR A 1 629 ? 50.870 -0.126 -69.285 1.00 87.00 629 THR A N 1
ATOM 4799 C CA . THR A 1 629 ? 50.272 -1.388 -68.807 1.00 87.00 629 THR A CA 1
ATOM 4800 C C . THR A 1 629 ? 48.989 -1.149 -68.017 1.00 87.00 629 THR A C 1
ATOM 4802 O O . THR A 1 629 ? 48.066 -1.954 -68.089 1.00 87.00 629 THR A O 1
ATOM 4805 N N . VAL A 1 630 ? 48.922 -0.053 -67.258 1.00 86.25 630 VAL A N 1
ATOM 4806 C CA . VAL A 1 630 ? 47.695 0.317 -66.554 1.00 86.25 630 VAL A CA 1
ATOM 4807 C C . VAL A 1 630 ? 46.720 1.005 -67.504 1.00 86.25 630 VAL A C 1
ATOM 4809 O O . VAL A 1 630 ? 45.557 0.654 -67.464 1.00 86.25 630 VAL A O 1
ATOM 4812 N N . ALA A 1 631 ? 47.157 1.918 -68.375 1.00 82.94 631 ALA A N 1
ATOM 4813 C CA . ALA A 1 631 ? 46.264 2.717 -69.222 1.00 82.94 631 ALA A CA 1
ATOM 4814 C C . ALA A 1 631 ? 45.641 1.967 -70.420 1.00 82.94 631 ALA A C 1
ATOM 4816 O O . ALA A 1 631 ? 44.731 2.500 -71.055 1.00 82.94 631 ALA A O 1
ATOM 4817 N N . VAL A 1 632 ? 46.139 0.776 -70.784 1.00 83.81 632 VAL A N 1
ATOM 4818 C CA . VAL A 1 632 ? 45.648 -0.001 -71.935 1.00 83.81 632 VAL A CA 1
ATOM 4819 C C . VAL A 1 632 ? 45.454 -1.476 -71.544 1.00 83.81 632 VAL A C 1
ATOM 4821 O O . VAL A 1 632 ? 46.442 -2.148 -71.244 1.00 83.81 632 VAL A O 1
ATOM 4824 N N . PRO A 1 633 ? 44.224 -2.030 -71.609 1.00 79.00 633 PRO A N 1
ATOM 4825 C CA . PRO A 1 633 ? 42.979 -1.389 -72.054 1.00 79.00 633 PRO A CA 1
ATOM 4826 C C . PRO A 1 633 ? 42.468 -0.336 -71.057 1.00 79.00 633 PRO A C 1
ATOM 4828 O O . PRO A 1 633 ? 42.758 -0.440 -69.871 1.00 79.00 633 PRO A O 1
ATOM 4831 N N . ASP A 1 634 ? 41.691 0.639 -71.544 1.00 80.69 634 ASP A N 1
ATOM 4832 C CA . ASP A 1 634 ? 41.037 1.680 -70.734 1.00 80.69 634 ASP A CA 1
ATOM 4833 C C . ASP A 1 634 ? 39.609 1.235 -70.345 1.00 80.69 634 ASP A C 1
ATOM 4835 O O . ASP A 1 634 ? 38.655 1.443 -71.107 1.00 80.69 634 ASP A O 1
ATOM 4839 N N . PRO A 1 635 ? 39.419 0.544 -69.205 1.00 76.25 635 PRO A N 1
ATOM 4840 C CA . PRO A 1 635 ? 38.103 0.101 -68.790 1.00 76.25 635 PRO A CA 1
ATOM 4841 C C . PRO A 1 635 ? 37.205 1.305 -68.499 1.00 76.25 635 PRO A C 1
ATOM 4843 O O . PRO A 1 635 ? 37.487 2.122 -67.624 1.00 76.25 635 PRO A O 1
ATOM 4846 N N . ARG A 1 636 ? 36.048 1.338 -69.173 1.00 78.44 636 ARG A N 1
ATOM 4847 C CA . ARG A 1 636 ? 34.967 2.308 -68.935 1.00 78.44 636 ARG A CA 1
ATOM 4848 C C . ARG A 1 636 ? 35.380 3.775 -69.183 1.00 78.44 636 ARG A C 1
ATOM 4850 O O . ARG A 1 636 ? 34.755 4.660 -68.602 1.00 78.44 636 ARG A O 1
ATOM 4857 N N . ASN A 1 637 ? 36.353 4.046 -70.055 1.00 83.62 637 ASN A N 1
ATOM 4858 C CA . ASN A 1 637 ? 36.836 5.400 -70.384 1.00 83.62 637 ASN A CA 1
ATOM 4859 C C . ASN A 1 637 ? 37.327 6.166 -69.139 1.00 83.62 637 ASN A C 1
ATOM 4861 O O . ASN A 1 637 ? 36.854 7.259 -68.823 1.00 83.62 637 ASN A O 1
ATOM 4865 N N . ALA A 1 638 ? 38.209 5.554 -68.353 1.00 82.19 638 ALA A N 1
ATOM 4866 C CA . ALA A 1 638 ? 38.781 6.153 -67.154 1.00 82.19 638 ALA A CA 1
ATOM 4867 C C . ALA A 1 638 ? 39.770 7.287 -67.483 1.00 82.19 638 ALA A C 1
ATOM 4869 O O . ALA A 1 638 ? 39.962 8.183 -66.658 1.00 82.19 638 ALA A O 1
ATOM 4870 N N . LEU A 1 639 ? 40.357 7.294 -68.687 1.00 83.69 639 LEU A N 1
ATOM 4871 C CA . LEU A 1 639 ? 41.256 8.362 -69.144 1.00 83.69 639 LEU A CA 1
ATOM 4872 C C . LEU A 1 639 ? 40.575 9.741 -69.215 1.00 83.69 639 LEU A C 1
ATOM 4874 O O . LEU A 1 639 ? 41.252 10.754 -69.032 1.00 83.69 639 LEU A O 1
ATOM 4878 N N . ASP A 1 640 ? 39.251 9.794 -69.392 1.00 85.44 640 ASP A N 1
ATOM 4879 C CA . ASP A 1 640 ? 38.474 11.044 -69.436 1.00 85.44 640 ASP A CA 1
ATOM 4880 C C . ASP A 1 640 ? 38.503 11.813 -68.102 1.00 85.44 640 ASP A C 1
ATOM 4882 O O . ASP A 1 640 ? 38.302 13.025 -68.070 1.00 85.44 640 ASP A O 1
ATOM 4886 N N . MET A 1 641 ? 38.774 11.120 -66.990 1.00 83.62 641 MET A N 1
ATOM 4887 C CA . MET A 1 641 ? 38.828 11.709 -65.645 1.00 83.62 641 MET A CA 1
ATOM 4888 C C . MET A 1 641 ? 40.212 12.263 -65.272 1.00 83.62 641 MET A C 1
ATOM 4890 O O . MET A 1 641 ? 40.378 12.843 -64.194 1.00 83.62 641 MET A O 1
ATOM 4894 N N . LEU A 1 642 ? 41.218 12.058 -66.125 1.00 85.88 642 LEU A N 1
ATOM 4895 C CA . LEU A 1 642 ? 42.554 12.618 -65.945 1.00 85.88 642 LEU A CA 1
ATOM 4896 C C . LEU A 1 642 ? 42.571 14.095 -66.339 1.00 85.88 642 LEU A C 1
ATOM 4898 O O . LEU A 1 642 ? 41.859 14.523 -67.247 1.00 85.88 642 LEU A O 1
ATOM 4902 N N . THR A 1 643 ? 43.425 14.873 -65.686 1.00 89.00 643 THR A N 1
ATOM 4903 C CA . THR A 1 643 ? 43.720 16.253 -66.082 1.00 89.00 643 THR A CA 1
ATOM 4904 C C . THR A 1 643 ? 44.454 16.286 -67.425 1.00 89.00 643 THR A C 1
ATOM 4906 O O . THR A 1 643 ? 45.042 15.296 -67.856 1.00 89.00 643 THR A O 1
ATOM 4909 N N . GLU A 1 644 ? 44.434 17.430 -68.107 1.00 87.88 644 GLU A N 1
ATOM 4910 C CA . GLU A 1 644 ? 45.114 17.592 -69.399 1.00 87.88 644 GLU A CA 1
ATOM 4911 C C . GLU A 1 644 ? 46.616 17.227 -69.349 1.00 87.88 644 GLU A C 1
ATOM 4913 O O . GLU A 1 644 ? 47.032 16.409 -70.171 1.00 87.88 644 GLU A O 1
ATOM 4918 N N . PRO A 1 645 ? 47.401 17.645 -68.329 1.00 87.94 645 PRO A N 1
ATOM 4919 C CA . PRO A 1 645 ? 48.801 17.227 -68.200 1.00 87.94 645 PRO A CA 1
ATOM 4920 C C . PRO A 1 645 ? 48.981 15.716 -67.978 1.00 87.94 645 PRO A C 1
ATOM 4922 O O . PRO A 1 645 ? 49.917 15.108 -68.498 1.00 87.94 645 PRO A O 1
ATOM 4925 N N . GLU A 1 646 ? 48.086 15.087 -67.210 1.00 90.25 646 GLU A N 1
ATOM 4926 C CA . GLU A 1 646 ? 48.114 13.639 -66.974 1.00 90.25 646 GLU A CA 1
ATOM 4927 C C . GLU A 1 646 ? 47.827 12.866 -68.270 1.00 90.25 646 GLU A C 1
ATOM 4929 O O . GLU A 1 646 ? 48.518 11.889 -68.571 1.00 90.25 646 GLU A O 1
ATOM 4934 N N . ARG A 1 647 ? 46.851 13.319 -69.071 1.00 89.50 647 ARG A N 1
ATOM 4935 C CA . ARG A 1 647 ? 46.537 12.717 -70.378 1.00 89.50 647 ARG A CA 1
ATOM 4936 C C . ARG A 1 647 ? 47.706 12.839 -71.348 1.00 89.50 647 ARG A C 1
ATOM 4938 O O . ARG A 1 647 ? 48.044 11.853 -72.006 1.00 89.50 647 ARG A O 1
ATOM 4945 N N . ASP A 1 648 ? 48.363 13.994 -71.391 1.00 89.50 648 ASP A N 1
ATOM 4946 C CA . ASP A 1 648 ? 49.543 14.207 -72.231 1.00 89.50 648 ASP A CA 1
ATOM 4947 C C . ASP A 1 648 ? 50.695 13.275 -71.835 1.00 89.50 648 ASP A C 1
ATOM 4949 O O . ASP A 1 648 ? 51.335 12.665 -72.699 1.00 89.50 648 ASP A O 1
ATOM 4953 N N . ARG A 1 649 ? 50.923 13.079 -70.527 1.00 89.88 649 ARG A N 1
ATOM 4954 C CA . ARG A 1 649 ? 51.948 12.153 -70.022 1.00 89.88 649 ARG A CA 1
ATOM 4955 C C . ARG A 1 649 ? 51.662 10.702 -70.406 1.00 89.88 649 ARG A C 1
ATOM 4957 O O . ARG A 1 649 ? 52.591 9.987 -70.799 1.00 89.88 649 ARG A O 1
ATOM 4964 N N . VAL A 1 650 ? 50.402 10.270 -70.319 1.00 88.44 650 VAL A N 1
ATOM 4965 C CA . VAL A 1 650 ? 49.965 8.932 -70.756 1.00 88.44 650 VAL A CA 1
ATOM 4966 C C . VAL A 1 650 ? 50.139 8.777 -72.271 1.00 88.44 650 VAL A C 1
ATOM 4968 O O . VAL A 1 650 ? 50.702 7.779 -72.725 1.00 88.44 650 VAL A O 1
ATOM 4971 N N . ALA A 1 651 ? 49.742 9.775 -73.065 1.00 88.00 651 ALA A N 1
ATOM 4972 C CA . ALA A 1 651 ? 49.904 9.764 -74.520 1.00 88.00 651 ALA A CA 1
ATOM 4973 C C . ALA A 1 651 ? 51.384 9.695 -74.941 1.00 88.00 651 ALA A C 1
ATOM 4975 O O . ALA A 1 651 ? 51.735 8.953 -75.867 1.00 88.00 651 ALA A O 1
ATOM 4976 N N . ALA A 1 652 ? 52.264 10.410 -74.233 1.00 88.12 652 ALA A N 1
ATOM 4977 C CA . ALA A 1 652 ? 53.708 10.352 -74.435 1.00 88.12 652 ALA A CA 1
ATOM 4978 C C . ALA A 1 652 ? 54.274 8.950 -74.144 1.00 88.12 652 ALA A C 1
ATOM 4980 O O . ALA A 1 652 ? 55.003 8.419 -74.984 1.00 88.12 652 ALA A O 1
ATOM 4981 N N . ALA A 1 653 ? 53.876 8.313 -73.034 1.00 87.25 653 ALA A N 1
ATOM 4982 C CA . ALA A 1 653 ? 54.293 6.948 -72.689 1.00 87.25 653 ALA A CA 1
ATOM 4983 C C . ALA A 1 653 ? 53.855 5.923 -73.753 1.00 87.25 653 ALA A C 1
ATOM 4985 O O . ALA A 1 653 ? 54.643 5.081 -74.191 1.00 87.25 653 ALA A O 1
ATOM 4986 N N . ILE A 1 654 ? 52.609 6.028 -74.235 1.00 87.25 654 ILE A N 1
ATOM 4987 C CA . ILE A 1 654 ? 52.075 5.161 -75.300 1.00 87.25 654 ILE A CA 1
ATOM 4988 C C . ILE A 1 654 ? 52.865 5.354 -76.602 1.00 87.25 654 ILE A C 1
ATOM 4990 O O . ILE A 1 654 ? 53.206 4.379 -77.279 1.00 87.25 654 ILE A O 1
ATOM 4994 N N . LYS A 1 655 ? 53.186 6.603 -76.964 1.00 86.81 655 LYS A N 1
ATOM 4995 C CA . LYS A 1 655 ? 53.983 6.919 -78.159 1.00 86.81 655 LYS A CA 1
ATOM 4996 C C . LYS A 1 655 ? 55.416 6.395 -78.036 1.00 86.81 655 LYS A C 1
ATOM 4998 O O . LYS A 1 655 ? 55.920 5.812 -78.997 1.00 86.81 655 LYS A O 1
ATOM 5003 N N . ALA A 1 656 ? 56.048 6.559 -76.875 1.00 84.19 656 ALA A N 1
ATOM 5004 C CA . ALA A 1 656 ? 57.389 6.052 -76.595 1.00 84.19 656 ALA A CA 1
ATOM 5005 C C . ALA A 1 656 ? 57.446 4.523 -76.733 1.00 84.19 656 ALA A C 1
ATOM 5007 O O . ALA A 1 656 ? 58.304 4.004 -77.449 1.00 84.19 656 ALA A O 1
ATOM 5008 N N . ARG A 1 657 ? 56.466 3.806 -76.168 1.00 83.19 657 ARG A N 1
ATOM 5009 C CA . ARG A 1 657 ? 56.375 2.344 -76.283 1.00 83.19 657 ARG A CA 1
ATOM 5010 C C . ARG A 1 657 ? 56.127 1.864 -77.714 1.00 83.19 657 ARG A C 1
ATOM 5012 O O . ARG A 1 657 ? 56.836 0.978 -78.180 1.00 83.19 657 ARG A O 1
ATOM 5019 N N . ARG A 1 658 ? 55.212 2.498 -78.460 1.00 81.81 658 ARG A N 1
ATOM 5020 C CA . ARG A 1 658 ? 54.990 2.184 -79.889 1.00 81.81 658 ARG A CA 1
ATOM 5021 C C . ARG A 1 658 ? 56.238 2.417 -80.743 1.00 81.81 658 ARG A C 1
ATOM 5023 O O . ARG A 1 658 ? 56.483 1.669 -81.687 1.00 81.81 658 ARG A O 1
ATOM 5030 N N . ASN A 1 659 ? 57.021 3.452 -80.438 1.00 81.56 659 ASN A N 1
ATOM 5031 C CA . ASN A 1 659 ? 58.282 3.716 -81.128 1.00 81.56 659 ASN A CA 1
ATOM 5032 C C . ASN A 1 659 ? 59.350 2.667 -80.784 1.00 81.56 659 ASN A C 1
ATOM 5034 O O . ASN A 1 659 ? 60.049 2.219 -81.689 1.00 81.56 659 ASN A O 1
ATOM 5038 N N . ALA A 1 660 ? 59.438 2.239 -79.521 1.00 76.88 660 ALA A N 1
ATOM 5039 C CA . ALA A 1 660 ? 60.342 1.173 -79.088 1.00 76.88 660 ALA A CA 1
ATOM 5040 C C . ALA A 1 660 ? 59.992 -0.186 -79.729 1.00 76.88 660 ALA A C 1
ATOM 5042 O O . ALA A 1 660 ? 60.876 -0.875 -80.231 1.00 76.88 660 ALA A O 1
ATOM 5043 N N . GLU A 1 661 ? 58.705 -0.535 -79.810 1.00 74.81 661 GLU A N 1
ATOM 5044 C CA . GLU A 1 661 ? 58.227 -1.751 -80.489 1.00 74.81 661 GLU A CA 1
ATOM 5045 C C . GLU A 1 661 ? 58.508 -1.704 -82.003 1.00 74.81 661 GLU A C 1
ATOM 5047 O O . GLU A 1 661 ? 59.003 -2.673 -82.576 1.00 74.81 661 GLU A O 1
ATOM 5052 N N . ARG A 1 662 ? 58.295 -0.555 -82.663 1.00 74.69 662 ARG A N 1
ATOM 5053 C CA . ARG A 1 662 ? 58.639 -0.365 -84.088 1.00 74.69 662 ARG A CA 1
ATOM 5054 C C . ARG A 1 662 ? 60.144 -0.393 -84.361 1.00 74.69 662 ARG A C 1
ATOM 5056 O O . ARG A 1 662 ? 60.544 -0.818 -85.442 1.00 74.69 662 ARG A O 1
ATOM 5063 N N . ALA A 1 663 ? 60.965 0.074 -83.421 1.00 68.31 663 ALA A N 1
ATOM 5064 C CA . ALA A 1 663 ? 62.419 -0.020 -83.513 1.00 68.31 663 ALA A CA 1
ATOM 5065 C C . ALA A 1 663 ? 62.878 -1.478 -83.369 1.00 68.31 663 ALA A C 1
ATOM 5067 O O . ALA A 1 663 ? 63.641 -1.944 -84.207 1.00 68.31 663 ALA A O 1
ATOM 5068 N N . SER A 1 664 ? 62.319 -2.217 -82.404 1.00 64.44 664 SER A N 1
ATOM 5069 C CA . SER A 1 664 ? 62.585 -3.646 -82.195 1.00 64.44 664 SER A CA 1
ATOM 5070 C C . SER A 1 664 ? 62.214 -4.516 -83.401 1.00 64.44 664 SER A C 1
ATOM 5072 O O . SER A 1 664 ? 62.926 -5.472 -83.684 1.00 64.44 664 SER A O 1
ATOM 5074 N N . VAL A 1 665 ? 61.131 -4.194 -84.118 1.00 63.59 665 VAL A N 1
ATOM 5075 C CA . VAL A 1 665 ? 60.688 -4.908 -85.337 1.00 63.59 665 VAL A CA 1
ATOM 5076 C C . VAL A 1 665 ? 61.516 -4.533 -86.578 1.00 63.59 665 VAL A C 1
ATOM 5078 O O . VAL A 1 665 ? 61.480 -5.236 -87.578 1.00 63.59 665 VAL A O 1
ATOM 5081 N N . ARG A 1 666 ? 62.266 -3.423 -86.542 1.00 58.28 666 ARG A N 1
ATOM 5082 C CA . ARG A 1 666 ? 63.207 -3.034 -87.610 1.00 58.28 666 ARG A CA 1
ATOM 5083 C C . ARG A 1 666 ? 64.628 -3.570 -87.401 1.00 58.28 666 ARG A C 1
ATOM 5085 O O . ARG A 1 666 ? 65.412 -3.525 -88.343 1.00 58.28 666 ARG A O 1
ATOM 5092 N N . THR A 1 667 ? 64.971 -4.007 -86.189 1.00 55.97 667 THR A N 1
ATOM 5093 C CA . THR A 1 667 ? 66.302 -4.527 -85.820 1.00 55.97 667 THR A CA 1
ATOM 5094 C C . THR A 1 667 ? 66.348 -6.040 -85.587 1.00 55.97 667 THR A C 1
ATOM 5096 O O . THR A 1 667 ? 67.429 -6.562 -85.326 1.00 55.97 667 THR A O 1
ATOM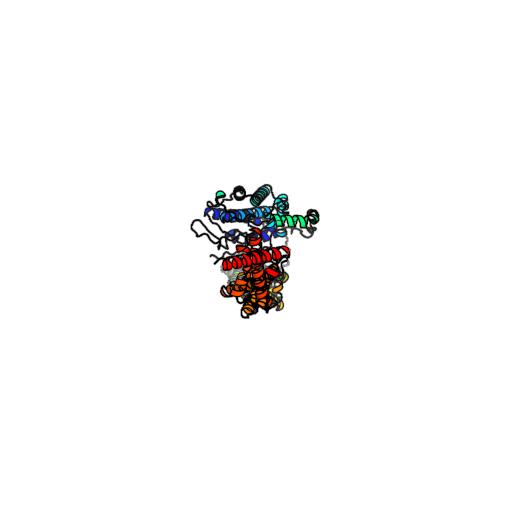 5099 N N . GLY A 1 668 ? 65.207 -6.728 -85.649 1.00 48.22 668 GLY A N 1
ATOM 5100 C CA . GLY A 1 668 ? 65.110 -8.186 -85.780 1.00 48.22 668 GLY A CA 1
ATOM 5101 C C . GLY A 1 668 ? 64.637 -8.538 -87.179 1.00 48.22 668 GLY A C 1
ATOM 5102 O O . GLY A 1 668 ? 65.036 -9.620 -87.659 1.00 48.22 668 GLY A O 1
#

pLDDT: mean 77.24, std 17.5, range [23.41, 97.38]

Foldseek 3Di:
DPDADAAFQLVQLLVCLVVVNLVSLVLLLVLLLVVQLVCLVQLKFQLADASRQWGQHPVRHIDGHPSQQIDTPPDDGHPRDQYQLLQAAQWGWPDRLLSNLSSSLQVSLLSQLCSQPSVQQVVAWDPSPDDRTHSHGGSVCLQQVPPDPSLVVSCVRGDPVSVLSSVLSNCRNVHASVSSVVSQVPDPSHDGRPPDDRVPIDTDPGPPCVVVVVVVCVVCVVPVVPPVPDPPDPPPPVPPPPPPPPPDPPPDPDDDDDDDDDDDDDDDDDDDDDDPVLVVQLVVCLVVLPLVSNVVSCVRCVSPPVVVVCVVSNLVSNLVVLQVQLVVCVVVVNLVSNLVSVVVCVVVPRDHDPVSVVSNVLSVLLVVLVVQLVVCVVVVPLQSLQCSVVVVSCVSNPDDDPVSVLSSVCSNLVVQLVVQLVVLQLVSNQVSDDCVSCDPPHPDDPVSVVSNVLSVLLVVLVVQLVVCLVVLPLPSLVVSPPDPRVCSVVPDDPVSVVSNVLSVQLVVLVVLLVVCLVDPDLVSNVVSVVSNVVSVHDDPDPVSVVSSVLSCVLVVLLVQLVVQCPDVVRNLVSLVVSLVVCVVNVVCCPVSNVDSCVSVVSVLVSVLVVLVVQLVVCVVVVPLVSNQVSVPPPRSVSLVVDDPVSNVSSVVSVVVVVVVVVVVVVVD

Secondary structure (DSSP, 8-state):
-----S-BHHHHHHHHHHTT-HHHHHHHHHHHHHHHHHHHTTT-B-SS--SSSEEE-TTS-EEE--GGG-B-TTS---------GGGS-SS-BS-HHHHHHHHHHHHHHHHHHHHH-THHHHHHSPPTTSTT--SS--HHHHH-GGG-HHHHHHHHHS-HHHHHHHHHHHHHHHS-HHHHHHHHHHSTTPPPPTT--GGG-PBP-----HHHHHHHHHHHTTTGGGTTT-PPP---GGG----------TT------------------PPPPPPHHHHHHHHHHHTTT-HHHHHHHHHHHTTSHHHHTTHHHHHHHHHHHHHHHHHHHHHTT-HHHHHHHHHHHHHTTPPPPHHHHHHHHHHHHHHHHHHHHHHHHHHT-HHHHHHHHHTTGGGGG-S--HHHHHHHHHHHHHHHHHHHHHHT-HHHHHHH--TTTS-TTS---HHHHHHHHHHHHHHHHHHHHHHHHHHT-HHHHHHHTTSPPTTTGGGS-HHHHHHHHHHHHHHHHHHHHHHHTTS--HHHHHHHHHHHHHTT-----HHHHHHHHHHHHHHHHHHHHHHHHHSSS--HHHHHHHHHHHHHTT-TT-GGGSSTTHHHHHHHHHHHHHHHHHHHHHHTTT-HHHHHHHHSS-TTSGGGGS-HHHHHHHHHHHHHHHHHHHHHHHH-

Radius of gyration: 50.19 Å; chains: 1; bounding box: 135×56×162 Å

Sequence (668 aa):
MEWIQGPTLLQGIDRAARTGNVEVIRALSAAFVQIWNDLAGFDFIHGDYTAQNLLVRSNGQLACVDLDGASWADAPLGPAGEGTPGYRHPTLYRDAALRDAFAALVIVTSLAVLADAPALRTRYGDPPSSIDGALLFSAWDLADPTISGVFAKAMSQATQSTQVLLEGLERACLGNAQDIFDACGSIHRFRLPPSASPESTTSMSGWNVGPVVERMRAHYSDTWTSVANVPDPPVDNSAITAPQIPADPAWSMWGSLEEVARPEPLASVAPETVTGVDIAELKLALGRDDEAEVIRIWSQIGQDPLAGLLAGEVETVIAAGYDRRVVAESRRKRDSAVVAVADEARERQIPIGPQARTIVRQARERNAVRAELETALAEGNRQGLAELAVSGQLVVLGDADRQSLQRVLQAIEWPALQRAIQTDDDVLIAAAFDDELFDENSPLDGDIRDRVDLARSRVRWIGLVRSALARRDAGELRELLIDPPEGGAERLSAPERRRIRLSIERRHALADLDSVIKGDDDGAIVAALNRVERVGARISDPATWSRVQRVVERVSIIDELLSAAEAQPLDHVRIAQLIPAVKALGLEHDPRLGDDELVGRLESHVIKMAHVRRIRAAIERDNDVAIVTVAVPDPRNALDMLTEPERDRVAAAIKARRNAERASVRTG